Protein 6QJA (pdb70)

Secondary structure (DSSP, 8-state):
-PPPP---HHHHHHHHHHHHHT-SSS---SGGGGTT-HHHHHHHHHHHTS-HHHHHTTS-HHHHHHHHHHHHHHTSS-TT-SS-S--HHHHHTT-HHHHHHHHHHHHHHHHTSSSPPP-GGGS-HHHHHHHHHHHHHHHHHTTSSSHHHHHHHHHH-/--B-HHHHHHHHHHHHHT-SSS---SGGGGTTSHHHHHHHHHHHT--HHHHHTTS-HHHHHHHHHHHHHHTSSSTT-SS-SS-HHHHHTT-HHHHHHHHHHHHHHHH----TTS-HHHHHHHHHHHHHHHHHTTSTTHHHHHHHHHB-/---HHHHHHHHHHHHHT-SSS---SGGGGTT-HHHHHHHHHHHT-----HHHHHHHHHHHHHHTSSSTT---SS-HHHHHTT-HHHHHHHHHHHHHHHHHT--S---GGGS-HHHHHHHHHHHHHHHHHTTSTTHHHHHHHHH-/--B-HHHHHHHHHHHHHT-SSS--SSGGGGTTSHHHHHHHHHHHT--HHHHHTTS-HHHHHHHHHHHHHHH-SSPPPTTTS--HHHHHTT-HHHHHHHHHHHHHHHHHH--SPP--TTS-HHHHHHHHHHHHHHHHTTT-TTHHHHHHHHHB-

Radius of gyration: 29.31 Å; Cα contacts (8 Å, |Δi|>4): 669; chains: 4; bounding box: 61×69×85 Å

Sequence (602 aa):
GPMGMTLHATRGAALLSSWVNSLHVADPVEAVLQLQDCSIFIKIIDRIHGTEEGQQILKQPVSERLDFVCSFLQKNRKHPSSPECLVSAQKVLEGSELELAKMTMLLLYHSTMSSKSPRDWEQFEEYKIQAELAVILKFVLDHEDGLNLNEDLENFLQKMTLHATRGAALLSSWVNSLHVADPVEAVLQLQDCSIFIKIIDRIHGTEEGQQILKQPVSERLDFVCSFLQKNRKHPSSPECLVSAQKVLEGSELELAKMTMLLLYHSTMRDWEQFEYKIQAELAVILKFVLDHEDGLNLNEDLENFLQKTLHATRGAALLSWVNSLHVADPVEAVLQLQDCSIFIKIIDRIHGTEEQPVSERLDFVCSFLQKNRKHPSSECLVSAQKVLEGSELELAKMTMLLLYHSSTMSSKSPRDWEQFEYKIQAELAVILKFVLDHEDGLNLNEDLENFLQMTLHATRGAALLSWVNSLHVADPVEAVLQLQDCSIFIKIIDRIHGTEEGQQILKQPVSERLDFVCSFLQKNRKHPSSPECLVSAQKVLEGSELELAKMTMLLLYHSTMSSKSPRDWEQFEYKIQAELAVILKFVLDHEDGLNLNEDLENFLQK

InterPro domains:
  IPR048724 Nuclear mitotic apparatus protein 1, N-terminal hook domain [PF21670] (6-153)
  IPR048724 Nuclear mitotic apparatus protein 1, N-terminal hook domain [cd22224] (6-152)
  IPR048726 Nuclear mitotic apparatus protein 1, LGN binding domain [cd22298] (1870-1928)
  IPR051841 Microtubule and Golgi organization protein [PTHR18902] (1113-2101)

GO terms:
  GO:0005515 protein binding (F, IPI)
  GO:0097431 mitotic spindle pole (C, IDA)
  GO:0005813 centrosome (C, IDA)
  GO:0005829 cytosol (C, IDA)
  GO:0000922 spindle pole (C, IDA)
  GO:0097427 microtubule bundle (C, IDA)
  GO:0051010 microtubule plus-end binding (F, IDA)
  GO:0051011 microtubule minus-end binding (F, IDA)
  GO:0099738 cell cortex region (C, IDA)
  GO:1905720 cytoplasmic microtubule bundle (C, IDA)
  GO:1990023 mitotic spindle midzone (C, IDA)
  GO:0070840 dynein complex binding (F, IDA)
  GO:0015631 tubulin binding (F, IDA)
  GO:0031616 spindle pole centrosome (C, IDA)
  GO:0035371 microtubule plus-end (C, IDA)
  GO:0036449 microtubule minus-end (C, IDA)
  GO:0008017 microtubule binding (F, IDA)
  GO:0055028 cortical microtubule (C, IDA)
  GO:0061673 mitotic spindle astral microtubule (C, IDA)
  GO:0072686 mitotic spindle (C, IDA)

Organism: Homo sapiens (NCBI:txid9606)

Structure (mmCIF, N/CA/C/O backbone):
data_6QJA
#
_entry.id   6QJA
#
_cell.length_a   45.730
_cell.length_b   112.850
_cell.length_c   135.810
_cell.angle_alpha   90.000
_cell.angle_beta   90.000
_cell.angle_gamma   90.000
#
_symmetry.space_group_name_H-M   'P 21 21 21'
#
loop_
_entity.id
_entity.type
_entity.pdbx_description
1 polymer 'Nuclear mitotic apparatus protein 1'
2 non-polymer 'CHLORIDE ION'
3 non-polymer 'MAGNESIUM ION'
4 water water
#
loop_
_atom_site.group_PDB
_atom_site.id
_atom_site.type_symbol
_atom_site.label_atom_id
_atom_site.label_alt_id
_atom_site.label_comp_id
_atom_site.label_asym_id
_atom_site.label_entity_id
_atom_site.label_seq_id
_atom_site.pdbx_PDB_ins_code
_atom_site.Cartn_x
_atom_site.Cartn_y
_atom_site.Cartn_z
_atom_site.occupancy
_atom_site.B_iso_or_equiv
_atom_site.auth_seq_id
_atom_site.auth_comp_id
_atom_site.auth_asym_id
_atom_site.auth_atom_id
_atom_site.pdbx_PDB_model_num
ATOM 1 N N . GLY A 1 1 ? 35.063 21.806 73.668 1.00 38.69 -3 GLY A N 1
ATOM 2 C CA . GLY A 1 1 ? 35.623 21.500 72.314 1.00 43.14 -3 GLY A CA 1
ATOM 3 C C . GLY A 1 1 ? 36.415 22.660 71.711 1.00 43.60 -3 GLY A C 1
ATOM 4 O O . GLY A 1 1 ? 36.494 23.758 72.273 1.00 41.31 -3 GLY A O 1
ATOM 5 N N . PRO A 1 2 ? 37.074 22.405 70.568 1.00 34.89 -2 PRO A N 1
ATOM 6 C CA . PRO A 1 2 ? 37.799 23.445 69.859 1.00 35.40 -2 PRO A CA 1
ATOM 7 C C . PRO A 1 2 ? 36.766 24.452 69.322 1.00 35.88 -2 PRO A C 1
ATOM 8 O O . PRO A 1 2 ? 35.581 24.146 69.155 1.00 44.07 -2 PRO A O 1
ATOM 12 N N . MET A 1 3 ? 37.215 25.678 69.093 1.00 44.46 -1 MET A N 1
ATOM 13 C CA . MET A 1 3 ? 36.241 26.664 68.632 1.00 42.37 -1 MET A CA 1
ATOM 14 C C . MET A 1 3 ? 35.867 26.368 67.163 1.00 40.93 -1 MET A C 1
ATOM 15 O O . MET A 1 3 ? 36.709 25.944 66.349 1.00 40.86 -1 MET A O 1
ATOM 20 N N . GLY A 1 4 ? 34.576 26.513 66.862 1.00 42.25 0 GLY A N 1
ATOM 21 C CA . GLY A 1 4 ? 34.044 26.238 65.536 1.00 46.62 0 GLY A CA 1
ATOM 22 C C . GLY A 1 4 ? 34.493 27.273 64.520 1.00 43.01 0 GLY A C 1
ATOM 23 O O . GLY A 1 4 ? 35.124 28.282 64.818 1.00 40.86 0 GLY A O 1
ATOM 24 N N . MET A 1 5 ? 34.193 26.997 63.266 1.00 44.60 1 MET A N 1
ATOM 25 C CA . MET A 1 5 ? 34.422 28.001 62.240 1.00 41.67 1 MET A CA 1
ATOM 26 C C . MET A 1 5 ? 33.293 29.023 62.316 1.00 44.73 1 MET A C 1
ATOM 27 O O . MET A 1 5 ? 32.217 28.738 62.837 1.00 43.61 1 MET A O 1
ATOM 32 N N . THR A 1 6 ? 33.587 30.221 61.811 1.00 47.31 2 THR A N 1
ATOM 33 C CA . THR A 1 6 ? 32.670 31.369 61.892 1.00 43.11 2 THR A CA 1
ATOM 34 C C . THR A 1 6 ? 32.308 31.835 60.488 1.00 36.26 2 THR A C 1
ATOM 35 O O . THR A 1 6 ? 32.986 31.536 59.540 1.00 39.95 2 THR A O 1
ATOM 39 N N . LEU A 1 7 ? 31.164 32.498 60.445 1.00 30.06 3 LEU A N 1
ATOM 40 C CA . LEU A 1 7 ? 30.641 33.105 59.208 1.00 28.18 3 LEU A CA 1
ATOM 41 C C . LEU A 1 7 ? 31.219 34.524 59.057 1.00 32.12 3 LEU A C 1
ATOM 42 O O . LEU A 1 7 ? 31.042 35.399 59.941 1.00 34.81 3 LEU A O 1
ATOM 47 N N . HIS A 1 8 ? 31.824 34.797 57.894 1.00 30.04 4 HIS A N 1
ATOM 48 C CA . HIS A 1 8 ? 32.344 36.121 57.604 1.00 33.41 4 HIS A CA 1
ATOM 49 C C . HIS A 1 8 ? 31.160 37.062 57.398 1.00 33.36 4 HIS A C 1
ATOM 50 O O . HIS A 1 8 ? 30.157 36.748 56.771 1.00 28.16 4 HIS A O 1
ATOM 57 N N . ALA A 1 9 ? 31.313 38.268 57.942 1.00 31.36 5 ALA A N 1
ATOM 58 C CA . ALA A 1 9 ? 30.304 39.298 57.795 1.00 30.62 5 ALA A CA 1
ATOM 59 C C . ALA A 1 9 ? 29.888 39.573 56.336 1.00 25.39 5 ALA A C 1
ATOM 60 O O . ALA A 1 9 ? 28.694 39.731 56.086 1.00 28.19 5 ALA A O 1
ATOM 62 N N . THR A 1 10 ? 30.839 39.593 55.377 1.00 31.13 6 THR A N 1
ATOM 63 C CA . THR A 1 10 ? 30.455 39.927 53.983 1.00 24.71 6 THR A CA 1
ATOM 64 C C . THR A 1 10 ? 29.619 38.816 53.328 1.00 23.09 6 THR A C 1
ATOM 65 O O . THR A 1 10 ? 28.711 39.046 52.549 1.00 24.00 6 THR A O 1
ATOM 69 N N . ARG A 1 11 ? 29.920 37.586 53.741 1.00 24.57 7 ARG A N 1
ATOM 70 C CA . ARG A 1 11 ? 29.198 36.434 53.174 1.00 27.62 7 ARG A CA 1
ATOM 71 C C . ARG A 1 11 ? 27.759 36.410 53.702 1.00 21.46 7 ARG A C 1
ATOM 72 O O . ARG A 1 11 ? 26.763 36.334 52.969 1.00 22.67 7 ARG A O 1
ATOM 80 N N . GLY A 1 12 ? 27.634 36.641 55.025 1.00 22.39 8 GLY A N 1
ATOM 81 C CA . GLY A 1 12 ? 26.289 36.724 55.601 1.00 24.34 8 GLY A CA 1
ATOM 82 C C . GLY A 1 12 ? 25.503 37.895 55.054 1.00 21.94 8 GLY A C 1
ATOM 83 O O . GLY A 1 12 ? 24.327 37.799 54.821 1.00 19.90 8 GLY A O 1
ATOM 84 N N . ALA A 1 13 ? 26.175 39.035 54.872 1.00 22.97 9 ALA A N 1
ATOM 85 C CA . ALA A 1 13 ? 25.461 40.235 54.368 1.00 21.78 9 ALA A CA 1
ATOM 86 C C . ALA A 1 13 ? 24.884 40.025 52.956 1.00 18.70 9 ALA A C 1
ATOM 87 O O . ALA A 1 13 ? 23.710 40.349 52.732 1.00 21.85 9 ALA A O 1
ATOM 89 N N . ALA A 1 14 ? 25.655 39.316 52.102 1.00 22.26 10 ALA A N 1
ATOM 90 C CA . ALA A 1 14 ? 25.175 39.099 50.766 1.00 21.34 10 ALA A CA 1
ATOM 91 C C . ALA A 1 14 ? 23.986 38.101 50.741 1.00 20.64 10 ALA A C 1
ATOM 92 O O . ALA A 1 14 ? 22.986 38.288 50.065 1.00 19.39 10 ALA A O 1
ATOM 94 N N . LEU A 1 15 ? 24.126 37.034 51.574 1.00 19.69 11 LEU A N 1
ATOM 95 C CA . LEU A 1 15 ? 23.044 36.056 51.657 1.00 22.54 11 LEU A CA 1
ATOM 96 C C . LEU A 1 15 ? 21.749 36.641 52.212 1.00 20.51 11 LEU A C 1
ATOM 97 O O . LEU A 1 15 ? 20.668 36.408 51.715 1.00 20.03 11 LEU A O 1
ATOM 102 N N . LEU A 1 16 ? 21.874 37.536 53.223 1.00 21.17 12 LEU A N 1
ATOM 103 C CA . LEU A 1 16 ? 20.705 38.207 53.761 1.00 20.77 12 LEU A CA 1
ATOM 104 C C . LEU A 1 16 ? 20.072 39.172 52.740 1.00 19.02 12 LEU A C 1
ATOM 105 O O . LEU A 1 16 ? 18.865 39.245 52.605 1.00 20.50 12 LEU A O 1
ATOM 110 N N . SER A 1 17 ? 20.928 39.884 52.004 1.00 20.21 13 SER A N 1
ATOM 111 C CA A SER A 1 17 ? 20.429 40.771 50.934 0.41 18.00 13 SER A CA 1
ATOM 112 C CA B SER A 1 17 ? 20.420 40.763 50.954 0.59 18.47 13 SER A CA 1
ATOM 113 C C . SER A 1 17 ? 19.636 39.997 49.896 1.00 16.13 13 SER A C 1
ATOM 114 O O . SER A 1 17 ? 18.540 40.395 49.485 1.00 18.61 13 SER A O 1
ATOM 119 N N . TRP A 1 18 ? 20.192 38.805 49.526 1.00 17.83 14 TRP A N 1
ATOM 120 C CA . TRP A 1 18 ? 19.488 37.955 48.573 1.00 19.74 14 TRP A CA 1
ATOM 121 C C . TRP A 1 18 ? 18.134 37.522 49.150 1.00 20.83 14 TRP A C 1
ATOM 122 O O . TRP A 1 18 ? 17.104 37.618 48.508 1.00 19.51 14 TRP A O 1
ATOM 133 N N . VAL A 1 19 ? 18.132 36.990 50.395 1.00 19.48 15 VAL A N 1
ATOM 134 C CA . VAL A 1 19 ? 16.885 36.573 50.989 1.00 19.06 15 VAL A CA 1
ATOM 135 C C . VAL A 1 19 ? 15.843 37.691 50.959 1.00 17.62 15 VAL A C 1
ATOM 136 O O . VAL A 1 19 ? 14.698 37.529 50.629 1.00 20.08 15 VAL A O 1
ATOM 140 N N . ASN A 1 20 ? 16.272 38.878 51.413 1.00 19.79 16 ASN A N 1
ATOM 141 C CA . ASN A 1 20 ? 15.315 40.012 51.460 1.00 20.30 16 ASN A CA 1
ATOM 142 C C . ASN A 1 20 ? 14.758 40.365 50.082 1.00 19.17 16 ASN A C 1
ATOM 143 O O . ASN A 1 20 ? 13.588 40.687 49.970 1.00 21.46 16 ASN A O 1
ATOM 148 N N . SER A 1 21 ? 15.605 40.195 49.049 1.00 20.20 17 SER A N 1
ATOM 149 C CA . SER A 1 21 ? 15.224 40.534 47.658 1.00 19.97 17 SER A CA 1
ATOM 150 C C . SER A 1 21 ? 14.102 39.627 47.113 1.00 20.20 17 SER A C 1
ATOM 151 O O . SER A 1 21 ? 13.430 39.916 46.148 1.00 20.25 17 SER A O 1
ATOM 154 N N . LEU A 1 22 ? 13.879 38.456 47.779 1.00 19.83 18 LEU A N 1
ATOM 155 C CA . LEU A 1 22 ? 12.807 37.549 47.359 1.00 20.47 18 LEU A CA 1
ATOM 156 C C . LEU A 1 22 ? 11.418 38.015 47.799 1.00 21.68 18 LEU A C 1
ATOM 157 O O . LEU A 1 22 ? 10.402 37.596 47.262 1.00 22.09 18 LEU A O 1
ATOM 162 N N . HIS A 1 23 ? 11.367 38.921 48.807 1.00 21.70 19 HIS A N 1
ATOM 163 C CA . HIS A 1 23 ? 10.117 39.391 49.348 1.00 22.72 19 HIS A CA 1
ATOM 164 C C . HIS A 1 23 ? 9.192 38.218 49.705 1.00 21.21 19 HIS A C 1
ATOM 165 O O . HIS A 1 23 ? 8.041 38.245 49.365 1.00 23.06 19 HIS A O 1
ATOM 172 N N . VAL A 1 24 ? 9.726 37.232 50.449 1.00 21.45 20 VAL A N 1
ATOM 173 C CA . VAL A 1 24 ? 8.845 36.203 51.000 1.00 23.08 20 VAL A CA 1
ATOM 174 C C . VAL A 1 24 ? 8.489 36.487 52.456 1.00 26.01 20 VAL A C 1
ATOM 175 O O . VAL A 1 24 ? 7.636 35.834 53.002 1.00 24.47 20 VAL A O 1
ATOM 179 N N . ALA A 1 25 ? 9.075 37.549 53.037 1.00 23.13 21 ALA A N 1
ATOM 180 C CA . ALA A 1 25 ? 8.776 37.896 54.405 1.00 20.87 21 ALA A CA 1
ATOM 181 C C . ALA A 1 25 ? 9.190 39.342 54.624 1.00 25.16 21 ALA A C 1
ATOM 182 O O . ALA A 1 25 ? 9.851 39.889 53.742 1.00 25.04 21 ALA A O 1
ATOM 184 N N . ASP A 1 26 ? 8.887 39.884 55.829 1.00 25.45 22 ASP A N 1
ATOM 185 C CA . ASP A 1 26 ? 9.454 41.158 56.245 1.00 22.14 22 ASP A CA 1
ATOM 186 C C . ASP A 1 26 ? 10.972 41.033 56.260 1.00 22.56 22 ASP A C 1
ATOM 187 O O . ASP A 1 26 ? 11.571 39.957 56.390 1.00 23.65 22 ASP A O 1
ATOM 192 N N . PRO A 1 27 ? 11.703 42.167 56.172 1.00 22.93 23 PRO A N 1
ATOM 193 C CA . PRO A 1 27 ? 13.156 42.159 56.170 1.00 23.26 23 PRO A CA 1
ATOM 194 C C . PRO A 1 27 ? 13.747 41.416 57.373 1.00 22.75 23 PRO A C 1
ATOM 195 O O . PRO A 1 27 ? 13.212 41.551 58.505 1.00 25.08 23 PRO A O 1
ATOM 199 N N . VAL A 1 28 ? 14.897 40.802 57.140 1.00 22.00 24 VAL A N 1
ATOM 200 C CA . VAL A 1 28 ? 15.704 40.247 58.217 1.00 24.02 24 VAL A CA 1
ATOM 201 C C . VAL A 1 28 ? 17.076 40.914 58.180 1.00 24.83 24 VAL A C 1
ATOM 202 O O . VAL A 1 28 ? 17.578 41.297 57.111 1.00 25.80 24 VAL A O 1
ATOM 206 N N . GLU A 1 29 ? 17.678 41.067 59.372 1.00 25.02 25 GLU A N 1
ATOM 207 C CA . GLU A 1 29 ? 18.946 41.744 59.447 1.00 27.76 25 GLU A CA 1
ATOM 208 C C . GLU A 1 29 ? 20.038 40.876 60.002 1.00 22.99 25 GLU A C 1
ATOM 209 O O . GLU A 1 29 ? 21.182 41.267 59.918 1.00 24.71 25 GLU A O 1
ATOM 215 N N . ALA A 1 30 ? 19.703 39.674 60.506 1.00 25.57 26 ALA A N 1
ATOM 216 C CA . ALA A 1 30 ? 20.744 38.778 61.046 1.00 26.94 26 ALA A CA 1
ATOM 217 C C . ALA A 1 30 ? 20.418 37.339 60.622 1.00 21.64 26 ALA A C 1
ATOM 218 O O . ALA A 1 30 ? 19.250 36.967 60.547 1.00 24.38 26 ALA A O 1
ATOM 220 N N . VAL A 1 31 ? 21.457 36.567 60.372 1.00 26.07 27 VAL A N 1
ATOM 221 C CA . VAL A 1 31 ? 21.266 35.208 59.875 1.00 25.95 27 VAL A CA 1
ATOM 222 C C . VAL A 1 31 ? 20.497 34.343 60.904 1.00 30.68 27 VAL A C 1
ATOM 223 O O . VAL A 1 31 ? 19.660 33.508 60.539 1.00 28.21 27 VAL A O 1
ATOM 227 N N . LEU A 1 32 ? 20.690 34.592 62.197 1.00 28.57 28 LEU A N 1
ATOM 228 C CA . LEU A 1 32 ? 19.938 33.888 63.251 1.00 25.95 28 LEU A CA 1
ATOM 229 C C . LEU A 1 32 ? 18.417 34.018 63.091 1.00 31.59 28 LEU A C 1
ATOM 230 O O . LEU A 1 32 ? 17.664 33.148 63.547 1.00 31.53 28 LEU A O 1
ATOM 235 N N . GLN A 1 33 ? 17.937 35.090 62.431 1.00 25.89 29 GLN A N 1
ATOM 236 C CA . GLN A 1 33 ? 16.511 35.248 62.232 1.00 27.40 29 GLN A CA 1
ATOM 237 C C . GLN A 1 33 ? 15.952 34.227 61.216 1.00 28.59 29 GLN A C 1
ATOM 238 O O . GLN A 1 33 ? 14.752 34.207 60.962 1.00 29.55 29 GLN A O 1
ATOM 244 N N . LEU A 1 34 ? 16.816 33.420 60.592 1.00 29.98 30 LEU A N 1
ATOM 245 C CA . LEU A 1 34 ? 16.378 32.331 59.693 1.00 28.07 30 LEU A CA 1
ATOM 246 C C . LEU A 1 34 ? 16.205 30.997 60.450 1.00 34.51 30 LEU A C 1
ATOM 247 O O . LEU A 1 34 ? 15.741 30.059 59.871 1.00 32.03 30 LEU A O 1
ATOM 252 N N . GLN A 1 35 ? 16.521 30.968 61.746 1.00 32.13 31 GLN A N 1
ATOM 253 C CA . GLN A 1 35 ? 16.564 29.769 62.524 1.00 30.48 31 GLN A CA 1
ATOM 254 C C . GLN A 1 35 ? 15.207 29.069 62.558 1.00 31.66 31 GLN A C 1
ATOM 255 O O . GLN A 1 35 ? 15.181 27.801 62.667 1.00 32.35 31 GLN A O 1
ATOM 261 N N . ASP A 1 36 ? 14.090 29.790 62.521 1.00 33.46 32 ASP A N 1
ATOM 262 C CA . ASP A 1 36 ? 12.757 29.207 62.665 1.00 34.07 32 ASP A CA 1
ATOM 263 C C . ASP A 1 36 ? 12.285 28.538 61.375 1.00 35.02 32 ASP A C 1
ATOM 264 O O . ASP A 1 36 ? 11.181 28.006 61.333 1.00 33.85 32 ASP A O 1
ATOM 269 N N . CYS A 1 37 ? 13.089 28.657 60.305 1.00 28.17 33 CYS A N 1
ATOM 270 C CA . CYS A 1 37 ? 12.890 27.908 59.031 1.00 28.31 33 CYS A CA 1
ATOM 271 C C . CYS A 1 37 ? 11.673 28.402 58.240 1.00 31.65 33 CYS A C 1
ATOM 272 O O . CYS A 1 37 ? 11.387 27.843 57.194 1.00 27.14 33 CYS A O 1
ATOM 275 N N . SER A 1 38 ? 11.011 29.469 58.669 1.00 33.57 34 SER A N 1
ATOM 276 C CA . SER A 1 38 ? 9.826 29.940 58.010 1.00 26.41 34 SER A CA 1
ATOM 277 C C . SER A 1 38 ? 10.193 30.452 56.605 1.00 31.36 34 SER A C 1
ATOM 278 O O . SER A 1 38 ? 9.524 30.139 55.601 1.00 29.96 34 SER A O 1
ATOM 281 N N . ILE A 1 39 ? 11.221 31.307 56.532 1.00 30.15 35 ILE A N 1
ATOM 282 C CA . ILE A 1 39 ? 11.626 31.854 55.248 1.00 25.98 35 ILE A CA 1
ATOM 283 C C . ILE A 1 39 ? 12.106 30.709 54.342 1.00 26.53 35 ILE A C 1
ATOM 284 O O . ILE A 1 39 ? 11.781 30.663 53.143 1.00 27.57 35 ILE A O 1
ATOM 289 N N . PHE A 1 40 ? 12.914 29.797 54.914 1.00 24.32 36 PHE A N 1
ATOM 290 C CA . PHE A 1 40 ? 13.406 28.681 54.140 1.00 25.34 36 PHE A CA 1
ATOM 291 C C . PHE A 1 40 ? 12.253 27.902 53.492 1.00 26.96 36 PHE A C 1
ATOM 292 O O . PHE A 1 40 ? 12.320 27.543 52.308 1.00 24.76 36 PHE A O 1
ATOM 300 N N . ILE A 1 41 ? 11.195 27.641 54.238 1.00 26.00 37 ILE A N 1
ATOM 301 C CA . ILE A 1 41 ? 10.050 26.923 53.683 1.00 27.74 37 ILE A CA 1
ATOM 302 C C . ILE A 1 41 ? 9.444 27.720 52.523 1.00 26.87 37 ILE A C 1
ATOM 303 O O . ILE A 1 41 ? 9.070 27.184 51.526 1.00 29.41 37 ILE A O 1
ATOM 308 N N . LYS A 1 42 ? 9.316 29.041 52.711 1.00 23.90 38 LYS A N 1
ATOM 309 C CA . LYS A 1 42 ? 8.729 29.890 51.669 1.00 26.55 38 LYS A CA 1
ATOM 310 C C . LYS A 1 42 ? 9.618 29.869 50.407 1.00 24.72 38 LYS A C 1
ATOM 311 O O . LYS A 1 42 ? 9.070 29.943 49.305 1.00 26.80 38 LYS A O 1
ATOM 317 N N . ILE A 1 43 ? 10.933 29.793 50.571 1.00 22.57 39 ILE A N 1
ATOM 318 C CA . ILE A 1 43 ? 11.839 29.777 49.472 1.00 24.45 39 ILE A CA 1
ATOM 319 C C . ILE A 1 43 ? 11.644 28.458 48.684 1.00 25.54 39 ILE A C 1
ATOM 320 O O . ILE A 1 43 ? 11.608 28.455 47.461 1.00 28.20 39 ILE A O 1
ATOM 325 N N . ILE A 1 44 ? 11.490 27.331 49.417 1.00 25.06 40 ILE A N 1
ATOM 326 C CA . ILE A 1 44 ? 11.267 26.033 48.753 1.00 24.92 40 ILE A CA 1
ATOM 327 C C . ILE A 1 44 ? 9.925 26.071 48.000 1.00 26.71 40 ILE A C 1
ATOM 328 O O . ILE A 1 44 ? 9.825 25.609 46.846 1.00 30.12 40 ILE A O 1
ATOM 333 N N . ASP A 1 45 ? 8.879 26.626 48.636 1.00 32.12 41 ASP A N 1
ATOM 334 C CA . ASP A 1 45 ? 7.577 26.803 47.991 1.00 33.57 41 ASP A CA 1
ATOM 335 C C . ASP A 1 45 ? 7.732 27.584 46.675 1.00 32.69 41 ASP A C 1
ATOM 336 O O . ASP A 1 45 ? 7.106 27.230 45.647 1.00 34.19 41 ASP A O 1
ATOM 341 N N . ARG A 1 46 ? 8.526 28.662 46.698 1.00 29.11 42 ARG A N 1
ATOM 342 C CA . ARG A 1 46 ? 8.760 29.468 45.519 1.00 29.92 42 ARG A CA 1
ATOM 343 C C . ARG A 1 46 ? 9.444 28.628 44.439 1.00 31.46 42 ARG A C 1
ATOM 344 O O . ARG A 1 46 ? 9.061 28.713 43.245 1.00 33.49 42 ARG A O 1
ATOM 352 N N . ILE A 1 47 ? 10.431 27.809 44.830 1.00 26.00 43 ILE A N 1
ATOM 353 C CA . ILE A 1 47 ? 11.135 26.958 43.852 1.00 31.31 43 ILE A CA 1
ATOM 354 C C . ILE A 1 47 ? 10.136 25.997 43.183 1.00 31.72 43 ILE A C 1
ATOM 355 O O . ILE A 1 47 ? 10.169 25.807 42.000 1.00 37.54 43 ILE A O 1
ATOM 360 N N . HIS A 1 48 ? 9.298 25.352 43.993 1.00 34.20 44 HIS A N 1
ATOM 361 C CA . HIS A 1 48 ? 8.371 24.317 43.495 1.00 35.72 44 HIS A CA 1
ATOM 362 C C . HIS A 1 48 ? 7.178 24.901 42.749 1.00 43.09 44 HIS A C 1
ATOM 363 O O . HIS A 1 48 ? 6.575 24.205 41.969 1.00 41.61 44 HIS A O 1
ATOM 370 N N . GLY A 1 49 ? 6.776 26.123 43.109 1.00 45.35 45 GLY A N 1
ATOM 371 C CA . GLY A 1 49 ? 5.495 26.676 42.659 1.00 49.37 45 GLY A CA 1
ATOM 372 C C . GLY A 1 49 ? 4.300 26.004 43.331 1.00 50.99 45 GLY A C 1
ATOM 373 O O . GLY A 1 49 ? 3.190 26.082 42.801 1.00 65.20 45 GLY A O 1
ATOM 374 N N . THR A 1 50 ? 4.525 25.319 44.469 1.00 51.35 46 THR A N 1
ATOM 375 C CA . THR A 1 50 ? 3.489 24.597 45.203 1.00 61.14 46 THR A CA 1
ATOM 376 C C . THR A 1 50 ? 3.370 25.216 46.600 1.00 66.72 46 THR A C 1
ATOM 377 O O . THR A 1 50 ? 4.159 26.104 46.942 1.00 73.57 46 THR A O 1
ATOM 381 N N . GLU A 1 51 ? 2.401 24.717 47.394 1.00 64.37 47 GLU A N 1
ATOM 382 C CA . GLU A 1 51 ? 2.057 25.260 48.705 1.00 62.97 47 GLU A CA 1
ATOM 383 C C . GLU A 1 51 ? 2.293 24.230 49.813 1.00 66.40 47 GLU A C 1
ATOM 384 O O . GLU A 1 51 ? 1.759 24.427 50.934 1.00 71.90 47 GLU A O 1
ATOM 390 N N . GLU A 1 52 ? 3.053 23.152 49.540 1.00 66.13 48 GLU A N 1
ATOM 391 C CA . GLU A 1 52 ? 3.338 22.062 50.530 1.00 65.80 48 GLU A CA 1
ATOM 392 C C . GLU A 1 52 ? 3.860 22.680 51.838 1.00 65.89 48 GLU A C 1
ATOM 393 O O . GLU A 1 52 ? 3.454 22.278 52.933 1.00 59.02 48 GLU A O 1
ATOM 399 N N . GLY A 1 53 ? 4.742 23.687 51.713 1.00 65.42 49 GLY A N 1
ATOM 400 C CA . GLY A 1 53 ? 5.315 24.391 52.833 1.00 69.23 49 GLY A CA 1
ATOM 401 C C . GLY A 1 53 ? 4.292 24.897 53.842 1.00 76.45 49 GLY A C 1
ATOM 402 O O . GLY A 1 53 ? 4.570 24.872 55.056 1.00 82.66 49 GLY A O 1
ATOM 403 N N . GLN A 1 54 ? 3.122 25.347 53.357 1.00 81.71 50 GLN A N 1
ATOM 404 C CA . GLN A 1 54 ? 2.084 25.947 54.217 1.00 61.64 50 GLN A CA 1
ATOM 405 C C . GLN A 1 54 ? 1.693 24.962 55.337 1.00 76.26 50 GLN A C 1
ATOM 406 O O . GLN A 1 54 ? 1.488 25.404 56.478 1.00 61.93 50 GLN A O 1
ATOM 408 N N . GLN A 1 55 ? 1.623 23.655 55.028 1.00 64.59 51 GLN A N 1
ATOM 409 C CA . GLN A 1 55 ? 1.264 22.619 56.008 1.00 63.15 51 GLN A CA 1
ATOM 410 C C . GLN A 1 55 ? 2.396 22.490 57.046 1.00 70.02 51 GLN A C 1
ATOM 411 O O . GLN A 1 55 ? 2.138 22.364 58.242 1.00 79.30 51 GLN A O 1
ATOM 413 N N . ILE A 1 56 ? 3.656 22.549 56.600 1.00 48.39 52 ILE A N 1
ATOM 414 C CA . ILE A 1 56 ? 4.760 22.320 57.512 1.00 50.92 52 ILE A CA 1
ATOM 415 C C . ILE A 1 56 ? 5.011 23.537 58.428 1.00 56.67 52 ILE A C 1
ATOM 416 O O . ILE A 1 56 ? 5.613 23.389 59.534 1.00 41.59 52 ILE A O 1
ATOM 421 N N . LEU A 1 57 ? 4.515 24.720 58.051 1.00 52.48 53 LEU A N 1
ATOM 422 C CA . LEU A 1 57 ? 4.706 25.919 58.902 1.00 48.73 53 LEU A CA 1
ATOM 423 C C . LEU A 1 57 ? 3.960 25.759 60.228 1.00 55.80 53 LEU A C 1
ATOM 424 O O . LEU A 1 57 ? 4.301 26.420 61.194 1.00 64.80 53 LEU A O 1
ATOM 429 N N . LYS A 1 58 ? 2.977 24.851 60.287 1.00 65.18 54 LYS A N 1
ATOM 430 C CA . LYS A 1 58 ? 2.218 24.581 61.507 1.00 54.64 54 LYS A CA 1
ATOM 431 C C . LYS A 1 58 ? 3.048 23.744 62.493 1.00 61.04 54 LYS A C 1
ATOM 432 O O . LYS A 1 58 ? 2.721 23.682 63.680 1.00 68.71 54 LYS A O 1
ATOM 438 N N . GLN A 1 59 ? 4.101 23.079 62.009 1.00 57.95 55 GLN A N 1
ATOM 439 C CA . GLN A 1 59 ? 4.872 22.167 62.842 1.00 56.91 55 GLN A CA 1
ATOM 440 C C . GLN A 1 59 ? 5.936 22.941 63.630 1.00 58.10 55 GLN A C 1
ATOM 441 O O . GLN A 1 59 ? 6.231 24.106 63.365 1.00 51.95 55 GLN A O 1
ATOM 447 N N . PRO A 1 60 ? 6.518 22.341 64.695 1.00 44.08 56 PRO A N 1
ATOM 448 C CA . PRO A 1 60 ? 7.613 22.954 65.445 1.00 47.72 56 PRO A CA 1
ATOM 449 C C . PRO A 1 60 ? 8.885 23.124 64.620 1.00 45.03 56 PRO A C 1
ATOM 450 O O . PRO A 1 60 ? 9.023 22.496 63.610 1.00 45.78 56 PRO A O 1
ATOM 454 N N . VAL A 1 61 ? 9.831 23.909 65.160 1.00 41.78 57 VAL A N 1
ATOM 455 C CA . VAL A 1 61 ? 11.048 24.226 64.428 1.00 47.88 57 VAL A CA 1
ATOM 456 C C . VAL A 1 61 ? 11.815 22.942 64.072 1.00 53.47 57 VAL A C 1
ATOM 457 O O . VAL A 1 61 ? 12.284 22.822 62.962 1.00 46.81 57 VAL A O 1
ATOM 461 N N . SER A 1 62 ? 11.946 21.971 64.985 1.00 48.03 58 SER A N 1
ATOM 462 C CA . SER A 1 62 ? 12.754 20.772 64.633 1.00 65.35 58 SER A CA 1
ATOM 463 C C . SER A 1 62 ? 12.158 20.071 63.389 1.00 37.51 58 SER A C 1
ATOM 464 O O . SER A 1 62 ? 12.905 19.556 62.552 1.00 50.19 58 SER A O 1
ATOM 467 N N . GLU A 1 63 ? 10.816 20.068 63.263 1.00 40.28 59 GLU A N 1
ATOM 468 C CA . GLU A 1 63 ? 10.154 19.396 62.123 1.00 41.99 59 GLU A CA 1
ATOM 469 C C . GLU A 1 63 ? 10.317 20.215 60.844 1.00 46.40 59 GLU A C 1
ATOM 470 O O . GLU A 1 63 ? 10.551 19.669 59.742 1.00 42.79 59 GLU A O 1
ATOM 476 N N . ARG A 1 64 ? 10.223 21.535 61.014 1.00 47.81 60 ARG A N 1
ATOM 477 C CA . ARG A 1 64 ? 10.442 22.454 59.880 1.00 37.44 60 ARG A CA 1
ATOM 478 C C . ARG A 1 64 ? 11.849 22.241 59.332 1.00 31.74 60 ARG A C 1
ATOM 479 O O . ARG A 1 64 ? 12.074 22.173 58.107 1.00 33.26 60 ARG A O 1
ATOM 487 N N . LEU A 1 65 ? 12.802 22.172 60.270 1.00 31.15 61 LEU A N 1
ATOM 488 C CA . LEU A 1 65 ? 14.199 22.009 59.967 1.00 30.06 61 LEU A CA 1
ATOM 489 C C . LEU A 1 65 ? 14.455 20.676 59.265 1.00 37.73 61 LEU A C 1
ATOM 490 O O . LEU A 1 65 ? 15.192 20.599 58.298 1.00 36.50 61 LEU A O 1
ATOM 495 N N . ASP A 1 66 ? 13.843 19.600 59.761 1.00 38.06 62 ASP A N 1
ATOM 496 C CA . ASP A 1 66 ? 14.000 18.307 59.054 1.00 37.65 62 ASP A CA 1
ATOM 497 C C . ASP A 1 66 ? 13.511 18.405 57.604 1.00 38.34 62 ASP A C 1
ATOM 498 O O . ASP A 1 66 ? 14.179 17.862 56.698 1.00 38.16 62 ASP A O 1
ATOM 503 N N . PHE A 1 67 ? 12.355 19.060 57.411 1.00 42.57 63 PHE A N 1
ATOM 504 C CA . PHE A 1 67 ? 11.788 19.269 56.077 1.00 40.83 63 PHE A CA 1
ATOM 505 C C . PHE A 1 67 ? 12.784 20.002 55.165 1.00 44.10 63 PHE A C 1
ATOM 506 O O . PHE A 1 67 ? 12.931 19.633 53.996 1.00 37.75 63 PHE A O 1
ATOM 514 N N . VAL A 1 68 ? 13.420 21.073 55.672 1.00 37.45 64 VAL A N 1
ATOM 515 C CA . VAL A 1 68 ? 14.348 21.803 54.857 1.00 32.59 64 VAL A CA 1
ATOM 516 C C . VAL A 1 68 ? 15.587 20.959 54.553 1.00 33.71 64 VAL A C 1
ATOM 517 O O . VAL A 1 68 ? 16.051 20.906 53.442 1.00 33.88 64 VAL A O 1
ATOM 521 N N . CYS A 1 69 ? 16.127 20.294 55.600 1.00 36.93 65 CYS A N 1
ATOM 522 C CA . CYS A 1 69 ? 17.322 19.461 55.399 1.00 33.40 65 CYS A CA 1
ATOM 523 C C . CYS A 1 69 ? 17.026 18.306 54.407 1.00 33.37 65 CYS A C 1
ATOM 524 O O . CYS A 1 69 ? 17.889 17.945 53.583 1.00 33.66 65 CYS A O 1
ATOM 527 N N . SER A 1 70 ? 15.795 17.771 54.460 1.00 33.47 66 SER A N 1
ATOM 528 C CA . SER A 1 70 ? 15.380 16.729 53.543 1.00 39.68 66 SER A CA 1
ATOM 529 C C . SER A 1 70 ? 15.325 17.235 52.098 1.00 40.15 66 SER A C 1
ATOM 530 O O . SER A 1 70 ? 15.764 16.578 51.176 1.00 36.18 66 SER A O 1
ATOM 533 N N . PHE A 1 71 ? 14.787 18.447 51.907 1.00 33.45 67 PHE A N 1
ATOM 534 C CA . PHE A 1 71 ? 14.769 19.062 50.581 1.00 34.83 67 PHE A CA 1
ATOM 535 C C . PHE A 1 71 ? 16.196 19.195 50.046 1.00 34.82 67 PHE A C 1
ATOM 536 O O . PHE A 1 71 ? 16.442 18.925 48.890 1.00 31.58 67 PHE A O 1
ATOM 544 N N . LEU A 1 72 ? 17.139 19.642 50.874 1.00 31.37 68 LEU A N 1
ATOM 545 C CA . LEU A 1 72 ? 18.490 19.877 50.399 1.00 36.58 68 LEU A CA 1
ATOM 546 C C . LEU A 1 72 ? 19.156 18.568 50.063 1.00 39.11 68 LEU A C 1
ATOM 547 O O . LEU A 1 72 ? 19.930 18.486 49.092 1.00 38.67 68 LEU A O 1
ATOM 552 N N . GLN A 1 73 ? 18.864 17.520 50.879 1.00 36.86 69 GLN A N 1
ATOM 553 C CA . GLN A 1 73 ? 19.463 16.205 50.627 1.00 53.22 69 GLN A CA 1
ATOM 554 C C . GLN A 1 73 ? 18.885 15.592 49.325 1.00 39.65 69 GLN A C 1
ATOM 555 O O . GLN A 1 73 ? 19.620 15.152 48.448 1.00 42.39 69 GLN A O 1
ATOM 561 N N . LYS A 1 74 ? 17.570 15.666 49.177 1.00 35.52 70 LYS A N 1
ATOM 562 C CA . LYS A 1 74 ? 16.863 15.147 47.998 1.00 44.16 70 LYS A CA 1
ATOM 563 C C . LYS A 1 74 ? 17.365 15.795 46.701 1.00 45.27 70 LYS A C 1
ATOM 564 O O . LYS A 1 74 ? 17.356 15.159 45.600 1.00 42.24 70 LYS A O 1
ATOM 570 N N . ASN A 1 75 ? 17.743 17.077 46.786 1.00 43.77 71 ASN A N 1
ATOM 571 C CA . ASN A 1 75 ? 17.972 17.830 45.562 1.00 38.58 71 ASN A CA 1
ATOM 572 C C . ASN A 1 75 ? 19.471 17.955 45.249 1.00 42.09 71 ASN A C 1
ATOM 573 O O . ASN A 1 75 ? 19.834 18.642 44.256 1.00 40.18 71 ASN A O 1
ATOM 578 N N . ARG A 1 76 ? 20.353 17.297 46.016 1.00 41.92 72 ARG A N 1
ATOM 579 C CA . ARG A 1 76 ? 21.786 17.443 45.755 1.00 49.86 72 ARG A CA 1
ATOM 580 C C . ARG A 1 76 ? 22.176 16.590 44.538 1.00 65.84 72 ARG A C 1
ATOM 581 O O . ARG A 1 76 ? 21.426 15.680 44.118 1.00 59.64 72 ARG A O 1
ATOM 589 N N . LYS A 1 77 ? 23.335 16.925 43.960 1.00 67.72 73 LYS A N 1
ATOM 590 C CA . LYS A 1 77 ? 23.820 16.306 42.723 1.00 77.19 73 LYS A CA 1
ATOM 591 C C . LYS A 1 77 ? 24.208 14.832 42.952 1.00 85.27 73 LYS A C 1
ATOM 592 O O . LYS A 1 77 ? 24.037 14.039 42.026 1.00 78.56 73 LYS A O 1
ATOM 594 N N . HIS A 1 78 ? 24.687 14.468 44.160 1.00 88.32 74 HIS A N 1
ATOM 595 C CA . HIS A 1 78 ? 24.877 13.038 44.558 1.00 74.95 74 HIS A CA 1
ATOM 596 C C . HIS A 1 78 ? 24.101 12.707 45.832 1.00 99.97 74 HIS A C 1
ATOM 597 O O . HIS A 1 78 ? 24.696 12.681 46.915 1.00 54.64 74 HIS A O 1
ATOM 604 N N . PRO A 1 79 ? 22.787 12.367 45.728 1.00 110.46 75 PRO A N 1
ATOM 605 C CA . PRO A 1 79 ? 21.974 12.071 46.912 1.00 156.04 75 PRO A CA 1
ATOM 606 C C . PRO A 1 79 ? 22.554 10.952 47.795 1.00 210.00 75 PRO A C 1
ATOM 607 O O . PRO A 1 79 ? 22.190 10.830 48.956 1.00 141.78 75 PRO A O 1
ATOM 611 N N . SER A 1 80 ? 23.478 10.174 47.220 1.00 221.11 76 SER A N 1
ATOM 612 C CA . SER A 1 80 ? 24.054 8.988 47.803 1.00 224.22 76 SER A CA 1
ATOM 613 C C . SER A 1 80 ? 25.299 9.300 48.647 1.00 152.72 76 SER A C 1
ATOM 614 O O . SER A 1 80 ? 25.894 8.383 49.197 1.00 190.81 76 SER A O 1
ATOM 617 N N . SER A 1 81 ? 25.727 10.567 48.712 1.00 125.37 77 SER A N 1
ATOM 618 C CA . SER A 1 81 ? 26.915 10.934 49.505 1.00 89.39 77 SER A CA 1
ATOM 619 C C . SER A 1 81 ? 26.696 10.574 50.971 1.00 85.76 77 SER A C 1
ATOM 620 O O . SER A 1 81 ? 25.571 10.599 51.456 1.00 72.09 77 SER A O 1
ATOM 623 N N . PRO A 1 82 ? 27.764 10.214 51.715 1.00 65.63 78 PRO A N 1
ATOM 624 C CA . PRO A 1 82 ? 27.638 9.867 53.132 1.00 66.43 78 PRO A CA 1
ATOM 625 C C . PRO A 1 82 ? 27.513 11.066 54.086 1.00 70.86 78 PRO A C 1
ATOM 626 O O . PRO A 1 82 ? 26.743 10.975 55.051 1.00 81.18 78 PRO A O 1
ATOM 630 N N . GLU A 1 83 ? 28.287 12.138 53.846 1.00 79.00 79 GLU A N 1
ATOM 631 C CA . GLU A 1 83 ? 28.222 13.319 54.684 1.00 77.89 79 GLU A CA 1
ATOM 632 C C . GLU A 1 83 ? 26.990 14.109 54.214 1.00 79.42 79 GLU A C 1
ATOM 633 O O . GLU A 1 83 ? 26.875 14.489 53.023 1.00 67.75 79 GLU A O 1
ATOM 635 N N . CYS A 1 84 ? 26.070 14.396 55.156 1.00 75.63 80 CYS A N 1
ATOM 636 C CA . CYS A 1 84 ? 24.942 15.273 54.854 1.00 78.81 80 CYS A CA 1
ATOM 637 C C . CYS A 1 84 ? 25.443 16.737 54.835 1.00 61.94 80 CYS A C 1
ATOM 638 O O . CYS A 1 84 ? 26.526 17.167 55.396 1.00 48.38 80 CYS A O 1
ATOM 641 N N . LEU A 1 85 ? 24.746 17.571 54.062 1.00 62.61 81 LEU A N 1
ATOM 642 C CA . LEU A 1 85 ? 25.293 18.899 53.799 1.00 63.71 81 LEU A CA 1
ATOM 643 C C . LEU A 1 85 ? 25.151 19.771 55.056 1.00 52.55 81 LEU A C 1
ATOM 644 O O . LEU A 1 85 ? 25.993 20.656 55.323 1.00 54.22 81 LEU A O 1
ATOM 649 N N . VAL A 1 86 ? 24.070 19.540 55.808 1.00 37.54 82 VAL A N 1
ATOM 650 C CA . VAL A 1 86 ? 23.654 20.406 56.885 1.00 43.82 82 VAL A CA 1
ATOM 651 C C . VAL A 1 86 ? 23.420 19.592 58.161 1.00 42.37 82 VAL A C 1
ATOM 652 O O . VAL A 1 86 ? 22.791 18.549 58.101 1.00 51.79 82 VAL A O 1
ATOM 656 N N . SER A 1 87 ? 23.919 20.099 59.292 1.00 44.51 83 SER A N 1
ATOM 657 C CA . SER A 1 87 ? 23.703 19.600 60.664 1.00 56.79 83 SER A CA 1
ATOM 658 C C . SER A 1 87 ? 22.497 20.293 61.316 1.00 55.86 83 SER A C 1
ATOM 659 O O . SER A 1 87 ? 22.591 21.456 61.736 1.00 66.70 83 SER A O 1
ATOM 662 N N . ALA A 1 88 ? 21.371 19.582 61.380 1.00 46.42 84 ALA A N 1
ATOM 663 C CA . ALA A 1 88 ? 20.182 20.064 62.056 1.00 55.70 84 ALA A CA 1
ATOM 664 C C . ALA A 1 88 ? 20.524 20.422 63.512 1.00 95.38 84 ALA A C 1
ATOM 665 O O . ALA A 1 88 ? 19.978 21.382 64.054 1.00 50.89 84 ALA A O 1
ATOM 667 N N . GLN A 1 89 ? 21.398 19.624 64.149 1.00 52.47 85 GLN A N 1
ATOM 668 C CA . GLN A 1 89 ? 21.813 19.831 65.527 1.00 54.93 85 GLN A CA 1
ATOM 669 C C . GLN A 1 89 ? 22.423 21.242 65.635 1.00 49.94 85 GLN A C 1
ATOM 670 O O . GLN A 1 89 ? 22.043 22.001 66.547 1.00 48.54 85 GLN A O 1
ATOM 676 N N . LYS A 1 90 ? 23.312 21.614 64.687 1.00 49.22 86 LYS A N 1
ATOM 677 C CA . LYS A 1 90 ? 24.022 22.879 64.821 1.00 50.06 86 LYS A CA 1
ATOM 678 C C . LYS A 1 90 ? 23.056 24.045 64.614 1.00 56.86 86 LYS A C 1
ATOM 679 O O . LYS A 1 90 ? 23.256 25.151 65.166 1.00 50.90 86 LYS A O 1
ATOM 685 N N . VAL A 1 91 ? 22.045 23.845 63.766 1.00 41.28 87 VAL A N 1
ATOM 686 C CA . VAL A 1 91 ? 21.051 24.885 63.547 1.00 38.89 87 VAL A CA 1
ATOM 687 C C . VAL A 1 91 ? 20.270 25.100 64.851 1.00 45.54 87 VAL A C 1
ATOM 688 O O . VAL A 1 91 ? 20.031 26.225 65.235 1.00 39.85 87 VAL A O 1
ATOM 692 N N . LEU A 1 92 ? 19.884 24.008 65.531 1.00 39.30 88 LEU A N 1
ATOM 693 C CA . LEU A 1 92 ? 19.084 24.131 66.753 1.00 47.50 88 LEU A CA 1
ATOM 694 C C . LEU A 1 92 ? 19.926 24.801 67.859 1.00 45.36 88 LEU A C 1
ATOM 695 O O . LEU A 1 92 ? 19.359 25.551 68.690 1.00 52.70 88 LEU A O 1
ATOM 700 N N . GLU A 1 93 ? 21.259 24.584 67.846 1.00 45.51 89 GLU A N 1
ATOM 701 C CA . GLU A 1 93 ? 22.210 25.265 68.738 1.00 46.47 89 GLU A CA 1
ATOM 702 C C . GLU A 1 93 ? 22.498 26.731 68.321 1.00 54.10 89 GLU A C 1
ATOM 703 O O . GLU A 1 93 ? 23.236 27.452 69.021 1.00 48.85 89 GLU A O 1
ATOM 709 N N . GLY A 1 94 ? 21.951 27.190 67.195 1.00 48.07 90 GLY A N 1
ATOM 710 C CA . GLY A 1 94 ? 22.001 28.651 66.843 1.00 38.40 90 GLY A CA 1
ATOM 711 C C . GLY A 1 94 ? 23.201 29.009 65.965 1.0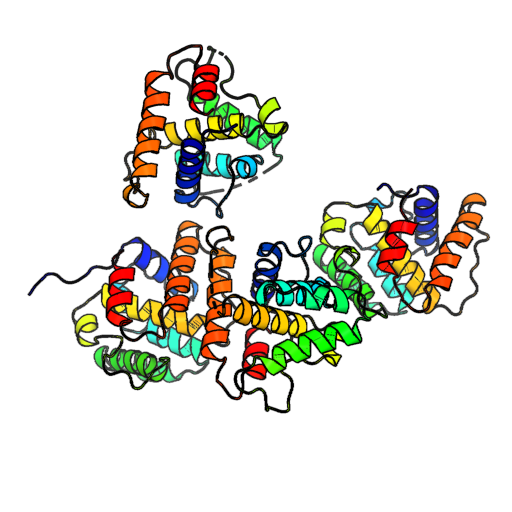0 37.74 90 GLY A C 1
ATOM 712 O O . GLY A 1 94 ? 23.659 30.178 65.939 1.00 40.01 90 GLY A O 1
ATOM 713 N N . SER A 1 95 ? 23.723 28.036 65.216 1.00 36.43 91 SER A N 1
ATOM 714 C CA . SER A 1 95 ? 24.889 28.256 64.353 1.00 36.89 91 SER A CA 1
ATOM 715 C C . SER A 1 95 ? 24.493 29.116 63.146 1.00 42.91 91 SER A C 1
ATOM 716 O O . SER A 1 95 ? 23.799 28.652 62.220 1.00 33.27 91 SER A O 1
ATOM 719 N N . GLU A 1 96 ? 25.014 30.342 63.137 1.00 35.72 92 GLU A N 1
ATOM 720 C CA . GLU A 1 96 ? 24.798 31.218 61.971 1.00 29.38 92 GLU A CA 1
ATOM 721 C C . GLU A 1 96 ? 25.528 30.589 60.782 1.00 29.91 92 GLU A C 1
ATOM 722 O O . GLU A 1 96 ? 25.077 30.727 59.622 1.00 28.43 92 GLU A O 1
ATOM 728 N N . LEU A 1 97 ? 26.695 29.994 61.015 1.00 34.15 93 LEU A N 1
ATOM 729 C CA . LEU A 1 97 ? 27.455 29.373 59.910 1.00 31.58 93 LEU A CA 1
ATOM 730 C C . LEU A 1 97 ? 26.615 28.291 59.213 1.00 32.78 93 LEU A C 1
ATOM 731 O O . LEU A 1 97 ? 26.552 28.212 57.973 1.00 28.16 93 LEU A O 1
ATOM 736 N N . GLU A 1 98 ? 25.964 27.425 60.005 1.00 31.08 94 GLU A N 1
ATOM 737 C CA . GLU A 1 98 ? 25.161 26.373 59.410 1.00 30.45 94 GLU A CA 1
ATOM 738 C C . GLU A 1 98 ? 23.925 26.955 58.688 1.00 33.56 94 GLU A C 1
ATOM 739 O O . GLU A 1 98 ? 23.498 26.439 57.616 1.00 30.83 94 GLU A O 1
ATOM 745 N N . LEU A 1 99 ? 23.306 28.020 59.250 1.00 27.02 95 LEU A N 1
ATOM 746 C CA . LEU A 1 99 ? 22.175 28.642 58.604 1.00 24.90 95 LEU A CA 1
ATOM 747 C C . LEU A 1 99 ? 22.608 29.286 57.264 1.00 24.64 95 LEU A C 1
ATOM 748 O O . LEU A 1 99 ? 21.833 29.313 56.323 1.00 25.32 95 LEU A O 1
ATOM 753 N N . ALA A 1 100 ? 23.851 29.763 57.198 1.00 24.60 96 ALA A N 1
ATOM 754 C CA . ALA A 1 100 ? 24.361 30.402 55.995 1.00 23.78 96 ALA A CA 1
ATOM 755 C C . ALA A 1 100 ? 24.597 29.340 54.924 1.00 22.61 96 ALA A C 1
ATOM 756 O O . ALA A 1 100 ? 24.275 29.536 53.738 1.00 25.11 96 ALA A O 1
ATOM 758 N N . LYS A 1 101 ? 25.050 28.137 55.360 1.00 24.03 97 LYS A N 1
ATOM 759 C CA . LYS A 1 101 ? 25.188 27.070 54.378 1.00 24.06 97 LYS A CA 1
ATOM 760 C C . LYS A 1 101 ? 23.816 26.753 53.784 1.00 28.40 97 LYS A C 1
ATOM 761 O O . LYS A 1 101 ? 23.689 26.555 52.576 1.00 22.89 97 LYS A O 1
ATOM 767 N N . MET A 1 102 ? 22.774 26.706 54.627 1.00 29.24 98 MET A N 1
ATOM 768 C CA . MET A 1 102 ? 21.442 26.416 54.141 1.00 32.51 98 MET A CA 1
ATOM 769 C C . MET A 1 102 ? 20.978 27.439 53.107 1.00 24.80 98 MET A C 1
ATOM 770 O O . MET A 1 102 ? 20.377 27.137 52.108 1.00 23.12 98 MET A O 1
ATOM 775 N N . THR A 1 103 ? 21.265 28.714 53.457 1.00 22.92 99 THR A N 1
ATOM 776 C CA . THR A 1 103 ? 20.824 29.796 52.623 1.00 19.60 99 THR A CA 1
ATOM 777 C C . THR A 1 103 ? 21.536 29.780 51.261 1.00 21.54 99 THR A C 1
ATOM 778 O O . THR A 1 103 ? 20.905 29.986 50.246 1.00 20.53 99 THR A O 1
ATOM 782 N N . MET A 1 104 ? 22.840 29.541 51.283 1.00 22.04 100 MET A N 1
ATOM 783 C CA . MET A 1 104 ? 23.640 29.415 50.070 1.00 25.07 100 MET A CA 1
ATOM 784 C C . MET A 1 104 ? 23.150 28.292 49.171 1.00 22.89 100 MET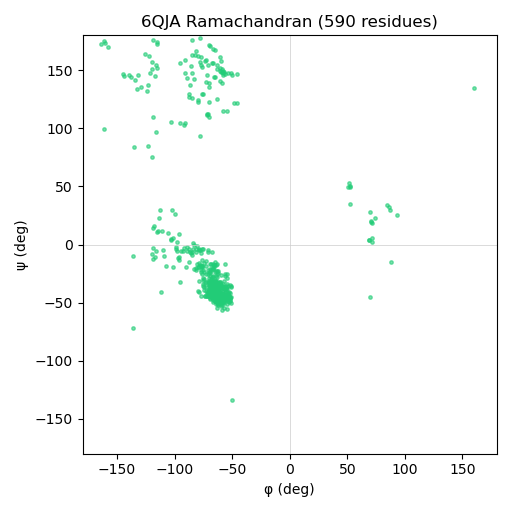 A C 1
ATOM 785 O O . MET A 1 104 ? 23.033 28.449 47.971 1.00 22.29 100 MET A O 1
ATOM 790 N N . LEU A 1 105 ? 22.867 27.135 49.773 1.00 21.45 101 LEU A N 1
ATOM 791 C CA . LEU A 1 105 ? 22.324 26.020 48.940 1.00 24.20 101 LEU A CA 1
ATOM 792 C C . LEU A 1 105 ? 20.938 26.361 48.365 1.00 26.03 101 LEU A C 1
ATOM 793 O O . LEU A 1 105 ? 20.632 25.989 47.255 1.00 28.87 101 LEU A O 1
ATOM 798 N N . LEU A 1 106 ? 20.096 27.084 49.122 1.00 21.34 102 LEU A N 1
ATOM 799 C CA . LEU A 1 106 ? 18.798 27.486 48.587 1.00 22.24 102 LEU A CA 1
ATOM 800 C C . LEU A 1 106 ? 18.971 28.554 47.495 1.00 21.00 102 LEU A C 1
ATOM 801 O O . LEU A 1 106 ? 18.165 28.612 46.609 1.00 22.76 102 LEU A O 1
ATOM 806 N N . LEU A 1 107 ? 20.034 29.355 47.590 1.00 18.34 103 LEU A N 1
ATOM 807 C CA . LEU A 1 107 ? 20.344 30.294 46.482 1.00 18.69 103 LEU A CA 1
ATOM 808 C C . LEU A 1 107 ? 20.638 29.489 45.193 1.00 19.93 103 LEU A C 1
ATOM 809 O O . LEU A 1 107 ? 20.094 29.725 44.131 1.00 21.59 103 LEU A O 1
ATOM 814 N N . TYR A 1 108 ? 21.474 28.474 45.354 1.00 20.78 104 TYR A N 1
ATOM 815 C CA . TYR A 1 108 ? 21.842 27.572 44.238 1.00 20.57 104 TYR A CA 1
ATOM 816 C C . TYR A 1 108 ? 20.541 27.013 43.636 1.00 19.13 104 TYR A C 1
ATOM 817 O O . TYR A 1 108 ? 20.299 27.156 42.411 1.00 19.81 104 TYR A O 1
ATOM 826 N N . HIS A 1 109 ? 19.681 26.373 44.476 1.00 20.72 105 HIS A N 1
ATOM 827 C CA . HIS A 1 109 ? 18.503 25.759 43.934 1.00 21.27 105 HIS A CA 1
ATOM 828 C C . HIS A 1 109 ? 17.525 26.763 43.307 1.00 22.07 105 HIS A C 1
ATOM 829 O O . HIS A 1 109 ? 16.847 26.491 42.349 1.00 23.50 105 HIS A O 1
ATOM 836 N N . SER A 1 110 ? 17.489 27.983 43.869 1.00 19.12 106 SER A N 1
ATOM 837 C CA . SER A 1 110 ? 16.614 29.032 43.337 1.00 19.35 106 SER A CA 1
ATOM 838 C C . SER A 1 110 ? 17.114 29.404 41.920 1.00 19.66 106 SER A C 1
ATOM 839 O O . SER A 1 110 ? 16.310 29.596 40.998 1.00 23.19 106 SER A O 1
ATOM 842 N N . THR A 1 111 ? 18.431 29.579 41.779 1.00 18.85 107 THR A N 1
ATOM 843 C CA . THR A 1 111 ? 18.979 29.987 40.457 1.00 18.33 107 THR A CA 1
ATOM 844 C C . THR A 1 111 ? 18.794 28.892 39.396 1.00 19.98 107 THR A C 1
ATOM 845 O O . THR A 1 111 ? 18.668 29.152 38.220 1.00 21.77 107 THR A O 1
ATOM 849 N N . MET A 1 112 ? 18.753 27.613 39.839 1.00 21.53 108 MET A N 1
ATOM 850 C CA . MET A 1 112 ? 18.479 26.489 38.883 1.00 22.56 108 MET A CA 1
ATOM 851 C C . MET A 1 112 ? 16.972 26.321 38.596 1.00 24.60 108 MET A C 1
ATOM 852 O O . MET A 1 112 ? 16.564 25.498 37.781 1.00 26.47 108 MET A O 1
ATOM 857 N N . SER A 1 113 ? 16.085 27.060 39.282 1.00 22.60 109 SER A N 1
ATOM 858 C CA . SER A 1 113 ? 14.623 26.910 39.197 1.00 24.34 109 SER A CA 1
ATOM 859 C C . SER A 1 113 ? 14.018 27.548 37.912 1.00 22.82 109 SER A C 1
ATOM 860 O O . SER A 1 113 ? 14.720 28.161 37.115 1.00 26.88 109 SER A O 1
ATOM 863 N N . SER A 1 114 ? 12.703 27.401 37.773 1.00 28.97 110 SER A N 1
ATOM 864 C CA . SER A 1 114 ? 11.899 27.891 36.641 1.00 27.12 110 SER A CA 1
ATOM 865 C C . SER A 1 114 ? 11.544 29.395 36.789 1.00 28.70 110 SER A C 1
ATOM 866 O O . SER A 1 114 ? 10.976 29.995 35.892 1.00 31.73 110 SER A O 1
ATOM 869 N N . LYS A 1 115 ? 11.938 29.980 37.912 1.00 25.78 111 LYS A N 1
ATOM 870 C CA . LYS A 1 115 ? 11.650 31.348 38.147 1.00 28.06 111 LYS A CA 1
ATOM 871 C C . LYS A 1 115 ? 12.454 32.188 37.163 1.00 33.35 111 LYS A C 1
ATOM 872 O O . LYS A 1 115 ? 13.578 31.772 36.743 1.00 27.16 111 LYS A O 1
ATOM 878 N N . SER A 1 116 ? 11.972 33.426 36.895 1.00 30.85 112 SER A N 1
ATOM 879 C CA . SER A 1 116 ? 12.751 34.345 36.091 1.00 27.51 112 SER A CA 1
ATOM 880 C C . SER A 1 116 ? 14.125 34.649 36.685 1.00 27.51 112 SER A C 1
ATOM 881 O O . SER A 1 116 ? 14.306 34.608 37.903 1.00 29.32 112 SER A O 1
ATOM 884 N N . PRO A 1 117 ? 15.142 34.970 35.862 1.00 26.05 113 PRO A N 1
ATOM 885 C CA . PRO A 1 117 ? 16.456 35.298 36.380 1.00 22.74 113 PRO A CA 1
ATOM 886 C C . PRO A 1 117 ? 16.379 36.532 37.294 1.00 26.34 113 PRO A C 1
ATOM 887 O O . PRO A 1 117 ? 15.624 37.460 36.978 1.00 26.18 113 PRO A O 1
ATOM 891 N N . ARG A 1 118 ? 17.136 36.493 38.389 1.00 22.34 114 ARG A N 1
ATOM 892 C CA . ARG A 1 118 ? 17.161 37.678 39.281 1.00 21.63 114 ARG A CA 1
ATOM 893 C C . ARG A 1 118 ? 17.813 38.860 38.556 1.00 23.28 114 ARG A C 1
ATOM 894 O O . ARG A 1 118 ? 18.816 38.669 37.925 1.00 24.01 114 ARG A O 1
ATOM 902 N N . ASP A 1 119 ? 17.293 40.093 38.832 1.00 24.16 115 ASP A N 1
ATOM 903 C CA . ASP A 1 119 ? 17.965 41.292 38.420 1.00 27.45 115 ASP A CA 1
ATOM 904 C C . ASP A 1 119 ? 19.105 41.518 39.410 1.00 25.77 115 ASP A C 1
ATOM 905 O O . ASP A 1 119 ? 18.873 42.118 40.466 1.00 26.29 115 ASP A O 1
ATOM 910 N N . TRP A 1 120 ? 20.310 41.042 39.102 1.00 23.63 116 TRP A N 1
ATOM 911 C CA . TRP A 1 120 ? 21.469 41.190 39.993 1.00 22.50 116 TRP A CA 1
ATOM 912 C C . TRP A 1 120 ? 21.823 42.674 40.175 1.00 22.52 116 TRP A C 1
ATOM 913 O O . TRP A 1 120 ? 22.477 43.045 41.155 1.00 23.13 116 TRP A O 1
ATOM 924 N N . GLU A 1 121 ? 21.392 43.513 39.190 1.00 24.72 117 GLU A N 1
ATOM 925 C CA . GLU A 1 121 ? 21.728 44.931 39.228 1.00 25.98 117 GLU A CA 1
ATOM 926 C C . GLU A 1 121 ? 21.071 45.616 40.413 1.00 28.18 117 GLU A C 1
ATOM 927 O O . GLU A 1 121 ? 21.493 46.738 40.806 1.00 27.58 117 GLU A O 1
ATOM 933 N N . GLN A 1 122 ? 20.049 44.998 40.996 1.00 26.04 118 GLN A N 1
ATOM 934 C CA . GLN A 1 122 ? 19.302 45.629 42.109 1.00 25.17 118 GLN A CA 1
ATOM 935 C C . GLN A 1 122 ? 20.161 45.779 43.366 1.00 22.01 118 GLN A C 1
ATOM 936 O O . GLN A 1 122 ? 19.836 46.619 44.244 1.00 27.62 118 GLN A O 1
ATOM 942 N N . PHE A 1 123 ? 21.226 44.998 43.483 1.00 23.63 119 PHE A N 1
ATOM 943 C CA . PHE A 1 123 ? 22.061 45.025 44.658 1.00 23.26 119 PHE A CA 1
ATOM 944 C C . PHE A 1 123 ? 23.111 46.128 44.544 1.00 23.08 119 PHE A C 1
ATOM 945 O O . PHE A 1 123 ? 23.578 46.439 43.476 1.00 24.32 119 PHE A O 1
ATOM 953 N N . GLU A 1 124 ? 23.557 46.612 45.706 1.00 25.68 120 GLU A N 1
ATOM 954 C CA A GLU A 1 124 ? 24.749 47.467 45.757 0.50 24.51 120 GLU A CA 1
ATOM 955 C CA B GLU A 1 124 ? 24.757 47.452 45.792 0.50 24.81 120 GLU A CA 1
ATOM 956 C C . GLU A 1 124 ? 25.917 46.684 45.163 1.00 22.98 120 GLU A C 1
ATOM 957 O O . GLU A 1 124 ? 25.938 45.408 45.217 1.00 23.02 120 GLU A O 1
ATOM 968 N N . TYR A 1 125 ? 26.861 47.376 44.544 1.00 22.32 121 TYR A N 1
ATOM 969 C CA . TYR A 1 125 ? 27.970 46.652 43.881 1.00 22.25 121 TYR A CA 1
ATOM 970 C C . TYR A 1 125 ? 28.738 45.711 44.814 1.00 24.16 121 TYR A C 1
ATOM 971 O O . TYR A 1 125 ? 29.152 44.638 44.359 1.00 23.27 121 TYR A O 1
ATOM 980 N N . LYS A 1 126 ? 28.961 46.059 46.076 1.00 23.03 122 LYS A N 1
ATOM 981 C CA . LYS A 1 126 ? 29.649 45.217 47.040 1.00 20.50 122 LYS A CA 1
ATOM 982 C C . LYS A 1 126 ? 28.910 43.855 47.140 1.00 21.08 122 LYS A C 1
ATOM 983 O O . LYS A 1 126 ? 29.565 42.771 47.296 1.00 22.16 122 LYS A O 1
ATOM 989 N N . ILE A 1 127 ? 27.595 43.911 47.163 1.00 19.59 123 ILE A N 1
ATOM 990 C CA . ILE A 1 127 ? 26.753 42.745 47.311 1.00 19.82 123 ILE A CA 1
ATOM 991 C C . ILE A 1 127 ? 26.771 41.961 45.999 1.00 19.60 123 ILE A C 1
ATOM 992 O O . ILE A 1 127 ? 26.868 40.691 45.997 1.00 19.02 123 ILE A O 1
ATOM 997 N N . GLN A 1 128 ? 26.653 42.642 44.865 1.00 19.12 124 GLN A N 1
ATOM 998 C CA . GLN A 1 128 ? 26.766 41.950 43.554 1.00 18.73 124 GLN A CA 1
ATOM 999 C C . GLN A 1 128 ? 28.084 41.184 43.499 1.00 18.56 124 GLN A C 1
ATOM 1000 O O . GLN A 1 128 ? 28.138 40.021 42.967 1.00 20.73 124 GLN A O 1
ATOM 1006 N N . ALA A 1 129 ? 29.168 41.775 43.931 1.00 18.80 125 ALA A N 1
ATOM 1007 C CA . ALA A 1 129 ? 30.497 41.207 43.870 1.00 20.33 125 ALA A CA 1
ATOM 1008 C C . ALA A 1 129 ? 30.520 39.951 44.729 1.00 19.91 125 ALA A C 1
ATOM 1009 O O . ALA A 1 129 ? 31.063 38.937 44.290 1.00 20.20 125 ALA A O 1
ATOM 1011 N N . GLU A 1 130 ? 29.931 40.014 45.929 1.00 20.37 126 GLU A N 1
ATOM 1012 C CA . GLU A 1 130 ? 29.970 38.859 46.802 1.00 20.20 126 GLU A CA 1
ATOM 1013 C C . GLU A 1 130 ? 29.082 37.750 46.216 1.00 20.05 126 GLU A C 1
ATOM 1014 O O . GLU A 1 130 ? 29.496 36.540 46.312 1.00 20.22 126 GLU A O 1
ATOM 1020 N N . LEU A 1 131 ? 27.891 38.074 45.735 1.00 17.73 127 LEU A N 1
ATOM 1021 C CA . LEU A 1 131 ? 27.013 37.118 45.127 1.00 17.71 127 LEU A CA 1
ATOM 1022 C C . LEU A 1 131 ? 27.728 36.476 43.942 1.00 19.17 127 LEU A C 1
ATOM 1023 O O . LEU A 1 131 ? 27.545 35.239 43.741 1.00 17.93 127 LEU A O 1
ATOM 1028 N N . ALA A 1 132 ? 28.481 37.210 43.145 1.00 18.26 128 ALA A N 1
ATOM 1029 C CA . ALA A 1 132 ? 29.215 36.614 42.024 1.00 19.24 128 ALA A CA 1
ATOM 1030 C C . ALA A 1 132 ? 30.199 35.543 42.551 1.00 20.77 128 ALA A C 1
ATOM 1031 O O . ALA A 1 132 ? 30.348 34.463 41.929 1.00 20.65 128 ALA A O 1
ATOM 1033 N N . VAL A 1 133 ? 30.916 35.854 43.613 1.00 20.62 129 VAL A N 1
ATOM 1034 C CA . VAL A 1 133 ? 31.896 34.960 44.235 1.00 20.24 129 VAL A CA 1
ATOM 1035 C C . VAL A 1 133 ? 31.166 33.706 44.771 1.00 18.71 129 VAL A C 1
ATOM 1036 O O . VAL A 1 133 ? 31.666 32.603 44.642 1.00 21.82 129 VAL A O 1
ATOM 1040 N N . ILE A 1 134 ? 30.019 33.901 45.390 1.00 18.52 130 ILE A N 1
ATOM 1041 C CA . ILE A 1 134 ? 29.227 32.836 45.959 1.00 19.56 130 ILE A CA 1
ATOM 1042 C C . ILE A 1 134 ? 28.785 31.907 44.817 1.00 21.43 130 ILE A C 1
ATOM 1043 O O . ILE A 1 134 ? 28.909 30.673 44.920 1.00 19.89 130 ILE A O 1
ATOM 1048 N N . LEU A 1 135 ? 28.247 32.453 43.752 1.00 17.22 131 LEU A N 1
ATOM 1049 C CA . LEU A 1 135 ? 27.769 31.626 42.637 1.00 18.50 131 LEU A CA 1
ATOM 1050 C C . LEU A 1 135 ? 28.955 30.975 41.920 1.00 18.31 131 LEU A C 1
ATOM 1051 O O . LEU A 1 135 ? 28.777 29.854 41.381 1.00 20.69 131 LEU A O 1
ATOM 1056 N N . LYS A 1 136 ? 30.126 31.561 41.884 1.00 20.47 132 LYS A N 1
ATOM 1057 C CA . LYS A 1 136 ? 31.310 30.936 41.302 1.00 20.20 132 LYS A CA 1
ATOM 1058 C C . LYS A 1 136 ? 31.737 29.738 42.150 1.00 23.99 132 LYS A C 1
ATOM 1059 O O . LYS A 1 136 ? 32.137 28.684 41.603 1.00 22.12 132 LYS A O 1
ATOM 1065 N N . PHE A 1 137 ? 31.648 29.863 43.463 1.00 21.66 133 PHE A N 1
ATOM 1066 C CA . PHE A 1 137 ? 31.932 28.744 44.345 1.00 21.17 133 PHE A CA 1
ATOM 1067 C C . PHE A 1 137 ? 30.983 27.584 44.040 1.00 21.44 133 PHE A C 1
ATOM 1068 O O . PHE A 1 137 ? 31.439 26.406 43.943 1.00 24.46 133 PHE A O 1
ATOM 1076 N N . VAL A 1 138 ? 29.706 27.844 43.931 1.00 19.00 134 VAL A N 1
ATOM 1077 C CA . VAL A 1 138 ? 28.719 26.836 43.577 1.00 22.19 134 VAL A CA 1
ATOM 1078 C C . VAL A 1 138 ? 29.116 26.157 42.272 1.00 22.76 134 VAL A C 1
ATOM 1079 O O . VAL A 1 138 ? 29.091 24.904 42.206 1.00 23.43 134 VAL A O 1
ATOM 1083 N N . LEU A 1 139 ? 29.403 26.946 41.245 1.00 20.92 135 LEU A N 1
ATOM 1084 C CA . LEU A 1 139 ? 29.781 26.406 39.928 1.00 21.12 135 LEU A CA 1
ATOM 1085 C C . LEU A 1 139 ? 30.986 25.463 40.066 1.00 22.62 135 LEU A C 1
ATOM 1086 O O . LEU A 1 139 ? 31.022 24.390 39.446 1.00 27.63 135 LEU A O 1
ATOM 1091 N N . ASP A 1 140 ? 31.999 25.889 40.818 1.00 25.47 136 ASP A N 1
ATOM 1092 C CA . ASP A 1 140 ? 33.267 25.243 40.845 1.00 27.49 136 ASP A CA 1
ATOM 1093 C C . ASP A 1 140 ? 33.255 24.012 41.773 1.00 28.73 136 ASP A C 1
ATOM 1094 O O . ASP A 1 140 ? 34.158 23.163 41.626 1.00 36.30 136 ASP A O 1
ATOM 1099 N N . HIS A 1 141 ? 32.329 23.926 42.736 1.00 30.66 137 HIS A N 1
ATOM 1100 C CA . HIS A 1 141 ? 32.499 22.912 43.818 1.00 35.22 137 HIS A CA 1
ATOM 1101 C C . HIS A 1 141 ? 31.261 22.138 44.183 1.00 46.83 137 HIS A C 1
ATOM 1102 O O . HIS A 1 141 ? 31.417 21.268 45.011 1.00 51.61 137 HIS A O 1
ATOM 1109 N N . GLU A 1 142 ? 30.066 22.483 43.720 1.00 41.96 138 GLU A N 1
ATOM 1110 C CA . GLU A 1 142 ? 28.861 21.973 44.451 1.00 50.26 138 GLU A CA 1
ATOM 1111 C C . GLU A 1 142 ? 28.768 20.463 44.234 1.00 59.04 138 GLU A C 1
ATOM 1112 O O . GLU A 1 142 ? 28.159 19.761 45.008 1.00 80.18 138 GLU A O 1
ATOM 1118 N N . ASP A 1 143 ? 29.423 19.993 43.177 1.00 58.98 139 ASP A N 1
ATOM 1119 C CA . ASP A 1 143 ? 29.317 18.619 42.768 1.00 63.06 139 ASP A CA 1
ATOM 1120 C C . ASP A 1 143 ? 30.491 17.801 43.332 1.00 68.87 139 ASP A C 1
ATOM 1121 O O . ASP A 1 143 ? 30.713 16.667 42.923 1.00 100.56 139 ASP A O 1
ATOM 1126 N N . GLY A 1 144 ? 31.291 18.393 44.228 1.00 53.34 140 GLY A N 1
ATOM 1127 C CA . GLY A 1 144 ? 32.450 17.694 44.818 1.00 72.38 140 GLY A CA 1
ATOM 1128 C C . GLY A 1 144 ? 32.124 16.821 46.026 1.00 75.72 140 GLY A C 1
ATOM 1129 O O . GLY A 1 144 ? 31.003 16.783 46.552 1.00 93.99 140 GLY A O 1
ATOM 1130 N N . LEU A 1 145 ? 33.163 16.119 46.511 1.00 86.97 141 LEU A N 1
ATOM 1131 C CA . LEU A 1 145 ? 33.050 15.151 47.623 1.00 87.43 141 LEU A CA 1
ATOM 1132 C C . LEU A 1 145 ? 33.540 15.738 48.963 1.00 78.86 141 LEU A C 1
ATOM 1133 O O . LEU A 1 145 ? 33.190 15.200 50.009 1.00 82.18 141 LEU A O 1
ATOM 1135 N N . ASN A 1 146 ? 34.347 16.808 48.939 1.00 77.99 142 ASN A N 1
ATOM 1136 C CA . ASN A 1 146 ? 34.716 17.552 50.155 1.00 68.34 142 ASN A CA 1
ATOM 1137 C C . ASN A 1 146 ? 33.915 18.855 50.286 1.00 52.91 142 ASN A C 1
ATOM 1138 O O . ASN A 1 146 ? 34.395 19.799 50.960 1.00 52.28 142 ASN A O 1
ATOM 1143 N N . LEU A 1 147 ? 32.686 18.841 49.753 1.00 54.54 143 LEU A N 1
ATOM 1144 C CA . LEU A 1 147 ? 31.906 20.079 49.650 1.00 56.38 143 LEU A CA 1
ATOM 1145 C C . LEU A 1 147 ? 31.717 20.666 51.054 1.00 58.22 143 LEU A C 1
ATOM 1146 O O . LEU A 1 147 ? 31.838 21.855 51.196 1.00 54.35 143 LEU A O 1
ATOM 1151 N N . ASN A 1 148 ? 31.413 19.847 52.058 1.00 53.10 144 ASN A N 1
ATOM 1152 C CA . ASN A 1 148 ? 31.078 20.399 53.360 1.00 55.04 144 ASN A CA 1
ATOM 1153 C C . ASN A 1 148 ? 32.243 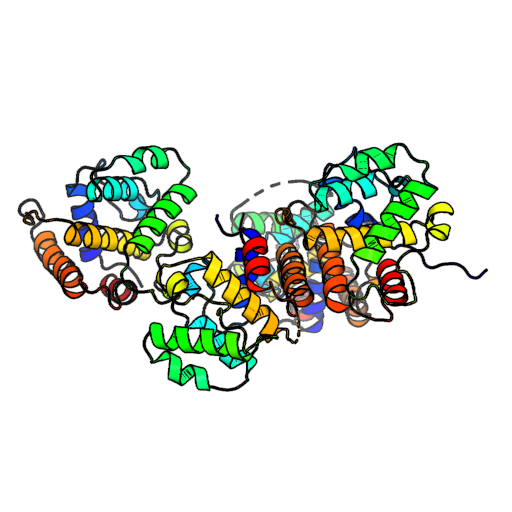21.228 53.929 1.00 51.07 144 ASN A C 1
ATOM 1154 O O . ASN A 1 148 ? 32.060 22.437 54.295 1.00 61.57 144 ASN A O 1
ATOM 1159 N N . GLU A 1 149 ? 33.441 20.640 53.906 1.00 43.92 145 GLU A N 1
ATOM 1160 C CA . GLU A 1 149 ? 34.674 21.306 54.373 1.00 57.84 145 GLU A CA 1
ATOM 1161 C C . GLU A 1 149 ? 34.975 22.547 53.515 1.00 55.71 145 GLU A C 1
ATOM 1162 O O . GLU A 1 149 ? 35.327 23.635 54.050 1.00 52.09 145 GLU A O 1
ATOM 1168 N N . ASP A 1 150 ? 34.845 22.373 52.197 1.00 47.49 146 ASP A N 1
ATOM 1169 C CA . ASP A 1 150 ? 35.110 23.465 51.251 1.00 45.16 146 ASP A CA 1
ATOM 1170 C C . ASP A 1 150 ? 34.164 24.648 51.519 1.00 34.39 146 ASP A C 1
ATOM 1171 O O . ASP A 1 150 ? 34.556 25.809 51.485 1.00 36.30 146 ASP A O 1
ATOM 1176 N N . LEU A 1 151 ? 32.890 24.350 51.731 1.00 34.99 147 LEU A N 1
ATOM 1177 C CA . LEU A 1 151 ? 31.829 25.386 51.948 1.00 35.34 147 LEU A CA 1
ATOM 1178 C C . LEU A 1 151 ? 32.118 26.125 53.253 1.00 45.12 147 LEU A C 1
ATOM 1179 O O . LEU A 1 151 ? 32.022 27.306 53.327 1.00 34.72 147 LEU A O 1
ATOM 1184 N N . GLU A 1 152 ? 32.517 25.414 54.295 1.00 60.92 148 GLU A N 1
ATOM 1185 C CA . GLU A 1 152 ? 32.747 26.069 55.568 1.00 63.01 148 GLU A CA 1
ATOM 1186 C C . GLU A 1 152 ? 33.951 26.988 55.433 1.00 40.56 148 GLU A C 1
ATOM 1187 O O . GLU A 1 152 ? 33.922 28.105 55.983 1.00 46.47 148 GLU A O 1
ATOM 1193 N N . ASN A 1 153 ? 35.006 26.526 54.746 1.00 43.91 149 ASN A N 1
ATOM 1194 C CA . ASN A 1 153 ? 36.209 27.332 54.590 1.00 42.45 149 ASN A CA 1
ATOM 1195 C C . ASN A 1 153 ? 35.857 28.594 53.791 1.00 35.64 149 ASN A C 1
ATOM 1196 O O . ASN A 1 153 ? 36.334 29.710 54.064 1.00 38.45 149 ASN A O 1
ATOM 1201 N N . PHE A 1 154 ? 34.989 28.412 52.807 1.00 32.12 150 PHE A N 1
ATOM 1202 C CA . PHE A 1 154 ? 34.588 29.538 51.942 1.00 31.27 150 PHE A CA 1
ATOM 1203 C C . PHE A 1 154 ? 33.817 30.586 52.745 1.00 30.17 150 PHE A C 1
ATOM 1204 O O . PHE A 1 154 ? 34.007 31.809 52.537 1.00 28.67 150 PHE A O 1
ATOM 1212 N N . LEU A 1 155 ? 32.902 30.127 53.586 1.00 29.87 151 LEU A N 1
ATOM 1213 C CA . LEU A 1 155 ? 32.003 31.025 54.317 1.00 27.17 151 LEU A CA 1
ATOM 1214 C C . LEU A 1 155 ? 32.744 31.782 55.439 1.00 32.48 151 LEU A C 1
ATOM 1215 O O . LEU A 1 155 ? 32.257 32.830 55.840 1.00 34.13 151 LEU A O 1
ATOM 1220 N N . GLN A 1 156 ? 33.861 31.226 55.963 1.00 32.74 152 GLN A N 1
ATOM 1221 C CA . GLN A 1 156 ? 34.605 31.830 56.988 1.00 34.00 152 GLN A CA 1
ATOM 1222 C C . GLN A 1 156 ? 35.484 32.933 56.402 1.00 38.40 152 GLN A C 1
ATOM 1223 O O . GLN A 1 156 ? 35.746 33.891 57.087 1.00 41.36 152 GLN A O 1
ATOM 1229 N N . LYS A 1 157 ? 35.915 32.750 55.149 1.00 38.57 153 LYS A N 1
ATOM 1230 C CA . LYS A 1 157 ? 36.776 33.704 54.420 1.00 39.99 153 LYS A CA 1
ATOM 1231 C C . LYS A 1 157 ? 37.961 34.134 55.312 1.00 49.45 153 LYS A C 1
ATOM 1232 O O . LYS A 1 157 ? 38.657 33.295 55.914 1.00 52.87 153 LYS A O 1
ATOM 1239 N N . MET B 1 5 ? 6.688 32.799 23.450 1.00 69.01 1 MET B N 1
ATOM 1240 C CA . MET B 1 5 ? 7.799 32.803 24.437 1.00 64.85 1 MET B CA 1
ATOM 1241 C C . MET B 1 5 ? 8.935 33.648 23.850 1.00 61.32 1 MET B C 1
ATOM 1242 O O . MET B 1 5 ? 9.104 33.703 22.629 1.00 74.12 1 MET B O 1
ATOM 1244 N N . THR B 1 6 ? 9.610 34.416 24.715 1.00 54.20 2 THR B N 1
ATOM 1245 C CA . THR B 1 6 ? 10.741 35.256 24.340 1.00 50.81 2 THR B CA 1
ATOM 1246 C C . THR B 1 6 ? 11.926 34.897 25.237 1.00 35.22 2 THR B C 1
ATOM 1247 O O . THR B 1 6 ? 11.757 34.271 26.317 1.00 45.81 2 THR B O 1
ATOM 1251 N N . LEU B 1 7 ? 13.120 35.330 24.824 1.00 33.47 3 LEU B N 1
ATOM 1252 C CA . LEU B 1 7 ? 14.382 35.107 25.533 1.00 28.37 3 LEU B CA 1
ATOM 1253 C C . LEU B 1 7 ? 14.493 36.028 26.762 1.00 28.83 3 LEU B C 1
ATOM 1254 O O . LEU B 1 7 ? 14.258 37.258 26.694 1.00 34.63 3 LEU B O 1
ATOM 1259 N N . HIS B 1 8 ? 14.811 35.417 27.906 1.00 27.76 4 HIS B N 1
ATOM 1260 C CA . HIS B 1 8 ? 15.168 36.190 29.122 1.00 22.79 4 HIS B CA 1
ATOM 1261 C C . HIS B 1 8 ? 16.311 37.159 28.777 1.00 22.98 4 HIS B C 1
ATOM 1262 O O . HIS B 1 8 ? 17.401 36.765 28.379 1.00 24.27 4 HIS B O 1
ATOM 1269 N N . ALA B 1 9 ? 16.021 38.473 28.843 1.00 23.84 5 ALA B N 1
ATOM 1270 C CA . ALA B 1 9 ? 17.014 39.437 28.418 1.00 27.03 5 ALA B CA 1
ATOM 1271 C C . ALA B 1 9 ? 18.365 39.334 29.119 1.00 29.01 5 ALA B C 1
ATOM 1272 O O . ALA B 1 9 ? 19.402 39.459 28.466 1.00 27.71 5 ALA B O 1
ATOM 1274 N N . THR B 1 10 ? 18.366 39.126 30.484 1.00 25.71 6 THR B N 1
ATOM 1275 C CA . THR B 1 10 ? 19.673 39.103 31.155 1.00 24.30 6 THR B CA 1
ATOM 1276 C C . THR B 1 10 ? 20.504 37.847 30.773 1.00 20.09 6 THR B C 1
ATOM 1277 O O . THR B 1 10 ? 21.721 37.907 30.715 1.00 25.79 6 THR B O 1
ATOM 1281 N N . ARG B 1 11 ? 19.780 36.769 30.358 1.00 21.09 7 ARG B N 1
ATOM 1282 C CA . ARG B 1 11 ? 20.536 35.594 30.034 1.00 23.62 7 ARG B CA 1
ATOM 1283 C C . ARG B 1 11 ? 21.131 35.744 28.628 1.00 24.41 7 ARG B C 1
ATOM 1284 O O . ARG B 1 11 ? 22.296 35.493 28.391 1.00 21.72 7 ARG B O 1
ATOM 1292 N N . GLY B 1 12 ? 20.349 36.300 27.692 1.00 23.37 8 GLY B N 1
ATOM 1293 C CA . GLY B 1 12 ? 20.908 36.680 26.364 1.00 25.02 8 GLY B CA 1
ATOM 1294 C C . GLY B 1 12 ? 22.106 37.616 26.470 1.00 22.46 8 GLY B C 1
ATOM 1295 O O . GLY B 1 12 ? 23.121 37.437 25.828 1.00 23.17 8 GLY B O 1
ATOM 1296 N N . ALA B 1 13 ? 21.942 38.666 27.325 1.00 24.38 9 ALA B N 1
ATOM 1297 C CA . ALA B 1 13 ? 23.004 39.661 27.492 1.00 26.99 9 ALA B CA 1
ATOM 1298 C C . ALA B 1 13 ? 24.319 39.083 28.040 1.00 23.66 9 ALA B C 1
ATOM 1299 O O . ALA B 1 13 ? 25.429 39.378 27.589 1.00 22.65 9 ALA B O 1
ATOM 1301 N N . ALA B 1 14 ? 24.160 38.069 28.961 1.00 21.46 10 ALA B N 1
ATOM 1302 C CA . ALA B 1 14 ? 25.351 37.508 29.545 1.00 19.81 10 ALA B CA 1
ATOM 1303 C C . ALA B 1 14 ? 26.086 36.593 28.525 1.00 19.96 10 ALA B C 1
ATOM 1304 O O . ALA B 1 14 ? 27.288 36.593 28.414 1.00 22.32 10 ALA B O 1
ATOM 1306 N N . LEU B 1 15 ? 25.274 35.890 27.726 1.00 21.40 11 LEU B N 1
ATOM 1307 C CA . LEU B 1 15 ? 25.863 35.011 26.673 1.00 21.18 11 LEU B CA 1
ATOM 1308 C C . LEU B 1 15 ? 26.595 35.838 25.614 1.00 19.78 11 LEU B C 1
ATOM 1309 O O . LEU B 1 15 ? 27.699 35.527 25.221 1.00 20.67 11 LEU B O 1
ATOM 1314 N N . LEU B 1 16 ? 26.021 37.030 25.269 1.00 22.21 12 LEU B N 1
ATOM 1315 C CA . LEU B 1 16 ? 26.721 37.874 24.299 1.00 21.51 12 LEU B CA 1
ATOM 1316 C C . LEU B 1 16 ? 27.996 38.472 24.909 1.00 24.03 12 LEU B C 1
ATOM 1317 O O . LEU B 1 16 ? 29.011 38.574 24.257 1.00 25.26 12 LEU B O 1
ATOM 1322 N N . SER B 1 17 ? 27.937 38.885 26.204 1.00 23.25 13 SER B N 1
ATOM 1323 C CA A SER B 1 17 ? 29.150 39.350 26.862 0.50 21.09 13 SER B CA 1
ATOM 1324 C CA B SER B 1 17 ? 29.157 39.354 26.864 0.50 22.52 13 SER B CA 1
ATOM 1325 C C . SER B 1 17 ? 30.255 38.289 26.830 1.00 20.92 13 SER B C 1
ATOM 1326 O O . SER B 1 17 ? 31.436 38.566 26.567 1.00 22.02 13 SER B O 1
ATOM 1331 N N . TRP B 1 18 ? 29.848 37.027 27.101 1.00 23.06 14 TRP B N 1
ATOM 1332 C CA . TRP B 1 18 ? 30.836 35.942 27.025 1.00 24.00 14 TRP B CA 1
ATOM 1333 C C . TRP B 1 18 ? 31.434 35.830 25.609 1.00 22.14 14 TRP B C 1
ATOM 1334 O O . TRP B 1 18 ? 32.652 35.758 25.412 1.00 21.34 14 TRP B O 1
ATOM 1345 N N . VAL B 1 19 ? 30.557 35.794 24.598 1.00 23.09 15 VAL B N 1
ATOM 1346 C CA . VAL B 1 19 ? 31.036 35.687 23.211 1.00 23.04 15 VAL B CA 1
ATOM 1347 C C . VAL B 1 19 ? 32.061 36.797 22.923 1.00 26.52 15 VAL B C 1
ATOM 1348 O O . VAL B 1 19 ? 33.131 36.579 22.399 1.00 25.57 15 VAL B O 1
ATOM 1352 N N . ASN B 1 20 ? 31.703 38.040 23.288 1.00 25.26 16 ASN B N 1
ATOM 1353 C CA . ASN B 1 20 ? 32.563 39.170 22.991 1.00 27.12 16 ASN B CA 1
ATOM 1354 C C . ASN B 1 20 ? 33.919 39.056 23.706 1.00 25.20 16 ASN B C 1
ATOM 1355 O O . ASN B 1 20 ? 34.937 39.437 23.163 1.00 28.00 16 ASN B O 1
ATOM 1360 N N . SER B 1 21 ? 33.916 38.451 24.923 1.00 26.78 17 SER B N 1
ATOM 1361 C CA . SER B 1 21 ? 35.126 38.297 25.719 1.00 28.40 17 SER B CA 1
ATOM 1362 C C . SER B 1 21 ? 36.176 37.393 25.063 1.00 30.42 17 SER B C 1
ATOM 1363 O O . SER B 1 21 ? 37.360 37.440 25.402 1.00 33.96 17 SER B O 1
ATOM 1366 N N . LEU B 1 22 ? 35.740 36.593 24.080 1.00 29.97 18 LEU B N 1
ATOM 1367 C CA . LEU B 1 22 ? 36.687 35.681 23.400 1.00 34.00 18 LEU B CA 1
ATOM 1368 C C . LEU B 1 22 ? 37.522 36.428 22.356 1.00 32.57 18 LEU B C 1
ATOM 1369 O O . LEU B 1 22 ? 38.579 35.951 21.971 1.00 35.90 18 LEU B O 1
ATOM 1374 N N . HIS B 1 23 ? 37.058 37.613 21.921 1.00 34.13 19 HIS B N 1
ATOM 1375 C CA . HIS B 1 23 ? 37.731 38.366 20.882 1.00 36.44 19 HIS B CA 1
ATOM 1376 C C . HIS B 1 23 ? 37.961 37.475 19.657 1.00 39.59 19 HIS B C 1
ATOM 1377 O O . HIS B 1 23 ? 39.063 37.434 19.146 1.00 45.68 19 HIS B O 1
ATOM 1384 N N . VAL B 1 24 ? 36.921 36.776 19.187 1.00 38.52 20 VAL B N 1
ATOM 1385 C CA . VAL B 1 24 ? 37.055 36.025 17.925 1.00 44.18 20 VAL B CA 1
ATOM 1386 C C . VAL B 1 24 ? 36.518 36.856 16.748 1.00 43.03 20 VAL B C 1
ATOM 1387 O O . VAL B 1 24 ? 36.715 36.526 15.604 1.00 45.68 20 VAL B O 1
ATOM 1391 N N . ALA B 1 25 ? 35.806 37.933 17.066 1.00 43.79 21 ALA B N 1
ATOM 1392 C CA . ALA B 1 25 ? 35.142 38.763 16.092 1.00 42.09 21 ALA B CA 1
ATOM 1393 C C . ALA B 1 25 ? 34.932 40.113 16.751 1.00 43.69 21 ALA B C 1
ATOM 1394 O O . ALA B 1 25 ? 35.113 40.214 17.975 1.00 40.54 21 ALA B O 1
ATOM 1396 N N . ASP B 1 26 ? 34.508 41.103 15.953 1.00 42.56 22 ASP B N 1
ATOM 1397 C CA . ASP B 1 26 ? 34.124 42.380 16.504 1.00 43.92 22 ASP B CA 1
ATOM 1398 C C . ASP B 1 26 ? 32.949 42.175 17.464 1.00 37.41 22 ASP B C 1
ATOM 1399 O O . ASP B 1 26 ? 32.162 41.233 17.340 1.00 35.75 22 ASP B O 1
ATOM 1404 N N . PRO B 1 27 ? 32.794 43.051 18.484 1.00 36.50 23 PRO B N 1
ATOM 1405 C CA . PRO B 1 27 ? 31.741 42.847 19.463 1.00 33.86 23 PRO B CA 1
ATOM 1406 C C . PRO B 1 27 ? 30.354 42.863 18.816 1.00 34.23 23 PRO B C 1
ATOM 1407 O O . PRO B 1 27 ? 30.104 43.628 17.861 1.00 39.55 23 PRO B O 1
ATOM 1411 N N . VAL B 1 28 ? 29.435 42.100 19.406 1.00 30.69 24 VAL B N 1
ATOM 1412 C CA . VAL B 1 28 ? 28.082 42.033 18.970 1.00 30.01 24 VAL B CA 1
ATOM 1413 C C . VAL B 1 28 ? 27.175 42.499 20.104 1.00 34.00 24 VAL B C 1
ATOM 1414 O O . VAL B 1 28 ? 27.522 42.361 21.257 1.00 34.06 24 VAL B O 1
ATOM 1418 N N . GLU B 1 29 ? 26.020 43.070 19.755 1.00 38.01 25 GLU B N 1
ATOM 1419 C CA . GLU B 1 29 ? 25.139 43.588 20.770 1.00 38.87 25 GLU B CA 1
ATOM 1420 C C . GLU B 1 29 ? 23.795 42.863 20.727 1.00 37.25 25 GLU B C 1
ATOM 1421 O O . GLU B 1 29 ? 22.987 43.087 21.631 1.00 33.72 25 GLU B O 1
ATOM 1427 N N . ALA B 1 30 ? 23.503 42.082 19.663 1.00 33.17 26 ALA B N 1
ATOM 1428 C CA . ALA B 1 30 ? 22.160 41.497 19.546 1.00 29.20 26 ALA B CA 1
ATOM 1429 C C . ALA B 1 30 ? 22.303 40.027 19.155 1.00 28.98 26 ALA B C 1
ATOM 1430 O O . ALA B 1 30 ? 23.196 39.691 18.396 1.00 28.37 26 ALA B O 1
ATOM 1432 N N . VAL B 1 31 ? 21.442 39.181 19.727 1.00 33.19 27 VAL B N 1
ATOM 1433 C CA . VAL B 1 31 ? 21.586 37.749 19.491 1.00 33.30 27 VAL B CA 1
ATOM 1434 C C . VAL B 1 31 ? 21.466 37.384 18.000 1.00 34.23 27 VAL B C 1
ATOM 1435 O O . VAL B 1 31 ? 22.202 36.511 17.528 1.00 31.58 27 VAL B O 1
ATOM 1439 N N . LEU B 1 32 ? 20.626 38.147 17.261 1.00 30.05 28 LEU B N 1
ATOM 1440 C CA . LEU B 1 32 ? 20.458 37.854 15.849 1.00 30.01 28 LEU B CA 1
ATOM 1441 C C . LEU B 1 32 ? 21.765 38.038 15.044 1.00 30.60 28 LEU B C 1
ATOM 1442 O O . LEU B 1 32 ? 21.878 37.463 13.965 1.00 35.48 28 LEU B O 1
ATOM 1447 N N . GLN B 1 33 ? 22.773 38.733 15.585 1.00 29.80 29 GLN B N 1
ATOM 1448 C CA . GLN B 1 33 ? 24.052 38.847 14.953 1.00 28.20 29 GLN B CA 1
ATOM 1449 C C . GLN B 1 33 ? 24.798 37.513 14.845 1.00 32.76 29 GLN B C 1
ATOM 1450 O O . GLN B 1 33 ? 25.821 37.430 14.143 1.00 33.10 29 GLN B O 1
ATOM 1456 N N . LEU B 1 34 ? 24.323 36.509 15.623 1.00 28.81 30 LEU B N 1
ATOM 1457 C CA . LEU B 1 34 ? 24.934 35.158 15.546 1.00 27.74 30 LEU B CA 1
ATOM 1458 C C . LEU B 1 34 ? 24.334 34.286 14.437 1.00 31.16 30 LEU B C 1
ATOM 1459 O O . LEU B 1 34 ? 24.834 33.174 14.236 1.00 31.52 30 LEU B O 1
ATOM 1464 N N . GLN B 1 35 ? 23.271 34.761 13.784 1.00 29.62 31 GLN B N 1
ATOM 1465 C CA . GLN B 1 35 ? 22.474 33.961 12.866 1.00 30.37 31 GLN B CA 1
ATOM 1466 C C . GLN B 1 35 ? 23.312 33.340 11.736 1.00 34.58 31 GLN B C 1
ATOM 1467 O O . GLN B 1 35 ? 22.969 32.226 11.296 1.00 37.72 31 GLN B O 1
ATOM 1473 N N . ASP B 1 36 ? 24.333 34.051 11.209 1.00 33.50 32 ASP B N 1
ATOM 1474 C CA . ASP B 1 36 ? 24.991 33.554 9.973 1.00 36.66 32 ASP B CA 1
ATOM 1475 C C . ASP B 1 36 ? 26.060 32.505 10.309 1.00 38.85 32 ASP B C 1
ATOM 1476 O O . ASP B 1 36 ? 26.785 32.043 9.417 1.00 39.08 32 ASP B O 1
ATOM 1481 N N . CYS B 1 37 ? 26.204 32.198 11.595 1.00 33.41 33 CYS B N 1
ATOM 1482 C CA . CYS B 1 37 ? 27.060 31.089 12.112 1.00 29.54 33 CYS B CA 1
ATOM 1483 C C . CYS B 1 37 ? 28.557 31.373 11.986 1.00 33.71 33 CYS B C 1
ATOM 1484 O O . CYS B 1 37 ? 29.345 30.554 12.445 1.00 33.46 33 CYS B O 1
ATOM 1487 N N . SER B 1 38 ? 28.953 32.555 11.486 1.00 32.77 34 SER B N 1
ATOM 1488 C CA . SER B 1 38 ? 30.358 32.860 11.341 1.00 30.43 34 SER B CA 1
ATOM 1489 C C . SER B 1 38 ? 31.050 32.893 12.723 1.00 30.19 34 SER B C 1
ATOM 1490 O O . SER B 1 38 ? 32.143 32.365 12.918 1.00 32.40 34 SER B O 1
ATOM 1493 N N . ILE B 1 39 ? 30.444 33.608 13.672 1.00 31.10 35 ILE B N 1
ATOM 1494 C CA . ILE B 1 39 ? 31.034 33.666 15.003 1.00 29.93 35 ILE B CA 1
ATOM 1495 C C . ILE B 1 39 ? 31.104 32.261 15.643 1.00 33.11 35 ILE B C 1
ATOM 1496 O O . ILE B 1 39 ? 32.124 31.862 16.280 1.00 27.68 35 ILE B O 1
ATOM 1501 N N . PHE B 1 40 ? 29.987 31.544 15.558 1.00 27.44 36 PHE B N 1
ATOM 1502 C CA . PHE B 1 40 ? 29.978 30.182 16.140 1.00 28.76 36 PHE B CA 1
ATOM 1503 C C . PHE B 1 40 ? 31.136 29.349 15.578 1.00 31.68 36 PHE B C 1
ATOM 1504 O O . PHE B 1 40 ? 31.773 28.614 16.336 1.00 31.52 36 PHE B O 1
ATOM 1512 N N . ILE B 1 41 ? 31.398 29.424 14.267 1.00 33.11 37 ILE B N 1
ATOM 1513 C CA . ILE B 1 41 ? 32.508 28.637 13.709 1.00 35.24 37 ILE B CA 1
ATOM 1514 C C . ILE B 1 41 ? 33.841 29.073 14.328 1.00 33.71 37 ILE B C 1
ATOM 1515 O O . ILE B 1 41 ? 34.719 28.272 14.618 1.00 33.62 37 ILE B O 1
ATOM 1520 N N . LYS B 1 42 ? 34.009 30.388 14.511 1.00 36.42 38 LYS B N 1
ATOM 1521 C CA . LYS B 1 42 ? 35.251 30.892 15.103 1.00 34.72 38 LYS B CA 1
ATOM 1522 C C . LYS B 1 42 ? 35.393 30.416 16.570 1.00 30.91 38 LYS B C 1
ATOM 1523 O O . LYS B 1 42 ? 36.527 30.129 17.044 1.00 34.20 38 LYS B O 1
ATOM 1529 N N . ILE B 1 43 ? 34.264 30.302 17.271 1.00 29.79 39 ILE B N 1
ATOM 1530 C CA . ILE B 1 43 ? 34.293 29.813 18.641 1.00 29.52 39 ILE B CA 1
ATOM 1531 C C . ILE B 1 43 ? 34.723 28.326 18.646 1.00 32.08 39 ILE B C 1
ATOM 1532 O O . ILE B 1 43 ? 35.518 27.936 19.469 1.00 30.01 39 ILE B O 1
ATOM 1537 N N . ILE B 1 44 ? 34.200 27.535 17.698 1.00 29.24 40 ILE B N 1
ATOM 1538 C CA . ILE B 1 44 ? 34.580 26.105 17.605 1.00 31.75 40 ILE B CA 1
ATOM 1539 C C . ILE B 1 44 ? 36.087 25.966 17.335 1.00 34.74 40 ILE B C 1
ATOM 1540 O O . ILE B 1 44 ? 36.785 25.191 17.987 1.00 35.57 40 ILE B O 1
ATOM 1545 N N . ASP B 1 45 ? 36.605 26.782 16.421 1.00 34.97 41 ASP B N 1
ATOM 1546 C CA . ASP B 1 45 ? 38.033 26.817 16.168 1.00 44.24 41 ASP B CA 1
ATOM 1547 C C . ASP B 1 45 ? 38.832 27.121 17.443 1.00 43.51 41 ASP B C 1
ATOM 1548 O O . ASP B 1 45 ? 39.868 26.472 17.692 1.00 48.02 41 ASP B O 1
ATOM 1553 N N . ARG B 1 46 ? 38.366 28.097 18.235 1.00 43.54 42 ARG B N 1
ATOM 1554 C CA . ARG B 1 46 ? 39.030 28.443 19.489 1.00 39.80 42 ARG B CA 1
ATOM 1555 C C . ARG B 1 46 ? 39.026 27.220 20.429 1.00 38.29 42 ARG B C 1
ATOM 1556 O O . ARG B 1 46 ? 40.043 26.912 21.064 1.00 43.58 42 ARG B O 1
ATOM 1564 N N . ILE B 1 47 ? 37.893 26.512 20.500 1.00 37.01 43 ILE B N 1
ATOM 1565 C CA . ILE B 1 47 ? 37.760 25.356 21.400 1.00 37.52 43 ILE B CA 1
ATOM 1566 C C . ILE B 1 47 ? 38.767 24.288 20.984 1.00 37.17 43 ILE B C 1
ATOM 1567 O O . ILE B 1 47 ? 39.433 23.701 21.839 1.00 43.46 43 ILE B O 1
ATOM 1572 N N . HIS B 1 48 ? 38.844 24.013 19.684 1.00 35.45 44 HIS B N 1
ATOM 1573 C CA . HIS B 1 48 ? 39.673 22.932 19.166 1.00 43.50 44 HIS B CA 1
ATOM 1574 C C . HIS B 1 48 ? 41.162 23.293 19.171 1.00 48.44 44 HIS B C 1
ATOM 1575 O O . HIS B 1 48 ? 42.024 22.409 19.225 1.00 60.68 44 HIS B O 1
ATOM 1582 N N . GLY B 1 49 ? 41.466 24.579 19.008 1.00 60.25 45 GLY B N 1
ATOM 1583 C CA . GLY B 1 49 ? 42.827 25.022 18.678 1.00 71.07 45 GLY B CA 1
ATOM 1584 C C . GLY B 1 49 ? 43.232 24.646 17.258 1.00 74.64 45 GLY B C 1
ATOM 1585 O O . GLY B 1 49 ? 44.422 24.596 16.957 1.00 101.71 45 GLY B O 1
ATOM 1586 N N . THR B 1 50 ? 42.249 24.380 16.386 1.00 76.05 46 THR B N 1
ATOM 1587 C CA . THR B 1 50 ? 42.483 24.025 14.980 1.00 72.57 46 THR B CA 1
ATOM 1588 C C . THR B 1 50 ? 41.892 25.143 14.115 1.00 82.62 46 THR B C 1
ATOM 1589 O O . THR B 1 50 ? 41.222 26.043 14.644 1.00 80.54 46 THR B O 1
ATOM 1591 N N . GLU B 1 51 ? 42.149 25.082 12.799 1.00 87.56 47 GLU B N 1
ATOM 1592 C CA . GLU B 1 51 ? 41.736 26.128 11.847 1.00 94.22 47 GLU B CA 1
ATOM 1593 C C . GLU B 1 51 ? 40.694 25.604 10.844 1.00 88.24 47 GLU B C 1
ATOM 1594 O O . GLU B 1 51 ? 40.386 26.335 9.919 1.00 119.76 47 GLU B O 1
ATOM 1596 N N . GLU B 1 52 ? 40.123 24.407 11.085 1.00 66.85 48 GLU B N 1
ATOM 1597 C CA . GLU B 1 52 ? 39.175 23.724 10.155 1.00 61.97 48 GLU B CA 1
ATOM 1598 C C . GLU B 1 52 ? 38.036 24.681 9.761 1.00 65.55 48 GLU B C 1
ATOM 1599 O O . GLU B 1 52 ? 37.668 24.801 8.598 1.00 59.31 48 GLU B O 1
ATOM 1601 N N . GLY B 1 53 ? 37.483 25.370 10.759 1.00 55.87 49 GLY B N 1
ATOM 1602 C CA . GLY B 1 53 ? 36.385 26.331 10.579 1.00 61.31 49 GLY B CA 1
ATOM 1603 C C . GLY B 1 53 ? 36.658 27.375 9.506 1.00 61.16 49 GLY B C 1
ATOM 1604 O O . GLY B 1 53 ? 35.711 27.794 8.828 1.00 66.30 49 GLY B O 1
ATOM 1605 N N . GLN B 1 54 ? 37.927 27.811 9.371 1.00 59.51 50 GLN B N 1
ATOM 1606 C CA . GLN B 1 54 ? 38.289 28.886 8.433 1.00 63.09 50 GLN B CA 1
ATOM 1607 C C . GLN B 1 54 ? 37.851 28.506 7.008 1.00 66.86 50 GLN B C 1
ATOM 1608 O O . GLN B 1 54 ? 37.403 29.373 6.266 1.00 52.84 50 GLN B O 1
ATOM 1614 N N . GLN B 1 55 ? 37.951 27.217 6.646 1.00 64.17 51 GLN B N 1
ATOM 1615 C CA . GLN B 1 55 ? 37.547 26.736 5.318 1.00 59.27 51 GLN B CA 1
ATOM 1616 C C . GLN B 1 55 ? 36.023 26.792 5.181 1.00 63.48 51 GLN B C 1
ATOM 1617 O O . GLN B 1 55 ? 35.503 27.197 4.145 1.00 62.36 51 GLN B O 1
ATOM 1623 N N . ILE B 1 56 ? 35.313 26.444 6.257 1.00 52.53 52 ILE B N 1
ATOM 1624 C CA . ILE B 1 56 ? 33.836 26.377 6.268 1.00 64.82 52 ILE B CA 1
ATOM 1625 C C . ILE B 1 56 ? 33.232 27.795 6.168 1.00 60.49 52 ILE B C 1
ATOM 1626 O O . ILE B 1 56 ? 32.106 27.983 5.707 1.00 57.16 52 ILE B O 1
ATOM 1631 N N . LEU B 1 57 ? 33.985 28.817 6.572 1.00 62.16 53 LEU B N 1
ATOM 1632 C CA . LEU B 1 57 ? 33.476 30.219 6.549 1.00 50.24 53 LEU B CA 1
ATOM 1633 C C . LEU B 1 57 ? 33.202 30.668 5.116 1.00 56.39 53 LEU B C 1
ATOM 1634 O O . LEU B 1 57 ? 32.373 31.555 4.881 1.00 61.35 53 LEU B O 1
ATOM 1639 N N . LYS B 1 58 ? 33.916 30.073 4.164 1.00 69.47 54 LYS B N 1
ATOM 1640 C CA . LYS B 1 58 ? 33.774 30.412 2.750 1.00 65.87 54 LYS B CA 1
ATOM 1641 C C . LYS B 1 58 ? 32.507 29.760 2.176 1.00 58.05 54 LYS B C 1
ATOM 1642 O O . LYS B 1 58 ? 32.044 30.146 1.115 1.00 63.57 54 LYS B O 1
ATOM 1648 N N . GLN B 1 59 ? 31.960 28.756 2.871 1.00 61.04 55 GLN B N 1
ATOM 1649 C CA . GLN B 1 59 ? 30.819 27.986 2.385 1.00 64.49 55 GLN B CA 1
ATOM 1650 C C . GLN B 1 59 ? 29.521 28.752 2.670 1.00 67.97 55 GLN B C 1
ATOM 1651 O O . GLN B 1 59 ? 29.495 29.724 3.428 1.00 66.36 55 GLN B O 1
ATOM 1657 N N . PRO B 1 60 ? 28.388 28.356 2.062 1.00 65.35 56 PRO B N 1
ATOM 1658 C CA . PRO B 1 60 ? 27.102 29.007 2.314 1.00 62.05 56 PRO B CA 1
ATOM 1659 C C . PRO B 1 60 ? 26.580 28.810 3.735 1.00 66.57 56 PRO B C 1
ATOM 1660 O O . PRO B 1 60 ? 27.070 27.937 4.461 1.00 64.21 56 PRO B O 1
ATOM 1664 N N . VAL B 1 61 ? 25.541 29.570 4.088 1.00 61.63 57 VAL B N 1
ATOM 1665 C CA . VAL B 1 61 ? 25.067 29.589 5.467 1.00 58.72 57 VAL B CA 1
ATOM 1666 C C . VAL B 1 61 ? 24.601 28.182 5.877 1.00 62.61 57 VAL B C 1
ATOM 1667 O O . VAL B 1 61 ? 24.887 27.730 6.986 1.00 55.60 57 VAL B O 1
ATOM 1671 N N . SER B 1 62 ? 23.878 27.479 4.981 1.00 58.33 58 SER B N 1
ATOM 1672 C CA . SER B 1 62 ? 23.332 26.182 5.339 1.00 58.92 58 SER B CA 1
ATOM 1673 C C . SER B 1 62 ? 24.476 25.225 5.725 1.00 51.10 58 SER B C 1
ATOM 1674 O O . SER B 1 62 ? 24.312 24.436 6.651 1.00 51.42 58 SER B O 1
ATOM 1677 N N . GLU B 1 63 ? 25.626 25.327 5.033 1.00 48.59 59 GLU B N 1
ATOM 1678 C CA . GLU B 1 63 ? 26.792 24.482 5.289 1.00 52.52 59 GLU B CA 1
ATOM 1679 C C . GLU B 1 63 ? 27.444 24.832 6.633 1.00 47.26 59 GLU B C 1
ATOM 1680 O O . GLU B 1 63 ? 27.852 23.962 7.397 1.00 43.95 59 GLU B O 1
ATOM 1682 N N . ARG B 1 64 ? 27.542 26.137 6.902 1.00 46.35 60 ARG B N 1
ATOM 1683 C CA . ARG B 1 64 ? 28.115 26.630 8.127 1.00 43.21 60 ARG B CA 1
ATOM 1684 C C . ARG B 1 64 ? 27.273 26.113 9.297 1.00 40.39 60 ARG B C 1
ATOM 1685 O O . ARG B 1 64 ? 27.806 25.636 10.323 1.00 43.17 60 ARG B O 1
ATOM 1693 N N . LEU B 1 65 ? 25.952 26.235 9.125 1.00 41.27 61 LEU B N 1
ATOM 1694 C CA . LEU B 1 65 ? 24.998 25.838 10.122 1.00 47.89 61 LEU B CA 1
ATOM 1695 C C . LEU B 1 65 ? 25.068 24.325 10.377 1.00 48.24 61 LEU B C 1
ATOM 1696 O O . LEU B 1 65 ? 25.080 23.875 11.507 1.00 45.96 61 LEU B O 1
ATOM 1701 N N . ASP B 1 66 ? 25.167 23.532 9.315 1.00 45.59 62 ASP B N 1
ATOM 1702 C CA . ASP B 1 66 ? 25.321 22.068 9.489 1.00 54.12 62 ASP B CA 1
ATOM 1703 C C . ASP B 1 66 ? 26.581 21.763 10.295 1.00 41.28 62 ASP B C 1
ATOM 1704 O O . ASP B 1 66 ? 26.556 20.854 11.143 1.00 44.94 62 ASP B O 1
ATOM 1709 N N . PHE B 1 67 ? 27.676 22.463 9.990 1.00 39.76 63 PHE B N 1
ATOM 1710 C CA . PHE B 1 67 ? 28.942 22.297 10.692 1.00 36.66 63 PHE B CA 1
ATOM 1711 C C . PHE B 1 67 ? 28.785 22.521 12.195 1.00 38.49 63 PHE B C 1
ATOM 1712 O O . PHE B 1 67 ? 29.329 21.734 13.003 1.00 38.20 63 PHE B O 1
ATOM 1720 N N . VAL B 1 68 ? 28.090 23.620 12.546 1.00 32.91 64 VAL B N 1
ATOM 1721 C CA . VAL B 1 68 ? 27.907 23.925 13.962 1.00 32.42 64 VAL B CA 1
ATOM 1722 C C . VAL B 1 68 ? 27.007 22.866 14.598 1.00 35.15 64 VAL B C 1
ATOM 1723 O O . VAL B 1 68 ? 27.292 22.370 15.711 1.00 35.54 64 VAL B O 1
ATOM 1727 N N . CYS B 1 69 ? 25.902 22.541 13.927 1.00 33.14 65 CYS B N 1
ATOM 1728 C CA . CYS B 1 69 ? 24.957 21.523 14.466 1.00 35.13 65 CYS B CA 1
ATOM 1729 C C . CYS B 1 69 ? 25.652 20.166 14.656 1.00 39.89 65 CYS B C 1
ATOM 1730 O O . CYS B 1 69 ? 25.384 19.463 15.655 1.00 35.38 65 CYS B O 1
ATOM 1733 N N . SER B 1 70 ? 26.563 19.828 13.731 1.00 41.39 66 SER B N 1
ATOM 1734 C CA . SER B 1 70 ? 27.301 18.565 13.823 1.00 46.04 66 SER B CA 1
ATOM 1735 C C . SER B 1 70 ? 28.224 18.561 15.041 1.00 39.55 66 SER B C 1
ATOM 1736 O O . SER B 1 70 ? 28.290 17.534 15.765 1.00 39.18 66 SER B O 1
ATOM 1739 N N . PHE B 1 71 ? 28.890 19.701 15.293 1.00 40.94 67 PHE B N 1
ATOM 1740 C CA . PHE B 1 71 ? 29.766 19.828 16.427 1.00 34.95 67 PHE B CA 1
ATOM 1741 C C . PHE B 1 71 ? 28.974 19.613 17.734 1.00 35.72 67 PHE B C 1
ATOM 1742 O O . PHE B 1 71 ? 29.423 18.908 18.664 1.00 32.33 67 PHE B O 1
ATOM 1750 N N . LEU B 1 72 ? 27.783 20.238 17.812 1.00 32.56 68 LEU B N 1
ATOM 1751 C CA . LEU B 1 72 ? 27.012 20.162 19.023 1.00 30.89 68 LEU B CA 1
ATOM 1752 C C . LEU B 1 72 ? 26.471 18.733 19.213 1.00 37.89 68 LEU B C 1
ATOM 1753 O O . LEU B 1 72 ? 26.379 18.254 20.367 1.00 32.29 68 LEU B O 1
ATOM 1758 N N . GLN B 1 73 ? 26.119 18.079 18.101 1.00 36.01 69 GLN B N 1
ATOM 1759 C CA . GLN B 1 73 ? 25.544 16.718 18.188 1.00 43.35 69 GLN B CA 1
ATOM 1760 C C . GLN B 1 73 ? 26.656 15.734 18.613 1.00 39.43 69 GLN B C 1
ATOM 1761 O O . GLN B 1 73 ? 26.456 14.941 19.565 1.00 36.78 69 GLN B O 1
ATOM 1767 N N . LYS B 1 74 ? 27.839 15.872 17.989 1.00 35.12 70 LYS B N 1
ATOM 1768 C CA . LYS B 1 74 ? 29.010 15.037 18.277 1.00 41.88 70 LYS B CA 1
ATOM 1769 C C . LYS B 1 74 ? 29.361 15.067 19.768 1.00 41.90 70 LYS B C 1
ATOM 1770 O O . LYS B 1 74 ? 29.838 14.042 20.385 1.00 33.67 70 LYS B O 1
ATOM 1776 N N . ASN B 1 75 ? 29.208 16.262 20.367 1.00 31.47 71 ASN B N 1
ATOM 1777 C CA . ASN B 1 75 ? 29.862 16.484 21.668 1.00 35.54 71 ASN B CA 1
ATOM 1778 C C . ASN B 1 75 ? 28.856 16.407 22.840 1.00 36.39 71 ASN B C 1
ATOM 1779 O O . ASN B 1 75 ? 29.245 16.658 24.014 1.00 35.69 71 ASN B O 1
ATOM 1784 N N . ARG B 1 76 ? 27.584 16.058 22.551 1.00 37.42 72 ARG B N 1
ATOM 1785 C CA . ARG B 1 76 ? 26.623 15.947 23.639 1.00 39.74 72 ARG B CA 1
ATOM 1786 C C . ARG B 1 76 ? 26.846 14.586 24.332 1.00 45.68 72 ARG B C 1
ATOM 1787 O O . ARG B 1 76 ? 27.526 13.707 23.843 1.00 36.79 72 ARG B O 1
ATOM 1795 N N . LYS B 1 77 ? 26.313 14.482 25.545 1.00 46.07 73 LYS B N 1
ATOM 1796 C CA . LYS B 1 77 ? 26.481 13.318 26.392 1.00 51.76 73 LYS B CA 1
ATOM 1797 C C . LYS B 1 77 ? 25.691 12.120 25.836 1.00 57.79 73 LYS B C 1
ATOM 1798 O O . LYS B 1 77 ? 26.084 10.997 26.089 1.00 55.55 73 LYS B O 1
ATOM 1804 N N . HIS B 1 78 ? 24.619 12.354 25.057 1.00 54.33 74 HIS B N 1
ATOM 1805 C CA . HIS B 1 78 ? 23.894 11.293 24.285 1.00 65.95 74 HIS B CA 1
ATOM 1806 C C . HIS B 1 78 ? 23.896 11.541 22.767 1.00 49.08 74 HIS B C 1
ATOM 1807 O O . HIS B 1 78 ? 22.852 11.853 22.170 1.00 66.94 74 HIS B O 1
ATOM 1814 N N . PRO B 1 79 ? 25.036 11.303 22.066 1.00 44.96 75 PRO B N 1
ATOM 1815 C CA . PRO B 1 79 ? 25.174 11.738 20.671 1.00 66.50 75 PRO B CA 1
ATOM 1816 C C . PRO B 1 79 ? 24.254 10.941 19.728 1.00 74.64 75 PRO B C 1
ATOM 1817 O O . PRO B 1 79 ? 23.995 11.405 18.627 1.00 73.71 75 PRO B O 1
ATOM 1821 N N . SER B 1 80 ? 23.841 9.749 20.142 1.00 95.08 76 SER B N 1
ATOM 1822 C CA . SER B 1 80 ? 22.983 8.900 19.302 1.00 74.73 76 SER B CA 1
ATOM 1823 C C . SER B 1 80 ? 21.510 9.343 19.400 1.00 88.31 76 SER B C 1
ATOM 1824 O O . SER B 1 80 ? 20.716 8.990 18.525 1.00 114.02 76 SER B O 1
ATOM 1827 N N . SER B 1 81 ? 21.155 10.138 20.420 1.00 81.46 77 SER B N 1
ATOM 1828 C CA . SER B 1 81 ? 19.815 10.761 20.523 1.00 80.72 77 SER B CA 1
ATOM 1829 C C . SER B 1 81 ? 19.426 11.357 19.169 1.00 81.43 77 SER B C 1
ATOM 1830 O O . SER B 1 81 ? 20.189 12.114 18.578 1.00 87.94 77 SER B O 1
ATOM 1832 N N . PRO B 1 82 ? 18.290 10.930 18.579 1.00 86.94 78 PRO B N 1
ATOM 1833 C CA . PRO B 1 82 ? 17.947 11.275 17.194 1.00 81.78 78 PRO B CA 1
ATOM 1834 C C . PRO B 1 82 ? 17.420 12.702 16.999 1.00 82.31 78 PRO B C 1
ATOM 1835 O O . PRO B 1 82 ? 17.475 13.236 15.889 1.00 81.53 78 PRO B O 1
ATOM 1839 N N . GLU B 1 83 ? 16.900 13.303 18.080 1.00 83.03 79 GLU B N 1
ATOM 1840 C CA . GLU B 1 83 ? 16.521 14.706 18.057 1.00 73.88 79 GLU B CA 1
ATOM 1841 C C . GLU B 1 83 ? 17.820 15.516 18.233 1.00 77.06 79 GLU B C 1
ATOM 1842 O O . GLU B 1 83 ? 18.559 15.319 19.224 1.00 104.09 79 GLU B O 1
ATOM 1844 N N . CYS B 1 84 ? 18.129 16.394 17.274 1.00 76.61 80 CYS B N 1
ATOM 1845 C CA . CYS B 1 84 ? 19.230 17.379 17.406 1.00 59.04 80 CYS B CA 1
ATOM 1846 C C . CYS B 1 84 ? 18.913 18.373 18.529 1.00 59.82 80 CYS B C 1
ATOM 1847 O O . CYS B 1 84 ? 17.763 18.757 18.702 1.00 62.69 80 CYS B O 1
ATOM 1849 N N . LEU B 1 85 ? 19.934 18.817 19.271 1.00 54.59 81 LEU B N 1
ATOM 1850 C CA . LEU B 1 85 ? 19.720 19.862 20.258 1.00 57.64 81 LEU B CA 1
ATOM 1851 C C . LEU B 1 85 ? 19.379 21.171 19.553 1.00 49.08 81 LEU B C 1
ATOM 1852 O O . LEU B 1 85 ? 18.913 22.109 20.199 1.00 53.76 81 LEU B O 1
ATOM 1857 N N . VAL B 1 86 ? 19.747 21.248 18.279 1.00 41.08 82 VAL B N 1
ATOM 1858 C CA . VAL B 1 86 ? 19.649 22.455 17.515 1.00 45.40 82 VAL B CA 1
ATOM 1859 C C . VAL B 1 86 ? 18.806 22.168 16.283 1.00 44.93 82 VAL B C 1
ATOM 1860 O O . VAL B 1 86 ? 19.036 21.197 15.566 1.00 54.14 82 VAL B O 1
ATOM 1864 N N . SER B 1 87 ? 17.841 23.073 16.069 1.00 49.44 83 SER B N 1
ATOM 1865 C CA . SER B 1 87 ? 17.001 23.127 14.873 1.00 45.88 83 SER B CA 1
ATOM 1866 C C . SER B 1 87 ? 17.593 24.121 13.874 1.00 49.95 83 SER B C 1
ATOM 1867 O O . SER B 1 87 ? 17.452 25.322 14.066 1.00 47.51 83 SER B O 1
ATOM 1870 N N . ALA B 1 88 ? 18.228 23.605 12.815 1.00 49.29 84 ALA B N 1
ATOM 1871 C CA . ALA B 1 88 ? 18.735 24.423 11.736 1.00 47.58 84 ALA B CA 1
ATOM 1872 C C . ALA B 1 88 ? 17.600 25.281 11.151 1.00 49.95 84 ALA B C 1
ATOM 1873 O O . ALA B 1 88 ? 17.818 26.451 10.810 1.00 44.15 84 ALA B O 1
ATOM 1875 N N . GLN B 1 89 ? 16.395 24.693 11.071 1.00 53.27 85 GLN B N 1
ATOM 1876 C CA . GLN B 1 89 ? 15.233 25.353 10.520 1.00 49.31 85 GLN B CA 1
ATOM 1877 C C . GLN B 1 89 ? 14.946 26.604 11.360 1.00 52.76 85 GLN B C 1
ATOM 1878 O O . GLN B 1 89 ? 14.762 27.692 10.793 1.00 49.21 85 GLN B O 1
ATOM 1884 N N . LYS B 1 90 ? 14.965 26.472 12.696 1.00 44.75 86 LYS B N 1
ATOM 1885 C CA . LYS B 1 90 ? 14.598 27.590 13.559 1.00 45.90 86 LYS B CA 1
ATOM 1886 C C . LYS B 1 90 ? 15.646 28.693 13.484 1.00 45.59 86 LYS B C 1
ATOM 1887 O O . LYS B 1 90 ? 15.284 29.885 13.640 1.00 44.59 86 LYS B O 1
ATOM 1893 N N . VAL B 1 91 ? 16.918 28.312 13.272 1.00 38.00 87 VAL B N 1
ATOM 1894 C CA . VAL B 1 91 ? 17.974 29.316 13.130 1.00 34.23 87 VAL B CA 1
ATOM 1895 C C . VAL B 1 91 ? 17.700 30.131 11.866 1.00 34.02 87 VAL B C 1
ATOM 1896 O O . VAL B 1 91 ? 17.784 31.317 11.898 1.00 43.47 87 VAL B O 1
ATOM 1900 N N . LEU B 1 92 ? 17.359 29.442 10.777 1.00 40.38 88 LEU B N 1
ATOM 1901 C CA . LEU B 1 92 ? 17.171 30.129 9.506 1.00 47.48 88 LEU B CA 1
ATOM 1902 C C . LEU B 1 92 ? 15.913 31.015 9.551 1.00 49.92 88 LEU B C 1
ATOM 1903 O O . LEU B 1 92 ? 15.884 32.072 8.909 1.00 46.91 88 LEU B O 1
ATOM 1908 N N . GLU B 1 93 ? 14.935 30.644 10.389 1.00 44.57 89 GLU B N 1
ATOM 1909 C CA . GLU B 1 93 ? 13.732 31.466 10.673 1.00 45.42 89 GLU B CA 1
ATOM 1910 C C . GLU B 1 93 ? 14.016 32.611 11.663 1.00 42.29 89 GLU B C 1
ATOM 1911 O O . GLU B 1 93 ? 13.111 33.390 11.963 1.00 47.58 89 GLU B O 1
ATOM 1917 N N . GLY B 1 94 ? 15.232 32.681 12.211 1.00 41.53 90 GLY B N 1
ATOM 1918 C CA . GLY B 1 94 ? 15.673 33.830 13.038 1.00 40.78 90 GLY B CA 1
ATOM 1919 C C . GLY B 1 94 ? 15.321 33.692 14.517 1.00 37.10 90 GLY B C 1
ATOM 1920 O O . GLY B 1 94 ? 15.149 34.665 15.218 1.00 44.51 90 GLY B O 1
ATOM 1921 N N . SER B 1 95 ? 15.263 32.463 14.999 1.00 36.74 91 SER B N 1
ATOM 1922 C CA . SER B 1 95 ? 14.918 32.199 16.427 1.00 35.35 91 SER B CA 1
ATOM 1923 C C . SER B 1 95 ? 16.084 32.629 17.320 1.00 34.86 91 SER B C 1
ATOM 1924 O O . SER B 1 95 ? 17.171 32.016 17.343 1.00 30.95 91 SER B O 1
ATOM 1927 N N . GLU B 1 96 ? 15.835 33.686 18.099 1.00 36.44 92 GLU B N 1
ATOM 1928 C CA . GLU B 1 96 ? 16.798 34.154 19.055 1.00 34.64 92 GLU B CA 1
ATOM 1929 C C . GLU B 1 96 ? 16.984 33.085 20.128 1.00 32.38 92 GLU B C 1
ATOM 1930 O O . GLU B 1 96 ? 18.094 32.923 20.642 1.00 30.26 92 GLU B O 1
ATOM 1936 N N . LEU B 1 97 ? 15.875 32.432 20.498 1.00 31.36 93 LEU B N 1
ATOM 1937 C CA . LEU B 1 97 ? 15.929 31.375 21.542 1.00 33.36 93 LEU B CA 1
ATOM 1938 C C . LEU B 1 97 ? 16.888 30.262 21.082 1.00 30.40 93 LEU B C 1
ATOM 1939 O O . LEU B 1 97 ? 17.715 29.804 21.869 1.00 26.58 93 LEU B O 1
ATOM 1944 N N . GLU B 1 98 ? 16.761 29.820 19.821 1.00 29.29 94 GLU B N 1
ATOM 1945 C CA . GLU B 1 98 ? 17.655 28.758 19.310 1.00 29.65 94 GLU B CA 1
ATOM 1946 C C . GLU B 1 98 ? 19.122 29.224 19.297 1.00 26.49 94 GLU B C 1
ATOM 1947 O O . GLU B 1 98 ? 20.021 28.464 19.641 1.00 28.27 94 GLU B O 1
ATOM 1953 N N . LEU B 1 99 ? 19.354 30.483 18.850 1.00 25.61 95 LEU B N 1
ATOM 1954 C CA . LEU B 1 99 ? 20.724 30.996 18.832 1.00 25.59 95 LEU B CA 1
ATOM 1955 C C . LEU B 1 99 ? 21.326 31.101 20.257 1.00 22.07 95 LEU B C 1
ATOM 1956 O O . LEU B 1 99 ? 22.536 30.831 20.469 1.00 23.76 95 LEU B O 1
ATOM 1961 N N . ALA B 1 100 ? 20.474 31.454 21.229 1.00 26.86 96 ALA B N 1
ATOM 1962 C CA . ALA B 1 100 ? 20.899 31.497 22.650 1.00 22.36 96 ALA B CA 1
ATOM 1963 C C . ALA B 1 100 ? 21.272 30.100 23.190 1.00 23.97 96 ALA B C 1
ATOM 1964 O O . ALA B 1 100 ? 22.284 29.939 23.822 1.00 22.70 96 ALA B O 1
ATOM 1966 N N . LYS B 1 101 ? 20.476 29.104 22.777 1.00 22.10 97 LYS B N 1
ATOM 1967 C CA . LYS B 1 101 ? 20.724 27.732 23.223 1.00 22.09 97 LYS B CA 1
ATOM 1968 C C . LYS B 1 101 ? 22.081 27.311 22.667 1.00 23.41 97 LYS B C 1
ATOM 1969 O O . LYS B 1 101 ? 22.894 26.716 23.359 1.00 21.36 97 LYS B O 1
ATOM 1975 N N . MET B 1 102 ? 22.319 27.618 21.375 1.00 25.36 98 MET B N 1
ATOM 1976 C CA . MET B 1 102 ? 23.607 27.267 20.756 1.00 23.27 98 MET B CA 1
ATOM 1977 C C . MET B 1 102 ? 24.769 27.872 21.523 1.00 22.25 98 MET B C 1
ATOM 1978 O O . MET B 1 102 ? 25.832 27.294 21.750 1.00 21.91 98 MET B O 1
ATOM 1983 N N . THR B 1 103 ? 24.612 29.180 21.861 1.00 23.89 99 THR B N 1
ATOM 1984 C CA . THR B 1 103 ? 25.669 29.859 22.529 1.00 22.47 99 THR B CA 1
ATOM 1985 C C . THR B 1 103 ? 25.934 29.318 23.949 1.00 22.35 99 THR B C 1
ATOM 1986 O O . THR B 1 103 ? 27.051 29.201 24.364 1.00 22.01 99 THR B O 1
ATOM 1990 N N . MET B 1 104 ? 24.874 29.020 24.680 1.00 21.54 100 MET B N 1
ATOM 1991 C CA . MET B 1 104 ? 24.956 28.371 25.972 1.00 21.26 100 MET B CA 1
ATOM 1992 C C . MET B 1 104 ? 25.691 27.001 25.944 1.00 23.06 100 MET B C 1
ATOM 1993 O O . MET B 1 104 ? 26.562 26.741 26.748 1.00 21.10 100 MET B O 1
ATOM 1998 N N . LEU B 1 105 ? 25.373 26.209 24.918 1.00 22.21 101 LEU B N 1
ATOM 1999 C CA . LEU B 1 105 ? 26.115 24.957 24.740 1.00 22.68 101 LEU B CA 1
ATOM 2000 C C . LEU B 1 105 ? 27.595 25.184 24.437 1.00 22.18 101 LEU B C 1
ATOM 2001 O O . LEU B 1 105 ? 28.448 24.505 24.934 1.00 22.72 101 LEU B O 1
ATOM 2006 N N . LEU B 1 106 ? 27.925 26.194 23.591 1.00 22.01 102 LEU B N 1
ATOM 2007 C CA . LEU B 1 106 ? 29.285 26.495 23.296 1.00 21.86 102 LEU B CA 1
ATOM 2008 C C . LEU B 1 106 ? 30.013 27.030 24.520 1.00 23.89 102 LEU B C 1
ATOM 2009 O O . LEU B 1 106 ? 31.225 26.799 24.646 1.00 22.22 102 LEU B O 1
ATOM 2014 N N . LEU B 1 107 ? 29.307 27.765 25.389 1.00 24.64 103 LEU B N 1
ATOM 2015 C CA . LEU B 1 107 ? 29.946 28.210 26.644 1.00 25.30 103 LEU B CA 1
ATOM 2016 C C . LEU B 1 107 ? 30.385 26.995 27.478 1.00 22.60 103 LEU B C 1
ATOM 2017 O O . LEU B 1 107 ? 31.514 26.915 27.962 1.00 24.55 103 LEU B O 1
ATOM 2022 N N . TYR B 1 108 ? 29.478 26.027 27.549 1.00 24.83 104 TYR B N 1
ATOM 2023 C CA . TYR B 1 108 ? 29.736 24.771 28.244 1.00 23.78 104 TYR B CA 1
ATOM 2024 C C . TYR B 1 108 ? 30.951 24.045 27.624 1.00 23.62 104 TYR B C 1
ATOM 2025 O O . TYR B 1 108 ? 31.912 23.689 28.313 1.00 29.11 104 TYR B O 1
ATOM 2034 N N . HIS B 1 109 ? 30.926 23.850 26.314 1.00 23.58 105 HIS B N 1
ATOM 2035 C CA . HIS B 1 109 ? 32.031 23.121 25.671 1.00 27.19 105 HIS B CA 1
ATOM 2036 C C . HIS B 1 109 ? 33.357 23.869 25.815 1.00 26.09 105 HIS B C 1
ATOM 2037 O O . HIS B 1 109 ? 34.423 23.218 25.939 1.00 29.90 105 HIS B O 1
ATOM 2044 N N . SER B 1 110 ? 33.302 25.217 25.775 1.00 28.75 106 SER B N 1
ATOM 2045 C CA . SER B 1 110 ? 34.506 25.979 25.892 1.00 33.38 106 SER B CA 1
ATOM 2046 C C . SER B 1 110 ? 35.069 25.830 27.309 1.00 35.79 106 SER B C 1
ATOM 2047 O O . SER B 1 110 ? 36.243 25.722 27.515 1.00 36.66 106 SER B O 1
ATOM 2050 N N . THR B 1 111 ? 34.193 25.946 28.300 1.00 46.40 107 THR B N 1
ATOM 2051 C CA . THR B 1 111 ? 34.588 26.008 29.757 1.00 37.77 107 THR B CA 1
ATOM 2052 C C . THR B 1 111 ? 35.084 24.591 30.116 1.00 52.95 107 THR B C 1
ATOM 2053 O O . THR B 1 111 ? 35.971 24.391 30.917 1.00 82.69 107 THR B O 1
ATOM 2055 N N . MET B 1 112 ? 34.444 23.586 29.506 1.00 70.02 108 MET B N 1
ATOM 2056 C CA . MET B 1 112 ? 34.684 22.150 29.674 1.00 74.58 108 MET B CA 1
ATOM 2057 C C . MET B 1 112 ? 34.235 21.668 31.063 1.00 72.55 108 MET B C 1
ATOM 2058 O O . MET B 1 112 ? 33.069 21.859 31.422 1.00 81.40 108 MET B O 1
ATOM 2063 N N . ARG B 1 118 ? 38.683 29.365 33.803 1.00 112.00 114 ARG B N 1
ATOM 2064 C CA . ARG B 1 118 ? 37.926 30.525 33.310 1.00 96.34 114 ARG B CA 1
ATOM 2065 C C . ARG B 1 118 ? 38.307 31.765 34.129 1.00 97.84 114 ARG B C 1
ATOM 2066 O O . ARG B 1 118 ? 38.355 31.699 35.353 1.00 103.59 114 ARG B O 1
ATOM 2068 N N . ASP B 1 119 ? 38.554 32.900 33.454 1.00 78.56 115 ASP B N 1
ATOM 2069 C CA . ASP B 1 119 ? 38.869 34.162 34.131 1.00 71.64 115 ASP B CA 1
ATOM 2070 C C . ASP B 1 119 ? 37.746 35.151 33.807 1.00 48.60 115 ASP B C 1
ATOM 2071 O O . ASP B 1 119 ? 37.742 35.758 32.768 1.00 45.59 115 ASP B O 1
ATOM 2073 N N . TRP B 1 120 ? 36.770 35.265 34.713 1.00 35.49 116 TRP B N 1
ATOM 2074 C CA . TRP B 1 120 ? 35.616 36.099 34.556 1.00 30.25 116 TRP B CA 1
ATOM 2075 C C . TRP B 1 120 ? 35.736 37.362 35.444 1.00 27.67 116 TRP B C 1
ATOM 2076 O O . TRP B 1 120 ? 34.767 38.033 35.554 1.00 27.02 116 TRP B O 1
ATOM 2087 N N . GLU B 1 121 ? 36.891 37.607 36.042 1.00 28.39 117 GLU B N 1
ATOM 2088 C CA . GLU B 1 121 ? 37.088 38.670 37.043 1.00 36.51 117 GLU B CA 1
ATOM 2089 C C . GLU B 1 121 ? 36.821 40.036 36.396 1.00 34.93 117 GLU B C 1
ATOM 2090 O O . GLU B 1 121 ? 36.497 41.024 37.120 1.00 31.56 117 GLU B O 1
ATOM 2096 N N . GLN B 1 122 ? 36.974 40.133 35.068 1.00 33.91 118 GLN B N 1
ATOM 2097 C CA . GLN B 1 122 ? 36.866 41.443 34.396 1.00 36.43 118 GLN B CA 1
ATOM 2098 C C . GLN B 1 122 ? 35.422 41.749 34.032 1.00 26.92 118 GLN B C 1
ATOM 2099 O O . GLN B 1 122 ? 35.113 42.939 33.680 1.00 27.87 118 GLN B O 1
ATOM 2105 N N . PHE B 1 123 ? 34.505 40.764 34.045 1.00 25.23 119 PHE B N 1
ATOM 2106 C CA . PHE B 1 123 ? 33.116 40.997 33.641 1.00 23.76 119 PHE B CA 1
ATOM 2107 C C . PHE B 1 123 ? 32.372 41.844 34.670 1.00 24.36 119 PHE B C 1
ATOM 2108 O O . PHE B 1 123 ? 32.765 41.842 35.836 1.00 22.76 119 PHE B O 1
ATOM 2116 N N . GLU B 1 124 ? 31.321 42.565 34.232 1.00 23.48 120 GLU B N 1
ATOM 2117 C CA . GLU B 1 124 ? 30.415 43.217 35.165 1.00 21.65 120 GLU B CA 1
ATOM 2118 C C . GLU B 1 124 ? 29.975 42.199 36.215 1.00 19.36 120 GLU B C 1
ATOM 2119 O O . GLU B 1 124 ? 29.790 40.995 35.881 1.00 17.85 120 GLU B O 1
ATOM 2125 N N . TYR B 1 125 ? 29.753 42.611 37.449 1.00 18.30 121 TYR B N 1
ATOM 2126 C CA . TYR B 1 125 ? 29.378 41.642 38.485 1.00 19.29 121 TYR B CA 1
ATOM 2127 C C . TYR B 1 125 ? 28.055 40.955 38.125 1.00 18.15 121 TYR B C 1
ATOM 2128 O O . TYR B 1 125 ? 27.899 39.704 38.376 1.00 18.52 121 TYR B O 1
ATOM 2137 N N . LYS B 1 126 ? 27.095 41.648 37.511 1.00 19.34 122 LYS B N 1
ATOM 2138 C CA . LYS B 1 126 ? 25.827 41.018 37.143 1.00 18.38 122 LYS B CA 1
ATOM 2139 C C . LYS B 1 126 ? 26.097 39.917 36.096 1.00 18.87 122 LYS B C 1
ATOM 2140 O O . LYS B 1 126 ? 25.322 38.929 36.077 1.00 19.00 122 LYS B O 1
ATOM 2146 N N . ILE B 1 127 ? 27.081 40.101 35.247 1.00 19.57 123 ILE B N 1
ATOM 2147 C CA . ILE B 1 127 ? 27.389 39.129 34.198 1.00 19.90 123 ILE B CA 1
ATOM 2148 C C . ILE B 1 127 ? 28.120 37.968 34.865 1.00 18.23 123 ILE B C 1
ATOM 2149 O O . ILE B 1 127 ? 27.851 36.750 34.491 1.00 18.70 123 ILE B O 1
ATOM 2154 N N . GLN B 1 128 ? 29.082 38.235 35.754 1.00 18.82 124 GLN B N 1
ATOM 2155 C CA . GLN B 1 128 ? 29.744 37.138 36.510 1.00 18.71 124 GLN B CA 1
ATOM 2156 C C . GLN B 1 128 ? 28.677 36.268 37.150 1.00 19.21 124 GLN B C 1
ATOM 2157 O O . GLN B 1 128 ? 28.809 34.991 37.125 1.00 18.34 124 GLN B O 1
ATOM 2163 N N . ALA B 1 129 ? 27.684 36.873 37.777 1.00 17.17 125 ALA B N 1
ATOM 2164 C CA . ALA B 1 129 ? 26.642 36.098 38.509 1.00 17.62 125 ALA B CA 1
ATOM 2165 C C . ALA B 1 129 ? 25.851 35.276 37.517 1.00 19.43 125 ALA B C 1
ATOM 2166 O O . ALA B 1 129 ? 25.690 34.036 37.715 1.00 19.43 125 ALA B O 1
ATOM 2168 N N . GLU B 1 130 ? 25.457 35.861 36.395 1.00 16.93 126 GLU B N 1
ATOM 2169 C CA . GLU B 1 130 ? 24.543 35.178 35.493 1.00 17.39 126 GLU B CA 1
ATOM 2170 C C . GLU B 1 130 ? 25.309 34.100 34.728 1.00 20.00 126 GLU B C 1
ATOM 2171 O O . GLU B 1 130 ? 24.675 32.992 34.528 1.00 18.57 126 GLU B O 1
ATOM 2177 N N . LEU B 1 131 ? 26.574 34.309 34.394 1.00 20.20 127 LEU B N 1
ATOM 2178 C CA . LEU B 1 131 ? 27.302 33.309 33.638 1.00 19.43 127 LEU B CA 1
ATOM 2179 C C . LEU B 1 131 ? 27.503 32.127 34.585 1.00 22.51 127 LEU B C 1
ATOM 2180 O O . LEU B 1 131 ? 27.452 30.941 34.110 1.00 19.68 127 LEU B O 1
ATOM 2185 N N . ALA B 1 132 ? 27.758 32.361 35.864 1.00 20.73 128 ALA B N 1
ATOM 2186 C CA . ALA B 1 132 ? 27.960 31.200 36.797 1.00 19.71 128 ALA B CA 1
ATOM 2187 C C . ALA B 1 132 ? 26.671 30.391 36.863 1.00 18.22 128 ALA B C 1
ATOM 2188 O O . ALA B 1 132 ? 26.758 29.118 36.949 1.00 20.88 128 ALA B O 1
ATOM 2190 N N . VAL B 1 133 ? 25.506 31.022 36.875 1.00 18.88 129 VAL B N 1
ATOM 2191 C CA . VAL B 1 133 ? 24.216 30.365 36.915 1.00 18.25 129 VAL B CA 1
ATOM 2192 C C . VAL B 1 133 ? 24.047 29.556 35.638 1.00 20.23 129 VAL B C 1
ATOM 2193 O O . VAL B 1 133 ? 23.662 28.291 35.684 1.00 19.89 129 VAL B O 1
ATOM 2197 N N . ILE B 1 134 ? 24.267 30.199 34.478 1.00 17.83 130 ILE B N 1
ATOM 2198 C CA . ILE B 1 134 ? 24.053 29.552 33.195 1.00 19.75 130 ILE B CA 1
ATOM 2199 C C . ILE B 1 134 ? 24.962 28.311 33.112 1.00 18.22 130 ILE B C 1
ATOM 2200 O O . ILE B 1 134 ? 24.466 27.240 32.642 1.00 20.13 130 ILE B O 1
ATOM 2205 N N . LEU B 1 135 ? 26.236 28.474 33.424 1.00 20.66 131 LEU B N 1
ATOM 2206 C CA . LEU B 1 135 ? 27.139 27.356 33.214 1.00 22.20 131 LEU B CA 1
ATOM 2207 C C . LEU B 1 135 ? 26.836 26.245 34.237 1.00 23.00 131 LEU B C 1
ATOM 2208 O O . LEU B 1 135 ? 26.807 25.052 33.846 1.00 21.30 131 LEU B O 1
ATOM 2213 N N . LYS B 1 136 ? 26.437 26.584 35.477 1.00 22.01 132 LYS B N 1
ATOM 2214 C CA . LYS B 1 136 ? 26.078 25.523 36.432 1.00 20.92 132 LYS B CA 1
ATOM 2215 C C . LYS B 1 136 ? 24.832 24.784 35.949 1.00 21.75 132 LYS B C 1
ATOM 2216 O O . LYS B 1 136 ? 24.719 23.520 36.143 1.00 20.11 132 LYS B O 1
ATOM 2222 N N . PHE B 1 137 ? 23.880 25.473 35.348 1.00 20.37 133 PHE B N 1
ATOM 2223 C CA . PHE B 1 137 ? 22.679 24.837 34.834 1.00 17.47 133 PHE B CA 1
ATOM 2224 C C . PHE B 1 137 ? 23.065 23.812 33.779 1.00 21.76 133 PHE B C 1
ATOM 2225 O O . PHE B 1 137 ? 22.498 22.672 33.815 1.00 20.03 133 PHE B O 1
ATOM 2233 N N . VAL B 1 138 ? 23.936 24.145 32.842 1.00 21.35 134 VAL B N 1
ATOM 2234 C CA . VAL B 1 138 ? 24.276 23.145 31.815 1.00 22.57 134 VAL B CA 1
ATOM 2235 C C . VAL B 1 138 ? 24.967 21.970 32.499 1.00 24.67 134 VAL B C 1
ATOM 2236 O O . VAL B 1 138 ? 24.640 20.784 32.177 1.00 22.78 134 VAL B O 1
ATOM 2240 N N . LEU B 1 139 ? 25.935 22.253 33.376 1.00 22.55 135 LEU B N 1
ATOM 2241 C CA . LEU B 1 139 ? 26.661 21.192 34.078 1.00 23.86 135 LEU B CA 1
ATOM 2242 C C . LEU B 1 139 ? 25.682 20.247 34.803 1.00 24.15 135 LEU B C 1
ATOM 2243 O O . LEU B 1 139 ? 25.867 18.986 34.793 1.00 23.58 135 LEU B O 1
ATOM 2248 N N . ASP B 1 140 ? 24.649 20.795 35.454 1.00 21.54 136 ASP B N 1
ATOM 2249 C CA . ASP B 1 140 ? 23.692 19.994 36.199 1.00 24.71 136 ASP B CA 1
ATOM 2250 C C . ASP B 1 140 ? 22.735 19.193 35.304 1.00 25.87 136 ASP B C 1
ATOM 2251 O O . ASP B 1 140 ? 22.138 18.247 35.741 1.00 28.89 136 ASP B O 1
ATOM 2256 N N . HIS B 1 141 ? 22.598 19.563 34.034 1.00 22.66 137 HIS B N 1
A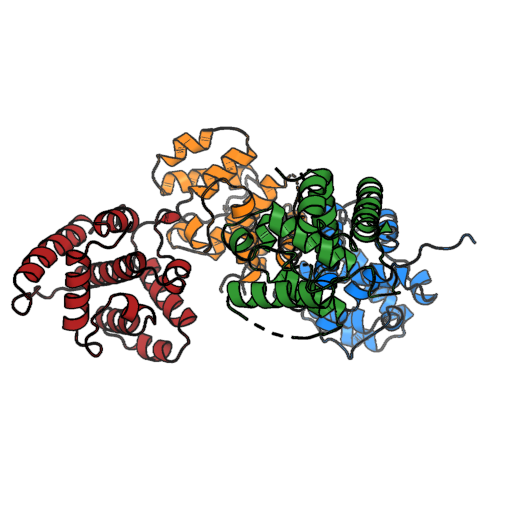TOM 2257 C CA . HIS B 1 141 ? 21.591 18.979 33.155 1.00 25.28 137 HIS B CA 1
ATOM 2258 C C . HIS B 1 141 ? 22.228 18.206 31.976 1.00 24.67 137 HIS B C 1
ATOM 2259 O O . HIS B 1 141 ? 21.462 17.573 31.246 1.00 24.53 137 HIS B O 1
ATOM 2266 N N . GLU B 1 142 ? 23.545 18.249 31.825 1.00 28.91 138 GLU B N 1
ATOM 2267 C CA . GLU B 1 142 ? 24.233 17.865 30.591 1.00 32.12 138 GLU B CA 1
ATOM 2268 C C . GLU B 1 142 ? 23.968 16.376 30.361 1.00 34.97 138 GLU B C 1
ATOM 2269 O O . GLU B 1 142 ? 24.007 15.961 29.229 1.00 28.51 138 GLU B O 1
ATOM 2275 N N . ASP B 1 143 ? 23.753 15.645 31.455 1.00 29.76 139 ASP B N 1
ATOM 2276 C CA . ASP B 1 143 ? 23.709 14.192 31.363 1.00 36.61 139 ASP B CA 1
ATOM 2277 C C . ASP B 1 143 ? 22.281 13.697 31.201 1.00 35.60 139 ASP B C 1
ATOM 2278 O O . ASP B 1 143 ? 22.046 12.497 30.965 1.00 40.88 139 ASP B O 1
ATOM 2283 N N . GLY B 1 144 ? 21.302 14.591 31.279 1.00 35.36 140 GLY B N 1
ATOM 2284 C CA . GLY B 1 144 ? 19.910 14.153 31.417 1.00 34.08 140 GLY B CA 1
ATOM 2285 C C . GLY B 1 144 ? 19.232 13.979 30.058 1.00 42.08 140 GLY B C 1
ATOM 2286 O O . GLY B 1 144 ? 19.615 14.534 28.978 1.00 44.51 140 GLY B O 1
ATOM 2287 N N . LEU B 1 145 ? 18.176 13.185 30.105 1.00 30.82 141 LEU B N 1
ATOM 2288 C CA . LEU B 1 145 ? 17.472 12.832 28.884 1.00 37.07 141 LEU B CA 1
ATOM 2289 C C . LEU B 1 145 ? 16.738 14.048 28.302 1.00 33.44 141 LEU B C 1
ATOM 2290 O O . LEU B 1 145 ? 16.377 14.028 27.133 1.00 33.27 141 LEU B O 1
ATOM 2295 N N . ASN B 1 146 ? 16.554 15.100 29.115 1.00 30.05 142 ASN B N 1
ATOM 2296 C CA . ASN B 1 146 ? 15.613 16.184 28.725 1.00 29.27 142 ASN B CA 1
ATOM 2297 C C . ASN B 1 146 ? 16.403 17.465 28.484 1.00 27.22 142 ASN B C 1
ATOM 2298 O O . ASN B 1 146 ? 15.757 18.502 28.570 1.00 28.36 142 ASN B O 1
ATOM 2303 N N . LEU B 1 147 ? 17.701 17.397 28.189 1.00 30.32 143 LEU B N 1
ATOM 2304 C CA . LEU B 1 147 ? 18.550 18.562 28.122 1.00 28.52 143 LEU B CA 1
ATOM 2305 C C . LEU B 1 147 ? 17.925 19.622 27.198 1.00 27.57 143 LEU B C 1
ATOM 2306 O O . LEU B 1 147 ? 17.946 20.820 27.541 1.00 27.51 143 LEU B O 1
ATOM 2311 N N . ASN B 1 148 ? 17.475 19.232 26.010 1.00 30.20 144 ASN B N 1
ATOM 2312 C CA . ASN B 1 148 ? 16.984 20.228 25.048 1.00 31.80 144 ASN B CA 1
ATOM 2313 C C . ASN B 1 148 ? 15.838 21.041 25.651 1.00 30.93 144 ASN B C 1
ATOM 2314 O O . ASN B 1 148 ? 15.906 22.309 25.658 1.00 30.16 144 ASN B O 1
ATOM 2319 N N . GLU B 1 149 ? 14.849 20.354 26.228 1.00 32.87 145 GLU B N 1
ATOM 2320 C CA . GLU B 1 149 ? 13.677 21.018 26.849 1.00 33.14 145 GLU B CA 1
ATOM 2321 C C . GLU B 1 149 ? 14.142 21.823 28.070 1.00 30.03 145 GLU B C 1
ATOM 2322 O O . GLU B 1 149 ? 13.632 22.918 28.301 1.00 31.47 145 GLU B O 1
ATOM 2328 N N . ASP B 1 150 ? 15.090 21.311 28.843 1.00 26.51 146 ASP B N 1
ATOM 2329 C CA . ASP B 1 150 ? 15.584 22.003 30.021 1.00 23.90 146 ASP B CA 1
ATOM 2330 C C . ASP B 1 150 ? 16.228 23.346 29.627 1.00 26.38 146 ASP B C 1
ATOM 2331 O O . ASP B 1 150 ? 15.918 24.379 30.259 1.00 23.95 146 ASP B O 1
ATOM 2336 N N . LEU B 1 151 ? 17.053 23.314 28.573 1.00 24.20 147 LEU B N 1
ATOM 2337 C CA . LEU B 1 151 ? 17.727 24.551 28.086 1.00 25.64 147 LEU B CA 1
ATOM 2338 C C . LEU B 1 151 ? 16.667 25.523 27.587 1.00 24.73 147 LEU B C 1
ATOM 2339 O O . LEU B 1 151 ? 16.733 26.710 27.904 1.00 22.91 147 LEU B O 1
ATOM 2344 N N . GLU B 1 152 ? 15.707 25.032 26.809 1.00 26.93 148 GLU B N 1
ATOM 2345 C CA . GLU B 1 152 ? 14.704 25.945 26.232 1.00 29.41 148 GLU B CA 1
ATOM 2346 C C . GLU B 1 152 ? 13.905 26.598 27.359 1.00 29.88 148 GLU B C 1
ATOM 2347 O O . GLU B 1 152 ? 13.625 27.767 27.298 1.00 30.62 148 GLU B O 1
ATOM 2353 N N . ASN B 1 153 ? 13.511 25.802 28.373 1.00 27.23 149 ASN B N 1
ATOM 2354 C CA . ASN B 1 153 ? 12.688 26.339 29.448 1.00 26.63 149 ASN B CA 1
ATOM 2355 C C . ASN B 1 153 ? 13.499 27.364 30.253 1.00 28.35 149 ASN B C 1
ATOM 2356 O O . ASN B 1 153 ? 12.930 28.359 30.709 1.00 30.24 149 ASN B O 1
ATOM 2361 N N . PHE B 1 154 ? 14.790 27.113 30.391 1.00 25.40 150 PHE B N 1
ATOM 2362 C CA . PHE B 1 154 ? 15.670 27.970 31.190 1.00 23.67 150 PHE B CA 1
ATOM 2363 C C . PHE B 1 154 ? 15.839 29.323 30.505 1.00 25.97 150 PHE B C 1
ATOM 2364 O O . PHE B 1 154 ? 15.975 30.346 31.170 1.00 24.70 150 PHE B O 1
ATOM 2372 N N . LEU B 1 155 ? 15.837 29.331 29.174 1.00 25.62 151 LEU B N 1
ATOM 2373 C CA . LEU B 1 155 ? 16.156 30.523 28.413 1.00 23.43 151 LEU B CA 1
ATOM 2374 C C . LEU B 1 155 ? 14.897 31.344 28.133 1.00 28.22 151 LEU B C 1
ATOM 2375 O O . LEU B 1 155 ? 15.074 32.580 27.824 1.00 27.92 151 LEU B O 1
ATOM 2380 N N . GLN B 1 156 ? 13.672 30.773 28.216 1.00 28.56 152 GLN B N 1
ATOM 2381 C CA . GLN B 1 156 ? 12.500 31.559 27.769 1.00 36.17 152 GLN B CA 1
ATOM 2382 C C . GLN B 1 156 ? 11.534 31.882 28.918 1.00 34.54 152 GLN B C 1
ATOM 2383 O O . GLN B 1 156 ? 11.409 31.215 29.872 1.00 36.90 152 GLN B O 1
ATOM 2389 N N . LYS B 1 157 ? 10.846 33.004 28.725 1.00 45.41 153 LYS B N 1
ATOM 2390 C CA . LYS B 1 157 ? 9.991 33.730 29.680 1.00 55.35 153 LYS B CA 1
ATOM 2391 C C . LYS B 1 157 ? 8.587 33.130 29.667 1.00 65.04 153 LYS B C 1
ATOM 2392 O O . LYS B 1 157 ? 7.805 33.371 28.697 1.00 71.15 153 LYS B O 1
ATOM 2399 N N . THR C 1 6 ? 55.322 55.437 29.776 1.00 66.02 2 THR C N 1
ATOM 2400 C CA . THR C 1 6 ? 54.582 54.210 30.181 1.00 63.91 2 THR C CA 1
ATOM 2401 C C . THR C 1 6 ? 54.388 54.235 31.704 1.00 62.48 2 THR C C 1
ATOM 2402 O O . THR C 1 6 ? 55.159 54.851 32.485 1.00 55.85 2 THR C O 1
ATOM 2406 N N . LEU C 1 7 ? 53.302 53.585 32.116 1.00 46.56 3 LEU C N 1
ATOM 2407 C CA . LEU C 1 7 ? 52.928 53.531 33.552 1.00 42.99 3 LEU C CA 1
ATOM 2408 C C . LEU C 1 7 ? 53.643 52.348 34.196 1.00 44.93 3 LEU C C 1
ATOM 2409 O O . LEU C 1 7 ? 53.652 51.241 33.640 1.00 44.98 3 LEU C O 1
ATOM 2414 N N . HIS C 1 8 ? 54.319 52.600 35.314 1.00 35.12 4 HIS C N 1
ATOM 2415 C CA . HIS C 1 8 ? 54.941 51.574 36.173 1.00 40.63 4 HIS C CA 1
ATOM 2416 C C . HIS C 1 8 ? 53.916 50.459 36.449 1.00 32.96 4 HIS C C 1
ATOM 2417 O O . HIS C 1 8 ? 52.800 50.698 36.936 1.00 33.72 4 HIS C O 1
ATOM 2424 N N . ALA C 1 9 ? 54.268 49.232 36.071 1.00 39.65 5 ALA C N 1
ATOM 2425 C CA . ALA C 1 9 ? 53.242 48.196 36.061 1.00 37.31 5 ALA C CA 1
ATOM 2426 C C . ALA C 1 9 ? 52.692 47.897 37.458 1.00 32.12 5 ALA C C 1
ATOM 2427 O O . ALA C 1 9 ? 51.450 47.757 37.620 1.00 32.02 5 ALA C O 1
ATOM 2429 N N . THR C 1 10 ? 53.587 47.802 38.474 1.00 36.29 6 THR C N 1
ATOM 2430 C CA . THR C 1 10 ? 53.096 47.446 39.828 1.00 34.87 6 THR C CA 1
ATOM 2431 C C . THR C 1 10 ? 52.292 48.624 40.405 1.00 31.67 6 THR C C 1
ATOM 2432 O O . THR C 1 10 ? 51.313 48.430 41.111 1.00 28.55 6 THR C O 1
ATOM 2436 N N . ARG C 1 11 ? 52.688 49.857 40.069 1.00 32.42 7 ARG C N 1
ATOM 2437 C CA . ARG C 1 11 ? 51.966 50.969 40.663 1.00 33.03 7 ARG C CA 1
ATOM 2438 C C . ARG C 1 11 ? 50.578 51.069 40.034 1.00 30.13 7 ARG C C 1
ATOM 2439 O O . ARG C 1 11 ? 49.574 51.245 40.709 1.00 25.45 7 ARG C O 1
ATOM 2447 N N . GLY C 1 12 ? 50.505 50.943 38.707 1.00 29.28 8 GLY C N 1
ATOM 2448 C CA . GLY C 1 12 ? 49.200 50.877 38.035 1.00 31.00 8 GLY C CA 1
ATOM 2449 C C . GLY C 1 12 ? 48.301 49.777 38.578 1.00 24.75 8 GLY C C 1
ATOM 2450 O O . GLY C 1 12 ? 47.123 49.969 38.814 1.00 25.13 8 GLY C O 1
ATOM 2451 N N . ALA C 1 13 ? 48.888 48.572 38.714 1.00 26.84 9 ALA C N 1
ATOM 2452 C CA . ALA C 1 13 ? 48.099 47.428 39.210 1.00 27.69 9 ALA C CA 1
ATOM 2453 C C . ALA C 1 13 ? 47.569 47.675 40.631 1.00 25.49 9 ALA C C 1
ATOM 2454 O O . ALA C 1 13 ? 46.433 47.360 40.924 1.00 24.43 9 ALA C O 1
ATOM 2456 N N . ALA C 1 14 ? 48.386 48.332 41.491 1.00 25.09 10 ALA C N 1
ATOM 2457 C CA . ALA C 1 14 ? 47.928 48.576 42.841 1.00 23.77 10 ALA C CA 1
ATOM 2458 C C . ALA C 1 14 ? 46.770 49.591 42.864 1.00 21.52 10 ALA C C 1
ATOM 2459 O O . ALA C 1 14 ? 45.797 49.467 43.564 1.00 20.69 10 ALA C O 1
ATOM 2461 N N . LEU C 1 15 ? 46.915 50.642 42.033 1.00 20.43 11 LEU C N 1
ATOM 2462 C CA . LEU C 1 15 ? 45.847 51.636 41.922 1.00 22.47 11 LEU C CA 1
ATOM 2463 C C . LEU C 1 15 ? 44.519 51.039 41.460 1.00 22.63 11 LEU C C 1
ATOM 2464 O O . LEU C 1 15 ? 43.463 51.296 42.047 1.00 21.08 11 LEU C O 1
ATOM 2469 N N . LEU C 1 16 ? 44.602 50.127 40.459 1.00 22.65 12 LEU C N 1
ATOM 2470 C CA . LEU C 1 16 ? 43.402 49.448 39.993 1.00 22.14 12 LEU C CA 1
ATOM 2471 C C . LEU C 1 16 ? 42.823 48.471 41.032 1.00 22.13 12 LEU C C 1
ATOM 2472 O O . LEU C 1 16 ? 41.627 48.425 41.208 1.00 21.95 12 LEU C O 1
ATOM 2477 N N . SER C 1 17 ? 43.700 47.780 41.746 1.00 23.96 13 SER C N 1
ATOM 2478 C CA . SER C 1 17 ? 43.252 46.905 42.849 1.00 24.04 13 SER C CA 1
ATOM 2479 C C . SER C 1 17 ? 42.458 47.714 43.878 1.00 21.11 13 SER C C 1
ATOM 2480 O O . SER C 1 17 ? 41.359 47.340 44.282 1.00 21.04 13 SER C O 1
ATOM 2483 N N . TRP C 1 18 ? 43.028 48.893 44.233 1.00 21.72 14 TRP C N 1
ATOM 2484 C CA . TRP C 1 18 ? 42.347 49.746 45.190 1.00 21.66 14 TRP C CA 1
ATOM 2485 C C . TRP C 1 18 ? 40.994 50.200 44.637 1.00 22.89 14 TRP C C 1
ATOM 2486 O O . TRP C 1 18 ? 39.970 50.083 45.303 1.00 21.77 14 TRP C O 1
ATOM 2497 N N . VAL C 1 19 ? 40.979 50.758 43.406 1.00 24.04 15 VAL C N 1
ATOM 2498 C CA . VAL C 1 19 ? 39.715 51.200 42.841 1.00 22.34 15 VAL C CA 1
ATOM 2499 C C . VAL C 1 19 ? 38.641 50.119 42.905 1.00 20.09 15 VAL C C 1
ATOM 2500 O O . VAL C 1 19 ? 37.504 50.341 43.316 1.00 21.96 15 VAL C O 1
ATOM 2504 N N . ASN C 1 20 ? 39.035 48.919 42.427 1.00 21.27 16 ASN C N 1
ATOM 2505 C CA . ASN C 1 20 ? 38.049 47.853 42.332 1.00 22.98 16 ASN C CA 1
ATOM 2506 C C . ASN C 1 20 ? 37.529 47.429 43.710 1.00 21.96 16 ASN C C 1
ATOM 2507 O O . ASN C 1 20 ? 36.316 47.130 43.849 1.00 24.82 16 ASN C O 1
ATOM 2512 N N . SER C 1 21 ? 38.412 47.535 44.716 1.00 23.97 17 SER C N 1
ATOM 2513 C CA . SER C 1 21 ? 38.067 47.084 46.101 1.00 23.11 17 SER C CA 1
ATOM 2514 C C . SER C 1 21 ? 36.993 47.993 46.722 1.00 24.27 17 SER C C 1
ATOM 2515 O O . SER C 1 21 ? 36.354 47.630 47.709 1.00 24.84 17 SER C O 1
ATOM 2518 N N . LEU C 1 22 ? 36.780 49.189 46.153 1.00 24.20 18 LEU C N 1
ATOM 2519 C CA . LEU C 1 22 ? 35.767 50.110 46.709 1.00 22.81 18 LEU C CA 1
ATOM 2520 C C . LEU C 1 22 ? 34.352 49.657 46.380 1.00 26.87 18 LEU C C 1
ATOM 2521 O O . LEU C 1 22 ? 33.404 50.084 47.051 1.00 25.25 18 LEU C O 1
ATOM 2526 N N . HIS C 1 23 ? 34.189 48.872 45.303 1.00 24.67 19 HIS C N 1
ATOM 2527 C CA . HIS C 1 23 ? 32.886 48.484 44.837 1.00 26.15 19 HIS C CA 1
ATOM 2528 C C . HIS C 1 23 ? 32.000 49.716 44.645 1.00 27.50 19 HIS C C 1
ATOM 2529 O O . HIS C 1 23 ? 30.897 49.755 45.108 1.00 25.25 19 HIS C O 1
ATOM 2536 N N . VAL C 1 24 ? 32.523 50.720 43.914 1.00 24.31 20 VAL C N 1
ATOM 2537 C CA . VAL C 1 24 ? 31.687 51.823 43.477 1.00 24.67 20 VAL C CA 1
ATOM 2538 C C . VAL C 1 24 ? 31.234 51.612 42.046 1.00 27.77 20 VAL C C 1
ATOM 2539 O O . VAL C 1 24 ? 30.395 52.372 41.572 1.00 24.88 20 VAL C O 1
ATOM 2543 N N . ALA C 1 25 ? 31.740 50.558 41.380 1.00 24.79 21 ALA C N 1
ATOM 2544 C CA . ALA C 1 25 ? 31.370 50.311 40.009 1.00 27.33 21 ALA C CA 1
ATOM 2545 C C . ALA C 1 25 ? 31.762 48.874 39.673 1.00 26.14 21 ALA C C 1
ATOM 2546 O O . ALA C 1 25 ? 32.453 48.234 40.473 1.00 24.48 21 ALA C O 1
ATOM 2548 N N . ASP C 1 26 ? 31.347 48.433 38.465 1.00 26.02 22 ASP C N 1
ATOM 2549 C CA . ASP C 1 26 ? 31.865 47.149 37.931 1.00 23.24 22 ASP C CA 1
ATOM 2550 C C . ASP C 1 26 ? 33.377 47.215 37.784 1.00 21.92 22 ASP C C 1
ATOM 2551 O O . ASP C 1 26 ? 34.012 48.300 37.688 1.00 22.80 22 ASP C O 1
ATOM 2556 N N . PRO C 1 27 ? 34.063 46.068 37.693 1.00 23.22 23 PRO C N 1
ATOM 2557 C CA . PRO C 1 27 ? 35.512 46.046 37.604 1.00 22.88 23 PRO C CA 1
ATOM 2558 C C . PRO C 1 27 ? 36.066 46.816 36.416 1.00 23.01 23 PRO C C 1
ATOM 2559 O O . PRO C 1 27 ? 35.480 46.785 35.351 1.00 24.87 23 PRO C O 1
ATOM 2563 N N . VAL C 1 28 ? 37.237 47.419 36.624 1.00 27.33 24 VAL C N 1
ATOM 2564 C CA . VAL C 1 28 ? 37.994 47.996 35.555 1.00 28.64 24 VAL C CA 1
ATOM 2565 C C . VAL C 1 28 ? 39.317 47.250 35.462 1.00 27.80 24 VAL C C 1
ATOM 2566 O O . VAL C 1 28 ? 39.913 46.847 36.441 1.00 27.71 24 VAL C O 1
ATOM 2570 N N . GLU C 1 29 ? 39.781 47.099 34.228 1.00 30.74 25 GLU C N 1
ATOM 2571 C CA . GLU C 1 29 ? 40.935 46.308 33.919 1.00 34.15 25 GLU C CA 1
ATOM 2572 C C . GLU C 1 29 ? 42.136 47.177 33.544 1.00 28.69 25 GLU C C 1
ATOM 2573 O O . GLU C 1 29 ? 43.249 46.728 33.618 1.00 27.83 25 GLU C O 1
ATOM 2579 N N . ALA C 1 30 ? 41.878 48.457 33.170 1.00 28.34 26 ALA C N 1
ATOM 2580 C CA . ALA C 1 30 ? 42.946 49.322 32.689 1.00 27.51 26 ALA C CA 1
ATOM 2581 C C . ALA C 1 30 ? 42.669 50.743 33.186 1.00 26.30 26 ALA C C 1
ATOM 2582 O O . ALA C 1 30 ? 41.512 51.165 33.247 1.00 28.37 26 ALA C O 1
ATOM 2584 N N . VAL C 1 31 ? 43.733 51.477 33.507 1.00 27.96 27 VAL C N 1
ATOM 2585 C CA . VAL C 1 31 ? 43.604 52.856 33.963 1.00 26.21 27 VAL C CA 1
ATOM 2586 C C . VAL C 1 31 ? 42.880 53.727 32.926 1.00 27.08 27 VAL C C 1
ATOM 2587 O O . VAL C 1 31 ? 42.083 54.596 33.273 1.00 29.24 27 VAL C O 1
ATOM 2591 N N . LEU C 1 32 ? 43.094 53.487 31.644 1.00 33.29 28 LEU C N 1
ATOM 2592 C CA . LEU C 1 32 ? 42.401 54.231 30.579 1.00 36.98 28 LEU C CA 1
ATOM 2593 C C . LEU C 1 32 ? 40.867 54.178 30.726 1.00 35.28 28 LEU C C 1
ATOM 2594 O O . LEU C 1 32 ? 40.163 55.078 30.287 1.00 38.90 28 LEU C O 1
ATOM 2599 N N . GLN C 1 33 ? 40.341 53.109 31.318 1.00 33.96 29 GLN C N 1
ATOM 2600 C CA . GLN C 1 33 ? 38.912 52.966 31.489 1.00 31.71 29 GLN C CA 1
ATOM 2601 C C . GLN C 1 33 ? 38.358 53.924 32.539 1.00 30.50 29 GLN C C 1
ATOM 2602 O O . GLN C 1 33 ? 37.140 53.996 32.683 1.00 35.65 29 GLN C O 1
ATOM 2608 N N . LEU C 1 34 ? 39.228 54.657 33.242 1.00 26.66 30 LEU C N 1
ATOM 2609 C CA . LEU C 1 34 ? 38.803 55.751 34.153 1.00 27.54 30 LEU C CA 1
ATOM 2610 C C . LEU C 1 34 ? 38.584 57.085 33.413 1.00 28.75 30 LEU C C 1
ATOM 2611 O O . LEU C 1 34 ? 38.202 58.055 34.075 1.00 28.80 30 LEU C O 1
ATOM 2616 N N . GLN C 1 35 ? 38.863 57.141 32.122 1.00 28.50 31 GLN C N 1
ATOM 2617 C CA . GLN C 1 35 ? 38.860 58.378 31.335 1.00 34.31 31 GLN C CA 1
ATOM 2618 C C . GLN C 1 35 ? 37.543 59.158 31.451 1.00 34.17 31 GLN C C 1
ATOM 2619 O O . GLN C 1 35 ? 37.556 60.409 31.362 1.00 35.62 31 GLN C O 1
ATOM 2625 N N . ASP C 1 36 ? 36.399 58.478 31.552 1.00 29.99 32 ASP C N 1
ATOM 2626 C CA . ASP C 1 36 ? 35.090 59.169 31.490 1.00 31.60 32 ASP C CA 1
ATOM 2627 C C . ASP C 1 36 ? 34.738 59.797 32.857 1.00 32.62 32 ASP C C 1
ATOM 2628 O O . ASP C 1 36 ? 33.664 60.370 32.998 1.00 32.53 32 ASP C O 1
ATOM 2633 N N . CYS C 1 37 ? 35.604 59.608 33.860 1.00 28.40 33 CYS C N 1
ATOM 2634 C CA . CYS C 1 37 ? 35.530 60.279 35.183 1.00 28.37 33 CYS C CA 1
ATOM 2635 C C . CYS C 1 37 ? 34.347 59.833 36.051 1.00 32.39 33 CYS C C 1
ATOM 2636 O O . CYS C 1 37 ? 34.144 60.342 37.171 1.00 30.82 33 CYS C O 1
ATOM 2639 N N . SER C 1 38 ? 33.575 58.853 35.578 1.00 33.48 34 SER C N 1
ATOM 2640 C CA . SER C 1 38 ? 32.414 58.362 36.294 1.00 32.85 34 SER C CA 1
ATOM 2641 C C . SER C 1 38 ? 32.849 57.761 37.643 1.00 31.77 34 SER C C 1
ATOM 2642 O O . SER C 1 38 ? 32.265 58.014 38.682 1.00 30.58 34 SER C O 1
ATOM 2645 N N . ILE C 1 39 ? 33.836 56.868 37.612 1.00 32.44 35 ILE C N 1
ATOM 2646 C CA . ILE C 1 39 ? 34.274 56.218 38.841 1.00 29.74 35 ILE C CA 1
ATOM 2647 C C . ILE C 1 39 ? 34.848 57.276 39.803 1.00 29.05 35 ILE C C 1
ATOM 2648 O O . ILE C 1 39 ? 34.623 57.229 41.017 1.00 28.91 35 ILE C O 1
ATOM 2653 N N . PHE C 1 40 ? 35.663 58.178 39.276 1.00 25.79 36 PHE C N 1
ATOM 2654 C CA . PHE C 1 40 ? 36.237 59.224 40.117 1.00 23.93 36 PHE C CA 1
ATOM 2655 C C . PHE C 1 40 ? 35.139 59.984 40.872 1.00 24.97 36 PHE C C 1
ATOM 2656 O O . PHE C 1 40 ? 35.301 60.263 42.075 1.00 24.53 36 PHE C O 1
ATOM 2664 N N . ILE C 1 41 ? 34.031 60.302 40.214 1.00 26.96 37 ILE C N 1
ATOM 2665 C CA . ILE C 1 41 ? 32.966 60.994 40.916 1.00 27.54 37 ILE C CA 1
ATOM 2666 C C . ILE C 1 41 ? 32.384 60.122 42.025 1.00 26.96 37 ILE C C 1
ATOM 2667 O O . ILE C 1 41 ? 32.079 60.595 43.131 1.00 26.63 37 ILE C O 1
ATOM 2672 N N . LYS C 1 42 ? 32.235 58.830 41.748 1.00 25.42 38 LYS C N 1
ATOM 2673 C CA . LYS C 1 42 ? 31.716 57.895 42.754 1.00 30.32 38 LYS C CA 1
ATOM 2674 C C . LYS C 1 42 ? 32.686 57.801 43.941 1.00 27.73 38 LYS C C 1
ATOM 2675 O O . LYS C 1 42 ? 32.240 57.632 45.075 1.00 30.90 38 LYS C O 1
ATOM 2681 N N . ILE C 1 43 ? 33.996 57.883 43.691 1.00 24.70 39 ILE C N 1
ATOM 2682 C CA . ILE C 1 43 ? 34.992 57.812 44.742 1.00 25.12 39 ILE C CA 1
ATOM 2683 C C . ILE C 1 43 ? 34.848 59.054 45.628 1.00 28.61 39 ILE C C 1
ATOM 2684 O O . ILE C 1 43 ? 34.895 58.955 46.837 1.00 31.55 39 ILE C O 1
ATOM 2689 N N . ILE C 1 44 ? 34.656 60.219 45.012 1.00 27.92 40 ILE C N 1
ATOM 2690 C CA . ILE C 1 44 ? 34.464 61.476 45.793 1.00 27.89 40 ILE C CA 1
ATOM 2691 C C . ILE C 1 44 ? 33.194 61.398 46.642 1.00 31.47 40 ILE C C 1
ATOM 2692 O O . ILE C 1 44 ? 33.194 61.743 47.825 1.00 34.55 40 ILE C O 1
ATOM 2697 N N . ASP C 1 45 ? 32.124 60.854 46.060 1.00 32.49 41 ASP C N 1
ATOM 2698 C CA . ASP C 1 45 ? 30.879 60.621 46.814 1.00 38.29 41 ASP C CA 1
ATOM 2699 C C . ASP C 1 45 ? 31.156 59.712 48.035 1.00 35.17 41 ASP C C 1
ATOM 2700 O O . ASP C 1 45 ? 30.637 59.943 49.124 1.00 39.95 41 ASP C O 1
ATOM 2705 N N . ARG C 1 46 ? 31.952 58.646 47.852 1.00 32.30 42 ARG C N 1
ATOM 2706 C CA . ARG C 1 46 ? 32.288 57.732 48.937 1.00 34.66 42 ARG C CA 1
ATOM 2707 C C . ARG C 1 46 ? 33.071 58.497 50.022 1.00 38.65 42 ARG C C 1
ATOM 2708 O O . ARG C 1 46 ? 32.822 58.309 51.220 1.00 37.61 42 ARG C O 1
ATOM 2716 N N . ILE C 1 47 ? 34.006 59.359 49.614 1.00 36.50 43 ILE C N 1
ATOM 2717 C CA . ILE C 1 47 ? 34.812 60.142 50.560 1.00 39.30 43 ILE C CA 1
ATOM 2718 C C . ILE C 1 47 ? 33.888 61.030 51.400 1.00 35.07 43 ILE C C 1
ATOM 2719 O O . ILE C 1 47 ? 34.029 61.134 52.589 1.00 43.11 43 ILE C O 1
ATOM 2724 N N . HIS C 1 48 ? 32.955 61.710 50.737 1.00 41.63 44 HIS C N 1
ATOM 2725 C CA . HIS C 1 48 ? 32.017 62.633 51.401 1.00 50.61 44 HIS C CA 1
ATOM 2726 C C . HIS C 1 48 ? 30.929 61.868 52.169 1.00 50.94 44 HIS C C 1
ATOM 2727 O O . HIS C 1 48 ? 30.252 62.435 52.995 1.00 54.24 44 HIS C O 1
ATOM 2734 N N . GLY C 1 49 ? 30.773 60.572 51.879 1.00 51.74 45 GLY C N 1
ATOM 2735 C CA . GLY C 1 49 ? 29.741 59.753 52.484 1.00 50.61 45 GLY C CA 1
ATOM 2736 C C . GLY C 1 49 ? 28.363 60.069 51.918 1.00 61.88 45 GLY C C 1
ATOM 2737 O O . GLY C 1 49 ? 27.346 59.777 52.546 1.00 68.55 45 GLY C O 1
ATOM 2738 N N . THR C 1 50 ? 28.336 60.633 50.701 1.00 62.45 46 THR C N 1
ATOM 2739 C CA . THR C 1 50 ? 27.114 60.798 49.895 1.00 63.94 46 THR C CA 1
ATOM 2740 C C . THR C 1 50 ? 26.658 59.422 49.427 1.00 76.34 46 THR C C 1
ATOM 2741 O O . THR C 1 50 ? 27.500 58.677 48.934 1.00 90.75 46 THR C O 1
ATOM 2745 N N . GLU C 1 51 ? 25.356 59.134 49.526 1.00 99.49 47 GLU C N 1
ATOM 2746 C CA . GLU C 1 51 ? 24.803 57.816 49.162 1.00 104.46 47 GLU C CA 1
ATOM 2747 C C . GLU C 1 51 ? 24.269 57.856 47.713 1.00 96.28 47 GLU C C 1
ATOM 2748 O O . GLU C 1 51 ? 24.377 56.847 46.973 1.00 96.27 47 GLU C O 1
ATOM 2754 N N . GLU C 1 52 ? 23.773 59.037 47.295 1.00 92.64 48 GLU C N 1
ATOM 2755 C CA . GLU C 1 52 ? 23.142 59.273 45.972 1.00 87.47 48 GLU C CA 1
ATOM 2756 C C . GLU C 1 52 ? 24.037 58.753 44.845 1.00 94.90 48 GLU C C 1
ATOM 2757 O O . GLU C 1 52 ? 23.555 58.072 43.924 1.00 94.59 48 GLU C O 1
ATOM 2759 N N . GLN C 1 59 ? 27.037 65.027 34.040 1.00 54.83 55 GLN C N 1
ATOM 2760 C CA . GLN C 1 59 ? 26.740 64.201 32.879 1.00 64.73 55 GLN C CA 1
ATOM 2761 C C . GLN C 1 59 ? 27.883 64.281 31.870 1.00 58.76 55 GLN C C 1
ATOM 2762 O O . GLN C 1 59 ? 28.545 63.271 31.760 1.00 51.32 55 GLN C O 1
ATOM 2768 N N . PRO C 1 60 ? 28.180 65.356 31.092 1.00 48.87 56 PRO C N 1
ATOM 2769 C CA . PRO C 1 60 ? 29.297 65.286 30.143 1.00 44.01 56 PRO C CA 1
ATOM 2770 C C . PRO C 1 60 ? 30.664 65.078 30.808 1.00 44.33 56 PRO C C 1
ATOM 2771 O O . PRO C 1 60 ? 30.877 65.471 31.958 1.00 38.62 56 PRO C O 1
ATOM 2775 N N . VAL C 1 61 ? 31.580 64.426 30.086 1.00 46.88 57 VAL C N 1
ATOM 2776 C CA . VAL C 1 61 ? 32.845 64.020 30.687 1.00 40.85 57 VAL C CA 1
ATOM 2777 C C . VAL C 1 61 ? 33.634 65.262 31.118 1.00 41.42 57 VAL C C 1
ATOM 2778 O O . VAL C 1 61 ? 34.252 65.247 32.175 1.00 37.28 57 VAL C O 1
ATOM 2782 N N . SER C 1 62 ? 33.646 66.318 30.284 1.00 39.54 58 SER C N 1
ATOM 2783 C CA . SER C 1 62 ? 34.439 67.488 30.634 1.00 43.04 58 SER C CA 1
ATOM 2784 C C . SER C 1 62 ? 33.894 68.105 31.936 1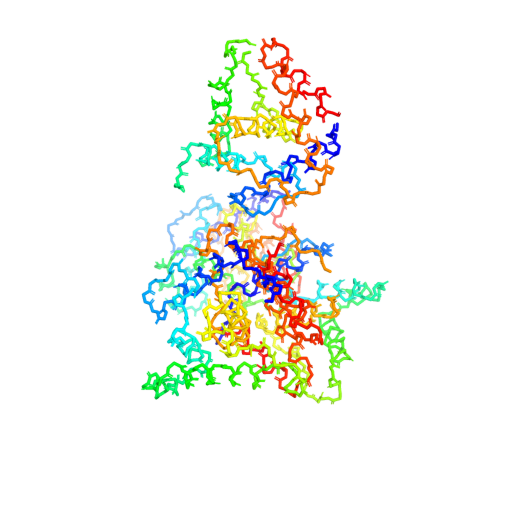.00 34.27 58 SER C C 1
ATOM 2785 O O . SER C 1 62 ? 34.700 68.623 32.720 1.00 38.01 58 SER C O 1
ATOM 2788 N N . GLU C 1 63 ? 32.577 68.004 32.187 1.00 36.15 59 GLU C N 1
ATOM 2789 C CA . GLU C 1 63 ? 31.980 68.515 33.457 1.00 36.66 59 GLU C CA 1
ATOM 2790 C C . GLU C 1 63 ? 32.418 67.668 34.647 1.00 31.44 59 GLU C C 1
ATOM 2791 O O . GLU C 1 63 ? 32.768 68.199 35.717 1.00 31.98 59 GLU C O 1
ATOM 2793 N N . ARG C 1 64 ? 32.418 66.344 34.440 1.00 30.95 60 ARG C N 1
ATOM 2794 C CA . ARG C 1 64 ? 32.844 65.419 35.466 1.00 34.33 60 ARG C CA 1
ATOM 2795 C C . ARG C 1 64 ? 34.295 65.729 35.832 1.00 30.41 60 ARG C C 1
ATOM 2796 O O . ARG C 1 64 ? 34.655 65.769 36.988 1.00 30.45 60 ARG C O 1
ATOM 2804 N N . LEU C 1 65 ? 35.117 65.913 34.796 1.00 32.60 61 LEU C N 1
ATOM 2805 C CA . LEU C 1 65 ? 36.530 66.151 34.929 1.00 29.71 61 LEU C CA 1
ATOM 2806 C C . LEU C 1 65 ? 36.770 67.486 35.675 1.00 32.83 61 LEU C C 1
ATOM 2807 O O . LEU C 1 65 ? 37.602 67.550 36.570 1.00 32.90 61 LEU C O 1
ATOM 2812 N N . ASP C 1 66 ? 36.021 68.544 35.331 1.00 37.12 62 ASP C N 1
ATOM 2813 C CA . ASP C 1 66 ? 36.166 69.804 36.083 1.00 35.96 62 ASP C CA 1
ATOM 2814 C C . ASP C 1 66 ? 35.885 69.589 37.579 1.00 34.73 62 ASP C C 1
ATOM 2815 O O . ASP C 1 66 ? 36.593 70.144 38.469 1.00 30.41 62 ASP C O 1
ATOM 2820 N N . PHE C 1 67 ? 34.809 68.849 37.847 1.00 34.32 63 PHE C N 1
ATOM 2821 C CA . PHE C 1 67 ? 34.405 68.527 39.212 1.00 33.57 63 PHE C CA 1
ATOM 2822 C C . PHE C 1 67 ? 35.519 67.809 39.977 1.00 34.40 63 PHE C C 1
ATOM 2823 O O . PHE C 1 67 ? 35.783 68.141 41.129 1.00 30.70 63 PHE C O 1
ATOM 2831 N N . VAL C 1 68 ? 36.117 66.778 39.360 1.00 27.89 64 VAL C N 1
ATOM 2832 C CA . VAL C 1 68 ? 37.212 66.079 40.005 1.00 27.11 64 VAL C CA 1
ATOM 2833 C C . VAL C 1 68 ? 38.418 66.994 40.201 1.00 31.38 64 VAL C C 1
ATOM 2834 O O . VAL C 1 68 ? 39.001 66.981 41.238 1.00 30.14 64 VAL C O 1
ATOM 2838 N N . CYS C 1 69 ? 38.790 67.769 39.171 1.00 34.41 65 CYS C N 1
ATOM 2839 C CA . CYS C 1 69 ? 39.941 68.693 39.300 1.00 35.70 65 CYS C CA 1
ATOM 2840 C C . CYS C 1 69 ? 39.689 69.739 40.401 1.00 30.62 65 CYS C C 1
ATOM 2841 O O . CYS C 1 69 ? 40.622 70.081 41.127 1.00 32.96 65 CYS C O 1
ATOM 2844 N N . SER C 1 70 ? 38.434 70.172 40.561 1.00 36.92 66 SER C N 1
ATOM 2845 C CA . SER C 1 70 ? 38.095 71.114 41.625 1.00 37.49 66 SER C CA 1
ATOM 2846 C C . SER C 1 70 ? 38.277 70.478 43.016 1.00 39.13 66 SER C C 1
ATOM 2847 O O . SER C 1 70 ? 38.807 71.080 43.966 1.00 36.81 66 SER C O 1
ATOM 2850 N N . PHE C 1 71 ? 37.840 69.215 43.142 1.00 36.23 67 PHE C N 1
ATOM 2851 C CA . PHE C 1 71 ? 37.992 68.514 44.383 1.00 32.31 67 PHE C CA 1
ATOM 2852 C C . PHE C 1 71 ? 39.479 68.360 44.735 1.00 34.08 67 PHE C C 1
ATOM 2853 O O . PHE C 1 71 ? 39.883 68.522 45.895 1.00 32.07 67 PHE C O 1
ATOM 2861 N N . LEU C 1 72 ? 40.312 68.001 43.745 1.00 31.29 68 LEU C N 1
ATOM 2862 C CA . LEU C 1 72 ? 41.723 67.826 44.004 1.00 29.55 68 LEU C CA 1
ATOM 2863 C C . LEU C 1 72 ? 42.393 69.162 44.367 1.00 36.53 68 LEU C C 1
ATOM 2864 O O . LEU C 1 72 ? 43.299 69.214 45.205 1.00 30.58 68 LEU C O 1
ATOM 2869 N N . GLN C 1 73 ? 41.939 70.227 43.722 1.00 38.05 69 GLN C N 1
ATOM 2870 C CA . GLN C 1 73 ? 42.444 71.594 43.983 1.00 41.26 69 GLN C CA 1
ATOM 2871 C C . GLN C 1 73 ? 42.105 71.990 45.432 1.00 38.65 69 GLN C C 1
ATOM 2872 O O . GLN C 1 73 ? 42.982 72.431 46.167 1.00 40.78 69 GLN C O 1
ATOM 2878 N N . LYS C 1 74 ? 40.835 71.793 45.819 1.00 41.10 70 LYS C N 1
ATOM 2879 C CA . LYS C 1 74 ? 40.356 72.132 47.168 1.00 46.01 70 LYS C CA 1
ATOM 2880 C C . LYS C 1 74 ? 41.170 71.407 48.264 1.00 51.99 70 LYS C C 1
ATOM 2881 O O . LYS C 1 74 ? 41.310 71.875 49.385 1.00 41.08 70 LYS C O 1
ATOM 2887 N N . ASN C 1 75 ? 41.652 70.207 47.955 1.00 39.08 71 ASN C N 1
ATOM 2888 C CA . ASN C 1 75 ? 42.239 69.312 48.943 1.00 34.29 71 ASN C CA 1
ATOM 2889 C C . ASN C 1 75 ? 43.783 69.374 48.980 1.00 39.12 71 ASN C C 1
ATOM 2890 O O . ASN C 1 75 ? 44.404 68.675 49.736 1.00 42.09 71 ASN C O 1
ATOM 2895 N N . ARG C 1 76 ? 44.399 70.233 48.166 1.00 46.22 72 ARG C N 1
ATOM 2896 C CA . ARG C 1 76 ? 45.840 70.378 48.138 1.00 53.68 72 ARG C CA 1
ATOM 2897 C C . ARG C 1 76 ? 46.366 71.104 49.378 1.00 52.04 72 ARG C C 1
ATOM 2898 O O . ARG C 1 76 ? 45.645 71.865 49.987 1.00 50.83 72 ARG C O 1
ATOM 2906 N N . LYS C 1 77 ? 47.649 70.905 49.674 1.00 48.32 73 LYS C N 1
ATOM 2907 C CA . LYS C 1 77 ? 48.314 71.524 50.824 1.00 54.15 73 LYS C CA 1
ATOM 2908 C C . LYS C 1 77 ? 48.438 73.053 50.646 1.00 52.78 73 LYS C C 1
ATOM 2909 O O . LYS C 1 77 ? 48.247 73.785 51.599 1.00 61.52 73 LYS C O 1
ATOM 2915 N N . HIS C 1 78 ? 48.771 73.504 49.435 1.00 54.95 74 HIS C N 1
ATOM 2916 C CA . HIS C 1 78 ? 48.920 74.959 49.079 1.00 64.64 74 HIS C CA 1
ATOM 2917 C C . HIS C 1 78 ? 48.226 75.198 47.729 1.00 48.36 74 HIS C C 1
ATOM 2918 O O . HIS C 1 78 ? 48.877 75.068 46.681 1.00 51.40 74 HIS C O 1
ATOM 2925 N N . PRO C 1 79 ? 46.889 75.422 47.690 1.00 50.24 75 PRO C N 1
ATOM 2926 C CA . PRO C 1 79 ? 46.125 75.407 46.445 1.00 83.81 75 PRO C CA 1
ATOM 2927 C C . PRO C 1 79 ? 46.611 76.332 45.320 1.00 87.31 75 PRO C C 1
ATOM 2928 O O . PRO C 1 79 ? 46.301 76.021 44.151 1.00 70.43 75 PRO C O 1
ATOM 2932 N N . SER C 1 80 ? 47.324 77.429 45.615 1.00 67.40 76 SER C N 1
ATOM 2933 C CA . SER C 1 80 ? 47.782 78.321 44.531 1.00 70.35 76 SER C CA 1
ATOM 2934 C C . SER C 1 80 ? 49.060 77.787 43.850 1.00 69.07 76 SER C C 1
ATOM 2935 O O . SER C 1 80 ? 49.381 78.167 42.714 1.00 82.01 76 SER C O 1
ATOM 2938 N N . SER C 1 81 ? 49.783 76.899 44.543 1.00 81.95 77 SER C N 1
ATOM 2939 C CA . SER C 1 81 ? 51.081 76.423 44.082 1.00 70.80 77 SER C CA 1
ATOM 2940 C C . SER C 1 81 ? 51.446 75.115 44.796 1.00 65.84 77 SER C C 1
ATOM 2941 O O . SER C 1 81 ? 52.187 74.314 44.250 1.00 67.24 77 SER C O 1
ATOM 2943 N N . GLU C 1 83 ? 49.746 75.337 40.685 1.00 76.44 79 GLU C N 1
ATOM 2944 C CA . GLU C 1 83 ? 48.456 75.984 40.363 1.00 77.76 79 GLU C CA 1
ATOM 2945 C C . GLU C 1 83 ? 47.344 74.996 39.913 1.00 71.42 79 GLU C C 1
ATOM 2946 O O . GLU C 1 83 ? 46.187 75.246 40.255 1.00 62.43 79 GLU C O 1
ATOM 2952 N N . CYS C 1 84 ? 47.613 73.957 39.092 1.00 67.90 80 CYS C N 1
ATOM 2953 C CA . CYS C 1 84 ? 46.646 72.762 38.982 1.00 59.74 80 CYS C CA 1
ATOM 2954 C C . CYS C 1 84 ? 47.457 71.472 39.082 1.00 56.51 80 CYS C C 1
ATOM 2955 O O . CYS C 1 84 ? 48.484 71.346 38.424 1.00 52.14 80 CYS C O 1
ATOM 2957 N N . LEU C 1 85 ? 47.003 70.512 39.890 1.00 56.88 81 LEU C N 1
ATOM 2958 C CA . LEU C 1 85 ? 47.762 69.279 39.989 1.00 57.17 81 LEU C CA 1
ATOM 2959 C C . LEU C 1 85 ? 47.531 68.421 38.754 1.00 54.55 81 LEU C C 1
ATOM 2960 O O . LEU C 1 85 ? 48.323 67.551 38.475 1.00 75.76 81 LEU C O 1
ATOM 2965 N N . VAL C 1 86 ? 46.393 68.610 38.096 1.00 47.44 82 VAL C N 1
ATOM 2966 C CA . VAL C 1 86 ? 45.943 67.760 37.013 1.00 48.59 82 VAL C CA 1
ATOM 2967 C C . VAL C 1 86 ? 45.708 68.599 35.759 1.00 44.45 82 VAL C C 1
ATOM 2968 O O . VAL C 1 86 ? 45.128 69.677 35.852 1.00 45.36 82 VAL C O 1
ATOM 2972 N N . SER C 1 87 ? 46.149 68.075 34.611 1.00 41.09 83 SER C N 1
ATOM 2973 C CA . SER C 1 87 ? 45.867 68.626 33.266 1.00 47.93 83 SER C CA 1
ATOM 2974 C C . SER C 1 87 ? 44.597 68.000 32.675 1.00 44.87 83 SER C C 1
ATOM 2975 O O . SER C 1 87 ? 44.634 66.862 32.201 1.00 45.36 83 SER C O 1
ATOM 2978 N N . ALA C 1 88 ? 43.501 68.777 32.686 1.00 45.86 84 ALA C N 1
ATOM 2979 C CA . ALA C 1 88 ? 42.250 68.321 32.088 1.00 46.20 84 ALA C CA 1
ATOM 2980 C C . ALA C 1 88 ? 42.480 68.008 30.603 1.00 47.59 84 ALA C C 1
ATOM 2981 O O . ALA C 1 88 ? 41.899 67.047 30.109 1.00 45.87 84 ALA C O 1
ATOM 2983 N N . GLN C 1 89 ? 43.338 68.805 29.938 1.00 51.45 85 GLN C N 1
ATOM 2984 C CA . GLN C 1 89 ? 43.642 68.621 28.523 1.00 53.41 85 GLN C CA 1
ATOM 2985 C C . GLN C 1 89 ? 44.197 67.196 28.335 1.00 53.64 85 GLN C C 1
ATOM 2986 O O . GLN C 1 89 ? 43.729 66.455 27.458 1.00 45.73 85 GLN C O 1
ATOM 2988 N N . LYS C 1 90 ? 45.154 66.789 29.177 1.00 46.38 86 LYS C N 1
ATOM 2989 C CA . LYS C 1 90 ? 45.832 65.523 28.974 1.00 44.24 86 LYS C CA 1
ATOM 2990 C C . LYS C 1 90 ? 44.872 64.353 29.229 1.00 41.96 86 LYS C C 1
ATOM 2991 O O . LYS C 1 90 ? 45.002 63.300 28.592 1.00 43.12 86 LYS C O 1
ATOM 2997 N N . VAL C 1 91 ? 43.937 64.523 30.160 1.00 37.32 87 VAL C N 1
ATOM 2998 C CA . VAL C 1 91 ? 42.941 63.490 30.419 1.00 36.95 87 VAL C CA 1
ATOM 2999 C C . VAL C 1 91 ? 42.050 63.334 29.192 1.00 43.76 87 VAL C C 1
ATOM 3000 O O . VAL C 1 91 ? 41.765 62.223 28.794 1.00 45.66 87 VAL C O 1
ATOM 3004 N N . LEU C 1 92 ? 41.619 64.461 28.596 1.00 45.01 88 LEU C N 1
ATOM 3005 C CA . LEU C 1 92 ? 40.715 64.397 27.450 1.00 47.83 88 LEU C CA 1
ATOM 3006 C C . LEU C 1 92 ? 41.442 63.778 26.245 1.00 47.96 88 LEU C C 1
ATOM 3007 O O . LEU C 1 92 ? 40.811 63.140 25.438 1.00 54.24 88 LEU C O 1
ATOM 3012 N N . GLU C 1 93 ? 42.773 63.933 26.172 1.00 50.14 89 GLU C N 1
ATOM 3013 C CA . GLU C 1 93 ? 43.631 63.283 25.147 1.00 60.46 89 GLU C CA 1
ATOM 3014 C C . GLU C 1 93 ? 43.925 61.805 25.473 1.00 57.75 89 GLU C C 1
ATOM 3015 O O . GLU C 1 93 ? 44.601 61.121 24.696 1.00 57.67 89 GLU C O 1
ATOM 3021 N N . GLY C 1 94 ? 43.470 61.313 26.629 1.00 46.30 90 GLY C N 1
ATOM 3022 C CA . GLY C 1 94 ? 43.575 59.875 26.988 1.00 42.01 90 GLY C CA 1
ATOM 3023 C C . GLY C 1 94 ? 44.900 59.504 27.653 1.00 44.23 90 GLY C C 1
ATOM 3024 O O . GLY C 1 94 ? 45.372 58.371 27.546 1.00 45.05 90 GLY C O 1
ATOM 3025 N N . SER C 1 95 ? 45.474 60.437 28.415 1.00 38.40 91 SER C N 1
ATOM 3026 C CA . SER C 1 95 ? 46.743 60.179 29.128 1.00 36.02 91 SER C CA 1
ATOM 3027 C C . SER C 1 95 ? 46.491 59.221 30.296 1.00 36.40 91 SER C C 1
ATOM 3028 O O . SER C 1 95 ? 45.870 59.594 31.322 1.00 33.33 91 SER C O 1
ATOM 3031 N N . GLU C 1 96 ? 47.047 58.017 30.176 1.00 31.51 92 GLU C N 1
ATOM 3032 C CA . GLU C 1 96 ? 46.948 57.049 31.257 1.00 32.10 92 GLU C CA 1
ATOM 3033 C C . GLU C 1 96 ? 47.720 57.597 32.468 1.00 27.63 92 GLU C C 1
ATOM 3034 O O . GLU C 1 96 ? 47.348 57.347 33.611 1.00 28.66 92 GLU C O 1
ATOM 3036 N N . LEU C 1 97 ? 48.853 58.266 32.190 1.00 31.93 93 LEU C N 1
ATOM 3037 C CA . LEU C 1 97 ? 49.693 58.794 33.260 1.00 31.66 93 LEU C CA 1
ATOM 3038 C C . LEU C 1 97 ? 48.914 59.819 34.085 1.00 29.13 93 LEU C C 1
ATOM 3039 O O . LEU C 1 97 ? 48.954 59.785 35.318 1.00 27.53 93 LEU C O 1
ATOM 3044 N N . GLU C 1 98 ? 48.159 60.693 33.411 1.00 27.54 94 GLU C N 1
ATOM 3045 C CA . GLU C 1 98 ? 47.389 61.726 34.131 1.00 27.88 94 GLU C CA 1
ATOM 3046 C C . GLU C 1 98 ? 46.265 61.072 34.925 1.00 27.21 94 GLU C C 1
ATOM 3047 O O . GLU C 1 98 ? 45.973 61.460 36.047 1.00 27.54 94 GLU C O 1
ATOM 3053 N N . LEU C 1 99 ? 45.602 60.087 34.317 1.00 23.83 95 LEU C N 1
ATOM 3054 C CA . LEU C 1 99 ? 44.545 59.347 35.048 1.00 25.09 95 LEU C CA 1
ATOM 3055 C C . LEU C 1 99 ? 45.096 58.607 36.275 1.00 23.97 95 LEU C C 1
ATOM 3056 O O . LEU C 1 99 ? 44.405 58.564 37.299 1.00 22.52 95 LEU C O 1
ATOM 3061 N N . ALA C 1 100 ? 46.319 58.092 36.180 1.00 22.56 96 ALA C N 1
ATOM 3062 C CA . ALA C 1 100 ? 46.962 57.404 37.334 1.00 20.99 96 ALA C CA 1
ATOM 3063 C C . ALA C 1 100 ? 47.267 58.413 38.436 1.00 23.65 96 ALA C C 1
ATOM 3064 O O . ALA C 1 100 ? 47.031 58.136 39.615 1.00 23.81 96 ALA C O 1
ATOM 3066 N N . LYS C 1 101 ? 47.690 59.626 38.009 1.00 21.57 97 LYS C N 1
ATOM 3067 C CA . LYS C 1 101 ? 47.998 60.658 39.021 1.00 24.18 97 LYS C CA 1
ATOM 3068 C C . LYS C 1 101 ? 46.704 60.981 39.759 1.00 25.82 97 LYS C C 1
ATOM 3069 O O . LYS C 1 101 ? 46.706 61.143 41.010 1.00 23.08 97 LYS C O 1
ATOM 3075 N N . MET C 1 102 ? 45.609 61.122 39.011 1.00 22.96 98 MET C N 1
ATOM 3076 C CA . MET C 1 102 ? 44.323 61.416 39.642 1.00 25.92 98 MET C CA 1
ATOM 3077 C C . MET C 1 102 ? 43.920 60.341 40.647 1.00 24.82 98 MET C C 1
ATOM 3078 O O . MET C 1 102 ? 43.420 60.613 41.731 1.00 23.48 98 MET C O 1
ATOM 3083 N N . THR C 1 103 ? 44.095 59.069 40.215 1.00 19.86 99 THR C N 1
ATOM 3084 C CA . THR C 1 103 ? 43.698 57.981 41.069 1.00 22.21 99 THR C CA 1
ATOM 3085 C C . THR C 1 103 ? 44.549 57.893 42.343 1.00 21.61 99 THR C C 1
ATOM 3086 O O . THR C 1 103 ? 44.012 57.652 43.398 1.00 21.22 99 THR C O 1
ATOM 3090 N N . MET C 1 104 ? 45.856 58.114 42.216 1.00 21.66 100 MET C N 1
ATOM 3091 C CA . MET C 1 104 ? 46.772 58.178 43.336 1.00 24.07 100 MET C CA 1
ATOM 3092 C C . MET C 1 104 ? 46.354 59.233 44.365 1.00 23.33 100 MET C C 1
ATOM 3093 O O . MET C 1 104 ? 46.355 59.003 45.563 1.00 21.79 100 MET C O 1
ATOM 3098 N N . LEU C 1 105 ? 46.043 60.440 43.863 1.00 18.32 101 LEU C N 1
ATOM 3099 C CA . LEU C 1 105 ? 45.597 61.467 44.781 1.00 19.82 101 LEU C CA 1
ATOM 3100 C C . LEU C 1 105 ? 44.267 61.133 45.453 1.00 21.65 101 LEU C C 1
ATOM 3101 O O . LEU C 1 105 ? 44.111 61.396 46.642 1.00 21.95 101 LEU C O 1
ATOM 3106 N N . LEU C 1 106 ? 43.325 60.520 44.730 1.00 20.19 102 LEU C N 1
ATOM 3107 C CA . LEU C 1 106 ? 42.079 60.107 45.330 1.00 19.96 102 LEU C CA 1
ATOM 3108 C C . LEU C 1 106 ? 42.308 58.999 46.380 1.00 21.17 102 LEU C C 1
ATOM 3109 O O . LEU C 1 106 ? 41.592 59.003 47.384 1.00 20.87 102 LEU C O 1
ATOM 3114 N N . LEU C 1 107 ? 43.276 58.106 46.110 1.00 20.21 103 LEU C N 1
ATOM 3115 C CA . LEU C 1 107 ? 43.599 57.054 47.133 1.00 18.85 103 LEU C CA 1
ATOM 3116 C C . LEU C 1 107 ? 44.066 57.735 48.421 1.00 20.99 103 LEU C C 1
ATOM 3117 O O . LEU C 1 107 ? 43.584 57.411 49.520 1.00 22.01 103 LEU C O 1
ATOM 3122 N N . TYR C 1 108 ? 44.928 58.756 48.241 1.00 19.44 104 TYR C N 1
ATOM 3123 C CA . TYR C 1 108 ? 45.492 59.463 49.349 1.00 18.86 104 TYR C CA 1
ATOM 3124 C C . TYR C 1 108 ? 44.364 60.157 50.124 1.00 21.80 104 TYR C C 1
ATOM 3125 O O . TYR C 1 108 ? 44.229 59.952 51.331 1.00 21.34 104 TYR C O 1
ATOM 3134 N N . HIS C 1 109 ? 43.529 60.978 49.447 1.00 20.17 105 HIS C N 1
ATOM 3135 C CA . HIS C 1 109 ? 42.471 61.665 50.143 1.00 22.27 105 HIS C CA 1
ATOM 3136 C C . HIS C 1 109 ? 41.463 60.734 50.804 1.00 21.18 105 HIS C C 1
ATOM 3137 O O . HIS C 1 109 ? 40.965 61.002 51.891 1.00 24.54 105 HIS C O 1
ATOM 3144 N N . SER C 1 110 ? 41.158 59.614 50.130 1.00 20.64 106 SER C N 1
ATOM 3145 C CA A SER C 1 110 ? 40.270 58.602 50.687 0.47 22.84 106 SER C CA 1
ATOM 3146 C CA B SER C 1 110 ? 40.272 58.616 50.687 0.53 21.87 106 SER C CA 1
ATOM 3147 C C . SER C 1 110 ? 40.846 58.065 52.000 1.00 22.37 106 SER C C 1
ATOM 3148 O O . SER C 1 110 ? 40.130 57.934 52.997 1.00 25.77 106 SER C O 1
ATOM 3153 N N . THR C 1 111 ? 42.122 57.716 51.970 1.00 20.98 107 THR C N 1
ATOM 3154 C CA . THR C 1 111 ? 42.764 56.989 53.090 1.00 21.25 107 THR C CA 1
ATOM 3155 C C . THR C 1 111 ? 42.905 57.948 54.278 1.00 23.55 107 THR C C 1
ATOM 3156 O O . THR C 1 111 ? 42.847 57.563 55.449 1.00 24.61 107 THR C O 1
ATOM 3160 N N . MET C 1 112 ? 43.093 59.259 53.970 1.00 23.04 108 MET C N 1
ATOM 3161 C CA . MET C 1 112 ? 43.311 60.236 55.024 1.00 27.09 108 MET C CA 1
ATOM 3162 C C . MET C 1 112 ? 41.994 60.765 55.614 1.00 32.57 108 MET C C 1
ATOM 3163 O O . MET C 1 112 ? 41.996 61.563 56.588 1.00 42.57 108 MET C O 1
ATOM 3168 N N . SER C 1 113 ? 40.843 60.406 55.046 1.00 33.24 109 SER C N 1
ATOM 3169 C CA . SER C 1 113 ? 39.526 61.023 55.369 1.00 42.30 109 SER C CA 1
ATOM 3170 C C . SER C 1 113 ? 38.662 60.138 56.274 1.00 39.76 109 SER C C 1
ATOM 3171 O O . SER C 1 113 ? 37.494 60.480 56.570 1.00 37.00 109 SER C O 1
ATOM 3174 N N . SER C 1 114 ? 39.197 59.007 56.719 1.00 38.61 110 SER C N 1
ATOM 3175 C CA . SER C 1 114 ? 38.390 57.947 57.303 1.00 39.69 110 SER C CA 1
ATOM 3176 C C . SER C 1 114 ? 39.172 57.263 58.421 1.00 31.74 110 SER C C 1
ATOM 3177 O O . SER C 1 114 ? 40.393 57.163 58.361 1.00 31.49 110 SER C O 1
ATOM 3180 N N . LYS C 1 115 ? 38.466 56.807 59.441 1.00 30.74 111 LYS C N 1
ATOM 3181 C CA . LYS C 1 115 ? 39.131 55.960 60.433 1.00 35.44 111 LYS C CA 1
ATOM 3182 C C . LYS C 1 115 ? 38.487 54.571 60.504 1.00 34.43 111 LYS C C 1
ATOM 3183 O O . LYS C 1 115 ? 38.753 53.846 61.411 1.00 34.69 111 LYS C O 1
ATOM 3189 N N . SER C 1 116 ? 37.675 54.231 59.509 1.00 32.27 112 SER C N 1
ATOM 3190 C CA . SER C 1 116 ? 37.148 52.933 59.393 1.00 35.87 112 SER C CA 1
ATOM 3191 C C . SER C 1 116 ? 38.245 51.964 58.933 1.00 31.07 112 SER C C 1
ATOM 3192 O O . SER C 1 116 ? 39.282 52.310 58.384 1.00 28.74 112 SER C O 1
ATOM 3195 N N . PRO C 1 117 ? 38.074 50.651 59.187 1.00 33.65 113 PRO C N 1
ATOM 3196 C CA . PRO C 1 117 ? 39.031 49.662 58.694 1.00 33.84 113 PRO C CA 1
ATOM 3197 C C . PRO C 1 117 ? 39.160 49.706 57.165 1.00 30.86 113 PRO C C 1
ATOM 3198 O O . PRO C 1 117 ? 38.148 49.869 56.481 1.00 36.72 113 PRO C O 1
ATOM 3202 N N . ARG C 1 118 ? 40.385 49.582 56.656 1.00 28.35 114 ARG C N 1
ATOM 3203 C CA . ARG C 1 118 ? 40.607 49.611 55.211 1.00 29.45 114 ARG C CA 1
ATOM 3204 C C . ARG C 1 118 ? 40.357 48.235 54.583 1.00 32.35 114 ARG C C 1
ATOM 3205 O O . ARG C 1 118 ? 40.133 48.166 53.341 1.00 33.43 114 ARG C O 1
ATOM 3213 N N . ASP C 1 119 ? 40.416 47.179 55.385 1.00 35.27 115 ASP C N 1
ATOM 3214 C CA . ASP C 1 119 ? 40.266 45.793 54.794 1.00 33.72 115 ASP C CA 1
ATOM 3215 C C . ASP C 1 119 ? 41.234 45.548 53.616 1.00 31.04 115 ASP C C 1
ATOM 3216 O O . ASP C 1 119 ? 40.957 44.758 52.625 1.00 30.87 115 ASP C O 1
ATOM 3221 N N . TRP C 1 120 ? 42.417 46.124 53.709 1.00 25.79 116 TRP C N 1
ATOM 3222 C CA . TRP C 1 120 ? 43.479 45.875 52.729 1.00 25.99 116 TRP C CA 1
ATOM 3223 C C . TRP C 1 120 ? 44.098 44.502 52.958 1.00 28.60 116 TRP C C 1
ATOM 3224 O O . TRP C 1 120 ? 44.931 44.112 52.177 1.00 24.67 116 TRP C O 1
ATOM 3235 N N . GLU C 1 121 ? 43.689 43.783 54.000 1.00 27.96 117 GLU C N 1
ATOM 3236 C CA . GLU C 1 121 ? 44.179 42.393 54.196 1.00 29.43 117 GLU C CA 1
ATOM 3237 C C . GLU C 1 121 ? 43.756 41.506 53.035 1.00 32.96 117 GLU C C 1
ATOM 3238 O O . GLU C 1 121 ? 44.401 40.463 52.773 1.00 32.26 117 GLU C O 1
ATOM 3244 N N . GLN C 1 122 ? 42.703 41.920 52.333 1.00 29.01 118 GLN C N 1
ATOM 3245 C CA . GLN C 1 122 ? 42.191 41.162 51.158 1.00 31.76 118 GLN C CA 1
ATOM 3246 C C . GLN C 1 122 ? 43.239 41.098 50.031 1.00 30.77 118 GLN C C 1
ATOM 3247 O O . GLN C 1 122 ? 43.159 40.245 49.188 1.00 31.98 118 GLN C O 1
ATOM 3253 N N . PHE C 1 123 ? 44.162 42.063 49.960 1.00 26.99 119 PHE C N 1
ATOM 3254 C CA . PHE C 1 123 ? 45.114 42.143 48.892 1.00 28.10 119 PHE C CA 1
ATOM 3255 C C . PHE C 1 123 ? 46.324 41.258 49.171 1.00 26.20 119 PHE C C 1
ATOM 3256 O O . PHE C 1 123 ? 46.744 41.048 50.335 1.00 25.92 119 PHE C O 1
ATOM 3264 N N . GLU C 1 124 ? 46.902 40.708 48.059 1.00 27.75 120 GLU C N 1
ATOM 3265 C CA . GLU C 1 124 ? 48.237 40.170 48.105 1.00 28.59 120 GLU C CA 1
ATOM 3266 C C . GLU C 1 124 ? 49.170 41.140 48.833 1.00 23.10 120 GLU C C 1
ATOM 3267 O O . GLU C 1 124 ? 49.017 42.410 48.671 1.00 22.11 120 GLU C O 1
ATOM 3273 N N . TYR C 1 125 ? 50.164 40.605 49.540 1.00 21.94 121 TYR C N 1
ATOM 3274 C CA . TYR C 1 125 ? 51.097 41.496 50.221 1.00 22.09 121 TYR C CA 1
ATOM 3275 C C . TYR C 1 125 ? 51.831 42.406 49.228 1.00 22.06 121 TYR C C 1
ATOM 3276 O O . TYR C 1 125 ? 52.172 43.527 49.626 1.00 20.86 121 TYR C O 1
ATOM 3285 N N . LYS C 1 126 ? 52.125 41.984 47.993 1.00 21.45 122 LYS C N 1
ATOM 3286 C CA . LYS C 1 126 ? 52.770 42.853 46.997 1.00 22.18 122 LYS C CA 1
ATOM 3287 C C . LYS C 1 126 ? 51.941 44.136 46.798 1.00 21.45 122 LYS C C 1
ATOM 3288 O O . LYS C 1 126 ? 52.562 45.225 46.641 1.00 23.26 122 LYS C O 1
ATOM 3294 N N . ILE C 1 127 ? 50.615 44.021 46.762 1.00 19.99 123 ILE C N 1
ATOM 3295 C CA . ILE C 1 127 ? 49.730 45.163 46.542 1.00 20.92 123 ILE C CA 1
ATOM 3296 C C . ILE C 1 127 ? 49.716 46.011 47.828 1.00 21.99 123 ILE C C 1
ATOM 3297 O O . ILE C 1 127 ? 49.797 47.261 47.757 1.00 19.07 123 ILE C O 1
ATOM 3302 N N . GLN C 1 128 ? 49.610 45.373 48.999 1.00 21.68 124 GLN C N 1
ATOM 3303 C CA . GLN C 1 128 ? 49.631 46.076 50.249 1.00 20.83 124 GLN C CA 1
ATOM 3304 C C . GLN C 1 128 ? 50.928 46.897 50.335 1.00 20.16 124 GLN C C 1
ATOM 3305 O O . GLN C 1 128 ? 50.925 48.083 50.808 1.00 19.97 124 GLN C O 1
ATOM 3311 N N . ALA C 1 129 ? 52.055 46.303 49.965 1.00 20.16 125 ALA C N 1
ATOM 3312 C CA . ALA C 1 129 ? 53.369 46.947 50.004 1.00 21.02 125 ALA C CA 1
ATOM 3313 C C . ALA C 1 129 ? 53.369 48.181 49.091 1.00 21.13 125 ALA C C 1
ATOM 3314 O O . ALA C 1 129 ? 53.793 49.290 49.550 1.00 19.08 125 ALA C O 1
ATOM 3316 N N . GLU C 1 130 ? 52.824 48.052 47.900 1.00 20.88 126 GLU C N 1
ATOM 3317 C CA . GLU C 1 130 ? 52.864 49.144 46.958 1.00 19.18 126 GLU C CA 1
ATOM 3318 C C . GLU C 1 130 ? 51.937 50.282 47.438 1.00 18.59 126 GLU C C 1
ATOM 3319 O O . GLU C 1 130 ? 52.298 51.451 47.265 1.00 20.55 126 GLU C O 1
ATOM 3325 N N . LEU C 1 131 ? 50.770 49.964 47.959 1.00 18.99 127 LEU C N 1
ATOM 3326 C CA . LEU C 1 131 ? 49.819 50.941 48.419 1.00 18.04 127 LEU C CA 1
ATOM 3327 C C . LEU C 1 131 ? 50.488 51.758 49.512 1.00 17.32 127 LEU C C 1
ATOM 3328 O O . LEU C 1 131 ? 50.282 53.019 49.585 1.00 19.15 127 LEU C O 1
ATOM 3333 N N . ALA C 1 132 ? 51.236 51.121 50.406 1.00 19.05 128 ALA C N 1
ATOM 3334 C CA . ALA C 1 132 ? 51.895 51.872 51.513 1.00 19.78 128 ALA C CA 1
ATOM 3335 C C . ALA C 1 132 ? 52.909 52.843 50.911 1.00 20.02 128 ALA C C 1
ATOM 3336 O O . ALA C 1 132 ? 53.045 54.004 51.445 1.00 21.26 128 ALA C O 1
ATOM 3338 N N . VAL C 1 133 ? 53.671 52.399 49.899 1.00 19.93 129 VAL C N 1
ATOM 3339 C CA . VAL C 1 133 ? 54.676 53.215 49.237 1.00 19.91 129 VAL C CA 1
ATOM 3340 C C . VAL C 1 133 ? 53.969 54.419 48.590 1.00 18.13 129 VAL C C 1
ATOM 3341 O O . VAL C 1 133 ? 54.515 55.569 48.661 1.00 19.40 129 VAL C O 1
ATOM 3345 N N . ILE C 1 134 ? 52.836 54.200 47.957 1.00 19.21 130 ILE C N 1
ATOM 3346 C CA . ILE C 1 134 ? 52.121 55.249 47.249 1.00 19.13 130 ILE C CA 1
ATOM 3347 C C . ILE C 1 134 ? 51.657 56.277 48.290 1.00 20.82 130 ILE C C 1
ATOM 3348 O O . ILE C 1 134 ? 51.829 57.534 48.030 1.00 19.93 130 ILE C O 1
ATOM 3353 N N . LEU C 1 135 ? 51.038 55.842 49.385 1.00 19.06 131 LEU C N 1
ATOM 3354 C CA . LEU C 1 135 ? 50.611 56.784 50.452 1.00 18.04 131 LEU C CA 1
ATOM 3355 C C . LEU C 1 135 ? 51.796 57.578 50.973 1.00 20.73 131 LEU C C 1
ATOM 3356 O O . LEU C 1 135 ? 51.686 58.851 51.113 1.00 20.79 131 LEU C O 1
ATOM 3361 N N . LYS C 1 136 ? 52.929 56.933 51.216 1.00 20.70 132 LYS C N 1
ATOM 3362 C CA . LYS C 1 136 ? 54.075 57.604 51.756 1.00 20.90 132 LYS C CA 1
ATOM 3363 C C . LYS C 1 136 ? 54.611 58.665 50.774 1.00 20.59 132 LYS C C 1
ATOM 3364 O O . LYS C 1 136 ? 55.064 59.769 51.171 1.00 19.82 132 LYS C O 1
ATOM 3370 N N . PHE C 1 137 ? 54.560 58.345 49.479 1.00 23.20 133 PHE C N 1
ATOM 3371 C CA . PHE C 1 137 ? 55.055 59.222 48.475 1.00 22.38 133 PHE C CA 1
ATOM 3372 C C . PHE C 1 137 ? 54.248 60.524 48.501 1.00 19.75 133 PHE C C 1
ATOM 3373 O O . PHE C 1 137 ? 54.869 61.654 48.472 1.00 21.10 133 PHE C O 1
ATOM 3381 N N . VAL C 1 138 ? 52.937 60.430 48.505 1.00 19.53 134 VAL C N 1
ATOM 3382 C CA . VAL C 1 138 ? 52.115 61.655 48.466 1.00 19.64 134 VAL C CA 1
ATOM 3383 C C . VAL C 1 138 ? 52.403 62.456 49.735 1.00 21.84 134 VAL C C 1
ATOM 3384 O O . VAL C 1 138 ? 52.584 63.685 49.696 1.00 21.24 134 VAL C O 1
ATOM 3388 N N . LEU C 1 139 ? 52.379 61.774 50.886 1.00 19.63 135 LEU C N 1
ATOM 3389 C CA . LEU C 1 139 ? 52.639 62.415 52.183 1.00 20.99 135 LEU C CA 1
ATOM 3390 C C . LEU C 1 139 ? 53.949 63.220 52.149 1.00 24.65 135 LEU C C 1
ATOM 3391 O O . LEU C 1 139 ? 54.026 64.390 52.630 1.00 23.77 135 LEU C O 1
ATOM 3396 N N . ASP C 1 140 ? 55.002 62.628 51.591 1.00 22.94 136 ASP C N 1
ATOM 3397 C CA . ASP C 1 140 ? 56.340 63.184 51.676 1.00 22.22 136 ASP C CA 1
ATOM 3398 C C . ASP C 1 140 ? 56.512 64.323 50.670 1.00 23.70 136 ASP C C 1
ATOM 3399 O O . ASP C 1 140 ? 57.482 65.120 50.820 1.00 25.75 136 ASP C O 1
ATOM 3404 N N . HIS C 1 141 ? 55.615 64.430 49.676 1.00 25.71 137 HIS C N 1
ATOM 3405 C CA . HIS C 1 141 ? 55.814 65.387 48.599 1.00 24.39 137 HIS C CA 1
ATOM 3406 C C . HIS C 1 141 ? 54.682 66.449 48.513 1.00 27.09 137 HIS C C 1
ATOM 3407 O O . HIS C 1 141 ? 54.774 67.357 47.664 1.00 28.68 137 HIS C O 1
ATOM 3414 N N . GLU C 1 142 ? 53.638 66.379 49.336 1.00 25.21 138 GLU C N 1
ATOM 3415 C CA . GLU C 1 142 ? 52.446 67.119 48.971 1.00 30.23 138 GLU C CA 1
ATOM 3416 C C . GLU C 1 142 ? 52.669 68.614 49.259 1.00 37.54 138 GLU C C 1
ATOM 3417 O O . GLU C 1 142 ? 51.912 69.411 48.794 1.00 41.10 138 GLU C O 1
ATOM 3423 N N . ASP C 1 143 ? 53.725 68.906 50.000 1.00 40.21 139 ASP C N 1
ATOM 3424 C CA . ASP C 1 143 ? 53.961 70.271 50.423 1.00 55.98 139 ASP C CA 1
ATOM 3425 C C . ASP C 1 143 ? 54.887 70.972 49.413 1.00 49.62 139 ASP C C 1
ATOM 3426 O O . ASP C 1 143 ? 55.055 72.224 49.501 1.00 41.59 139 ASP C O 1
ATOM 3431 N N . GLY C 1 144 ? 55.393 70.228 48.427 1.00 41.39 140 GLY C N 1
ATOM 3432 C CA . GLY C 1 144 ? 56.351 70.783 47.469 1.00 34.14 140 GLY C CA 1
ATOM 3433 C C . GLY C 1 144 ? 55.678 71.364 46.240 1.00 35.09 140 GLY C C 1
ATOM 3434 O O . GLY C 1 144 ? 54.651 70.910 45.759 1.00 29.37 140 GLY C O 1
ATOM 3435 N N . LEU C 1 145 ? 56.300 72.420 45.698 1.00 29.83 141 LEU C N 1
ATOM 3436 C CA . LEU C 1 145 ? 55.757 73.037 44.520 1.00 35.05 141 LEU C CA 1
ATOM 3437 C C . LEU C 1 145 ? 55.806 72.138 43.291 1.00 34.56 141 LEU C C 1
ATOM 3438 O O . LEU C 1 145 ? 55.042 72.397 42.344 1.00 33.28 141 LEU C O 1
ATOM 3443 N N . ASN C 1 146 ? 56.681 71.123 43.282 1.00 37.42 142 ASN C N 1
ATOM 3444 C CA . ASN C 1 146 ? 56.876 70.314 42.094 1.00 36.22 142 ASN C CA 1
ATOM 3445 C C . ASN C 1 146 ? 56.086 68.987 42.208 1.00 36.58 142 ASN C C 1
ATOM 3446 O O . ASN C 1 146 ? 56.452 68.079 41.519 1.00 32.98 142 ASN C O 1
ATOM 3451 N N . LEU C 1 147 ? 54.992 68.941 42.978 1.00 32.74 143 LEU C N 1
ATOM 3452 C CA . LEU C 1 147 ? 54.240 67.726 43.239 1.00 30.52 143 LEU C CA 1
ATOM 3453 C C . LEU C 1 147 ? 53.818 67.086 41.914 1.00 28.32 143 LEU C C 1
ATOM 3454 O O . LEU C 1 147 ? 53.911 65.857 41.782 1.00 27.94 143 LEU C O 1
ATOM 3459 N N . ASN C 1 148 ? 53.345 67.897 40.944 1.00 31.02 144 ASN C N 1
ATOM 3460 C CA . ASN C 1 148 ? 52.847 67.315 39.690 1.00 37.45 144 ASN C CA 1
ATOM 3461 C C . ASN C 1 148 ? 53.945 66.460 39.018 1.00 32.79 144 ASN C C 1
ATOM 3462 O O . ASN C 1 148 ? 53.741 65.280 38.654 1.00 30.47 144 ASN C O 1
ATOM 3467 N N . GLU C 1 149 ? 55.132 67.028 38.872 1.00 31.31 145 GLU C N 1
ATOM 3468 C CA . GLU C 1 149 ? 56.295 66.376 38.251 1.00 38.86 145 GLU C CA 1
ATOM 3469 C C . GLU C 1 149 ? 56.766 65.204 39.122 1.00 37.66 145 GLU C C 1
ATOM 3470 O O . GLU C 1 149 ? 57.196 64.164 38.622 1.00 32.08 145 GLU C O 1
ATOM 3476 N N . ASP C 1 150 ? 56.734 65.372 40.444 1.00 28.54 146 ASP C N 1
ATOM 3477 C CA . ASP C 1 150 ? 57.142 64.293 41.361 1.00 26.30 146 ASP C CA 1
ATOM 3478 C C . ASP C 1 150 ? 56.216 63.071 41.150 1.00 23.24 146 ASP C C 1
ATOM 3479 O O . ASP C 1 150 ? 56.738 61.913 41.065 1.00 25.44 146 ASP C O 1
ATOM 3484 N N . LEU C 1 151 ? 54.906 63.308 41.049 1.00 24.96 147 LEU C N 1
ATOM 3485 C CA . LEU C 1 151 ? 53.931 62.217 40.792 1.00 24.58 147 LEU C CA 1
ATOM 3486 C C . LEU C 1 151 ? 54.232 61.561 39.443 1.00 24.09 147 LEU C C 1
ATOM 3487 O O . LEU C 1 151 ? 54.221 60.356 39.322 1.00 25.96 147 LEU C O 1
ATOM 3492 N N . GLU C 1 152 ? 54.477 62.353 38.419 1.00 26.03 148 GLU C N 1
ATOM 3493 C CA . GLU C 1 152 ? 54.726 61.791 37.081 1.00 30.06 148 GLU C CA 1
ATOM 3494 C C . GLU C 1 152 ? 55.966 60.887 37.097 1.00 33.32 148 GLU C C 1
ATOM 3495 O O . GLU C 1 152 ? 55.939 59.804 36.486 1.00 33.46 148 GLU C O 1
ATOM 3501 N N . ASN C 1 153 ? 57.040 61.324 37.758 1.00 32.08 149 ASN C N 1
ATOM 3502 C CA . ASN C 1 153 ? 58.265 60.557 37.804 1.00 35.77 149 ASN C CA 1
ATOM 3503 C C . ASN C 1 153 ? 58.013 59.255 38.591 1.00 34.04 149 ASN C C 1
ATOM 3504 O O . ASN C 1 153 ? 58.487 58.148 38.225 1.00 29.26 149 ASN C O 1
ATOM 3509 N N . PHE C 1 154 ? 57.207 59.356 39.640 1.00 27.96 150 PHE C N 1
ATOM 3510 C CA . PHE C 1 154 ? 56.930 58.187 40.504 1.00 25.49 150 PHE C CA 1
ATOM 3511 C C . PHE C 1 154 ? 56.151 57.154 39.689 1.00 25.96 150 PHE C C 1
ATOM 3512 O O . PHE C 1 154 ? 56.415 55.946 39.781 1.00 25.82 150 PHE C O 1
ATOM 3520 N N . LEU C 1 155 ? 55.201 57.628 38.882 1.00 26.98 151 LEU C N 1
ATOM 3521 C CA . LEU C 1 155 ? 54.280 56.705 38.202 1.00 27.41 151 LEU C CA 1
ATOM 3522 C C . LEU C 1 155 ? 54.854 56.159 36.897 1.00 36.43 151 LEU C C 1
ATOM 3523 O O . LEU C 1 155 ? 54.251 55.230 36.339 1.00 37.78 151 LEU C O 1
ATOM 3528 N N . GLN C 1 156 ? 55.978 56.674 36.418 1.00 36.83 152 GLN C N 1
ATOM 3529 C CA . GLN C 1 156 ? 56.622 56.134 35.213 1.00 69.57 152 GLN C CA 1
ATOM 3530 C C . GLN C 1 156 ? 57.411 54.871 35.555 1.00 94.21 152 GLN C C 1
ATOM 3531 O O . GLN C 1 156 ? 58.055 54.840 36.589 1.00 74.60 152 GLN C O 1
ATOM 3537 N N . MET D 1 5 ? 34.041 56.679 6.488 1.00 83.77 1 MET D N 1
ATOM 3538 C CA . MET D 1 5 ? 32.674 56.518 5.909 1.00 81.65 1 MET D CA 1
ATOM 3539 C C . MET D 1 5 ? 31.805 57.757 6.211 1.00 78.15 1 MET D C 1
ATOM 3540 O O . MET D 1 5 ? 31.465 57.989 7.369 1.00 87.87 1 MET D O 1
ATOM 3542 N N . THR D 1 6 ? 31.445 58.532 5.176 1.00 63.43 2 THR D N 1
ATOM 3543 C CA . THR D 1 6 ? 30.338 59.482 5.243 1.00 59.91 2 THR D CA 1
ATOM 3544 C C . THR D 1 6 ? 29.327 59.131 4.147 1.00 46.71 2 THR D C 1
ATOM 3545 O O . THR D 1 6 ? 29.682 58.428 3.161 1.00 53.33 2 THR D O 1
ATOM 3549 N N . LEU D 1 7 ? 28.101 59.657 4.296 1.00 48.35 3 LEU D N 1
ATOM 3550 C CA . LEU D 1 7 ? 26.968 59.351 3.419 1.00 40.40 3 LEU D CA 1
ATOM 3551 C C . LEU D 1 7 ? 27.121 60.107 2.086 1.00 37.79 3 LEU D C 1
ATOM 3552 O O . LEU D 1 7 ? 27.344 61.318 2.033 1.00 39.42 3 LEU D O 1
ATOM 3557 N N . HIS D 1 8 ? 26.991 59.354 0.994 1.00 32.11 4 HIS D N 1
ATOM 3558 C CA . HIS D 1 8 ? 26.971 59.907 -0.343 1.00 29.84 4 HIS D CA 1
ATOM 3559 C C . HIS D 1 8 ? 25.810 60.906 -0.420 1.00 29.34 4 HIS D C 1
ATOM 3560 O O . HIS D 1 8 ? 24.654 60.573 -0.176 1.00 31.34 4 HIS D O 1
ATOM 3567 N N . ALA D 1 9 ? 26.160 62.184 -0.614 1.00 33.35 5 ALA D N 1
ATOM 3568 C CA . ALA D 1 9 ? 25.184 63.236 -0.394 1.00 37.43 5 ALA D CA 1
ATOM 3569 C C . ALA D 1 9 ? 23.977 63.108 -1.325 1.00 31.47 5 ALA D C 1
ATOM 3570 O O . ALA D 1 9 ? 22.818 63.278 -0.891 1.00 31.38 5 ALA D O 1
ATOM 3572 N N . THR D 1 10 ? 24.226 62.787 -2.643 1.00 30.72 6 THR D N 1
ATOM 3573 C CA . THR D 1 10 ? 23.117 62.773 -3.570 1.00 30.58 6 THR D CA 1
ATOM 3574 C C . THR D 1 10 ? 22.220 61.552 -3.316 1.00 26.22 6 THR D C 1
ATOM 3575 O O . THR D 1 10 ? 20.993 61.615 -3.463 1.00 24.61 6 THR D O 1
ATOM 3579 N N . ARG D 1 11 ? 22.832 60.447 -2.869 1.00 28.01 7 ARG D N 1
ATOM 3580 C CA . ARG D 1 11 ? 22.012 59.269 -2.583 1.00 25.00 7 ARG D CA 1
ATOM 3581 C C . ARG D 1 11 ? 21.162 59.501 -1.328 1.00 24.15 7 ARG D C 1
ATOM 3582 O O . ARG D 1 11 ? 19.992 59.205 -1.302 1.00 24.89 7 ARG D O 1
ATOM 3590 N N . GLY D 1 12 ? 21.754 60.136 -0.305 1.00 30.09 8 GLY D N 1
ATOM 3591 C CA . GLY D 1 12 ? 20.997 60.520 0.874 1.00 29.64 8 GLY D CA 1
ATOM 3592 C C . GLY D 1 12 ? 19.823 61.423 0.552 1.00 30.65 8 GLY D C 1
ATOM 3593 O O . GLY D 1 12 ? 18.683 61.245 1.047 1.00 27.36 8 GLY D O 1
ATOM 3594 N N . ALA D 1 13 ? 20.101 62.437 -0.288 1.00 28.96 9 ALA D N 1
ATOM 3595 C CA . ALA D 1 13 ? 19.084 63.409 -0.663 1.00 28.37 9 ALA D CA 1
ATOM 3596 C C . ALA D 1 13 ? 17.925 62.759 -1.401 1.00 24.66 9 ALA D C 1
ATOM 3597 O O . ALA D 1 13 ? 16.766 63.065 -1.192 1.00 26.16 9 ALA D O 1
ATOM 3599 N N . ALA D 1 14 ? 18.271 61.805 -2.295 1.00 25.07 10 ALA D N 1
ATOM 3600 C CA . ALA D 1 14 ? 17.233 61.123 -3.074 1.00 23.25 10 ALA D CA 1
ATOM 3601 C C . ALA D 1 14 ? 16.371 60.241 -2.165 1.00 24.57 10 ALA D C 1
ATOM 3602 O O . ALA D 1 14 ? 15.166 60.158 -2.315 1.00 24.85 10 ALA D O 1
ATOM 3604 N N . LEU D 1 15 ? 16.993 59.573 -1.191 1.00 30.38 11 LEU D N 1
ATOM 3605 C CA . LEU D 1 15 ? 16.223 58.785 -0.223 1.00 26.57 11 LEU D CA 1
ATOM 3606 C C . LEU D 1 15 ? 15.258 59.642 0.592 1.00 29.67 11 LEU D C 1
ATOM 3607 O O . LEU D 1 15 ? 14.098 59.282 0.772 1.00 27.79 11 LEU D O 1
ATOM 3612 N N . LEU D 1 16 ? 15.717 60.835 1.008 1.00 30.20 12 LEU D N 1
ATOM 3613 C CA . LEU D 1 16 ? 14.841 61.765 1.736 1.00 32.60 12 LEU D CA 1
ATOM 3614 C C . LEU D 1 16 ? 13.719 62.276 0.802 1.00 29.01 12 LEU D C 1
ATOM 3615 O O . LEU D 1 16 ? 12.582 62.396 1.234 1.00 32.41 12 LEU D O 1
ATOM 3620 N N . SER D 1 17 ? 14.041 62.579 -0.483 1.00 27.56 13 SER D N 1
ATOM 3621 C CA . SER D 1 17 ? 13.006 62.958 -1.398 1.00 30.74 13 SER D CA 1
ATOM 3622 C C . SER D 1 17 ? 11.941 61.885 -1.551 1.00 30.86 13 SER D C 1
ATOM 3623 O O . SER D 1 17 ? 10.760 62.178 -1.535 1.00 30.05 13 SER D O 1
ATOM 3626 N N . TRP D 1 18 ? 12.391 60.601 -1.641 1.00 28.84 14 TRP D N 1
ATOM 3627 C CA . TRP D 1 18 ? 11.433 59.504 -1.679 1.00 29.60 14 TRP D CA 1
ATOM 3628 C C . TRP D 1 18 ? 10.559 59.486 -0.412 1.00 27.27 14 TRP D C 1
ATOM 3629 O O . TRP D 1 18 ? 9.325 59.427 -0.480 1.00 28.73 14 TRP D O 1
ATOM 3640 N N . VAL D 1 19 ? 11.186 59.526 0.760 1.00 29.25 15 VAL D N 1
ATOM 3641 C CA . VAL D 1 19 ? 10.417 59.545 2.013 1.00 33.09 15 VAL D CA 1
ATOM 3642 C C . VAL D 1 19 ? 9.346 60.645 2.004 1.00 36.21 15 VAL D C 1
ATOM 3643 O O . VAL D 1 19 ? 8.167 60.423 2.316 1.00 35.51 15 VAL D O 1
ATOM 3647 N N . ASN D 1 20 ? 9.776 61.851 1.631 1.00 35.86 16 ASN D N 1
ATOM 3648 C CA . ASN D 1 20 ? 8.856 63.018 1.676 1.00 37.28 16 ASN D CA 1
ATOM 3649 C C . ASN D 1 20 ? 7.697 62.811 0.687 1.00 42.31 16 ASN D C 1
ATOM 3650 O O . ASN D 1 20 ? 6.552 63.219 0.964 1.00 39.09 16 ASN D O 1
ATOM 3655 N N . SER D 1 21 ? 7.979 62.137 -0.445 1.00 38.67 17 SER D N 1
ATOM 3656 C CA . SER D 1 21 ? 6.984 61.948 -1.511 1.00 35.71 17 SER D CA 1
ATOM 3657 C C . SER D 1 21 ? 5.828 61.043 -1.055 1.00 37.06 17 SER D C 1
ATOM 3658 O O . SER D 1 21 ? 4.764 60.990 -1.659 1.00 37.31 17 SER D O 1
ATOM 3661 N N . LEU D 1 22 ? 6.026 60.296 0.030 1.00 37.58 18 LEU D N 1
ATOM 3662 C CA . LEU D 1 22 ? 4.979 59.373 0.506 1.00 41.26 18 LEU D CA 1
ATOM 3663 C C . LEU D 1 22 ? 3.896 60.121 1.276 1.00 46.51 18 LEU D C 1
ATOM 3664 O O . LEU D 1 22 ? 2.784 59.575 1.444 1.00 42.62 18 LEU D O 1
ATOM 3669 N N . HIS D 1 23 ? 4.209 61.341 1.752 1.00 44.81 19 HIS D N 1
ATOM 3670 C CA . HIS D 1 23 ? 3.280 62.114 2.563 1.00 46.49 19 HIS D CA 1
ATOM 3671 C C . HIS D 1 23 ? 2.768 61.239 3.718 1.00 39.80 19 HIS D C 1
ATOM 3672 O O . HIS D 1 23 ? 1.564 61.133 3.934 1.00 46.41 19 HIS D O 1
ATOM 3679 N N . VAL D 1 24 ? 3.694 60.640 4.472 1.00 43.72 20 VAL D N 1
ATOM 3680 C CA . VAL D 1 24 ? 3.280 59.950 5.709 1.00 50.39 20 VAL D CA 1
ATOM 3681 C C . VAL D 1 24 ? 3.460 60.875 6.923 1.00 53.17 20 VAL D C 1
ATOM 3682 O O . VAL D 1 24 ? 3.001 60.592 8.007 1.00 54.33 20 VAL D O 1
ATOM 3686 N N . ALA D 1 25 ? 4.142 61.993 6.717 1.00 47.25 21 ALA D N 1
ATOM 3687 C CA . ALA D 1 25 ? 4.476 62.953 7.729 1.00 53.83 21 ALA D CA 1
ATOM 3688 C C . ALA D 1 25 ? 4.796 64.257 7.007 1.00 52.78 21 ALA D C 1
ATOM 3689 O O . ALA D 1 25 ? 4.888 64.252 5.792 1.00 46.14 21 ALA D O 1
ATOM 3691 N N . ASP D 1 26 ? 4.996 65.335 7.770 1.00 53.95 22 ASP D N 1
ATOM 3692 C CA . ASP D 1 26 ? 5.504 66.571 7.181 1.00 55.13 22 ASP D CA 1
ATOM 3693 C C . ASP D 1 26 ? 6.902 66.316 6.630 1.00 48.78 22 ASP D C 1
ATOM 3694 O O . ASP D 1 26 ? 7.622 65.427 7.072 1.00 52.88 22 ASP D O 1
ATOM 3699 N N . PRO D 1 27 ? 7.340 67.096 5.622 1.00 52.31 23 PRO D N 1
ATOM 3700 C CA . PRO D 1 27 ? 8.655 66.878 5.022 1.00 56.56 23 PRO D CA 1
ATOM 3701 C C . PRO D 1 27 ? 9.786 67.000 6.047 1.00 53.53 23 PRO D C 1
ATOM 3702 O O . PRO D 1 27 ? 9.708 67.843 6.962 1.00 43.42 23 PRO D O 1
ATOM 3706 N N . VAL D 1 28 ? 10.848 66.232 5.832 1.00 45.16 24 VAL D N 1
ATOM 3707 C CA . VAL D 1 28 ? 12.063 66.326 6.601 1.00 45.16 24 VAL D CA 1
ATOM 3708 C C . VAL D 1 28 ? 13.206 66.767 5.684 1.00 46.89 24 VAL D C 1
ATOM 3709 O O . VAL D 1 28 ? 13.201 66.477 4.476 1.00 50.01 24 VAL D O 1
ATOM 3713 N N . GLU D 1 29 ? 14.225 67.404 6.260 1.00 37.42 25 GLU D N 1
ATOM 3714 C CA . GLU D 1 29 ? 15.285 67.960 5.459 1.00 45.38 25 GLU D CA 1
ATOM 3715 C C . GLU D 1 29 ? 16.619 67.285 5.777 1.00 42.18 25 GLU D C 1
ATOM 3716 O O . GLU D 1 29 ? 17.570 67.481 5.026 1.00 45.42 25 GLU D O 1
ATOM 3722 N N . ALA D 1 30 ? 16.693 66.482 6.856 1.00 42.88 26 ALA D N 1
ATOM 3723 C CA . ALA D 1 30 ? 17.952 65.848 7.214 1.00 49.08 26 ALA D CA 1
ATOM 3724 C C . ALA D 1 30 ? 17.690 64.401 7.626 1.00 42.69 26 ALA D C 1
ATOM 3725 O O . ALA D 1 30 ? 16.677 64.110 8.249 1.00 36.14 26 ALA D O 1
ATOM 3727 N N . VAL D 1 31 ? 18.623 63.519 7.274 1.00 39.63 27 VAL D N 1
ATOM 3728 C CA . VAL D 1 31 ? 18.494 62.094 7.596 1.00 39.33 27 VAL D CA 1
ATOM 3729 C C . VAL D 1 31 ? 18.321 61.872 9.109 1.00 42.14 27 VAL D C 1
ATOM 3730 O O . VAL D 1 31 ? 17.535 61.022 9.538 1.00 40.26 27 VAL D O 1
ATOM 3734 N N . LEU D 1 32 ? 19.025 62.652 9.925 1.00 46.67 28 LEU D N 1
ATOM 3735 C CA . LEU D 1 32 ? 18.930 62.508 11.395 1.00 45.10 28 LEU D CA 1
ATOM 3736 C C . LEU D 1 32 ? 17.479 62.644 11.898 1.00 41.35 28 LEU D C 1
ATOM 3737 O O . LEU D 1 32 ? 17.141 62.193 12.968 1.00 43.92 28 LEU D O 1
ATOM 3742 N N . GLN D 1 33 ? 16.627 63.383 11.158 1.00 40.35 29 GLN D N 1
ATOM 3743 C CA . GLN D 1 33 ? 15.251 63.550 11.562 1.00 36.35 29 GLN D CA 1
ATOM 3744 C C . GLN D 1 33 ? 14.449 62.252 11.483 1.00 43.11 29 GLN D C 1
ATOM 3745 O O . GLN D 1 33 ? 13.287 62.240 11.857 1.00 45.16 29 GLN D O 1
ATOM 3751 N N . LEU D 1 34 ? 15.045 61.168 10.942 1.00 39.10 30 LEU D N 1
ATOM 3752 C CA . LEU D 1 34 ? 14.396 59.848 10.943 1.00 42.18 30 LEU D CA 1
ATOM 3753 C C . LEU D 1 34 ? 14.724 59.037 12.204 1.00 42.17 30 LEU D C 1
ATOM 3754 O O . LEU D 1 34 ? 14.138 57.965 12.376 1.00 43.17 30 LEU D O 1
ATOM 3759 N N . GLN D 1 35 ? 15.608 59.552 13.060 1.00 45.08 31 GLN D N 1
ATOM 3760 C CA . GLN D 1 35 ? 16.094 58.838 14.239 1.00 40.83 31 GLN D CA 1
ATOM 3761 C C . GLN D 1 35 ? 14.964 58.339 15.164 1.00 44.35 31 GLN D C 1
ATOM 3762 O O . GLN D 1 35 ? 15.146 57.299 15.816 1.00 44.32 31 GLN D O 1
ATOM 3768 N N . ASP D 1 36 ? 13.847 59.049 15.303 1.00 41.72 32 ASP D N 1
ATOM 3769 C CA . ASP D 1 36 ? 12.818 58.699 16.314 1.00 39.75 32 ASP D CA 1
ATOM 3770 C C . ASP D 1 36 ? 11.881 57.595 15.793 1.00 43.96 32 ASP D C 1
ATOM 3771 O O . ASP D 1 36 ? 10.894 57.200 16.481 1.00 45.69 32 ASP D O 1
ATOM 3776 N N . CYS D 1 37 ? 12.127 57.143 14.537 1.00 37.10 33 CYS D N 1
ATOM 3777 C CA . CYS D 1 37 ? 11.468 55.943 13.936 1.00 40.22 33 CYS D CA 1
ATOM 3778 C C . CYS D 1 37 ? 9.979 56.136 13.650 1.00 40.70 33 CYS D C 1
ATOM 3779 O O . CYS D 1 37 ? 9.335 55.221 13.163 1.00 42.47 33 CYS D O 1
ATOM 3782 N N . SER D 1 38 ? 9.437 57.343 13.880 1.00 46.60 34 SER D N 1
ATOM 3783 C CA . SER D 1 38 ? 8.043 57.605 13.629 1.00 45.37 34 SER D CA 1
ATOM 3784 C C . SER D 1 38 ? 7.730 57.432 12.130 1.00 42.88 34 SER D C 1
ATOM 3785 O O . SER D 1 38 ? 6.747 56.811 11.732 1.00 42.28 34 SER D O 1
ATOM 3788 N N . ILE D 1 39 ? 8.527 58.073 11.281 1.00 44.67 35 ILE D N 1
ATOM 3789 C CA . ILE D 1 39 ? 8.298 57.961 9.840 1.00 40.09 35 ILE D CA 1
ATOM 3790 C C . ILE D 1 39 ? 8.474 56.508 9.387 1.00 41.93 35 ILE D C 1
ATOM 3791 O O . ILE D 1 39 ? 7.656 55.968 8.580 1.00 38.19 35 ILE D O 1
ATOM 3796 N N . PHE D 1 40 ? 9.544 55.873 9.864 1.00 42.19 36 PHE D N 1
ATOM 3797 C CA . PHE D 1 40 ? 9.782 54.480 9.509 1.00 41.84 36 PHE D CA 1
ATOM 3798 C C . PHE D 1 40 ? 8.533 53.615 9.796 1.00 45.52 36 PHE D C 1
ATOM 3799 O O . PHE D 1 40 ? 8.131 52.803 8.955 1.00 43.21 36 PHE D O 1
ATOM 3807 N N . ILE D 1 41 ? 7.909 53.801 10.964 1.00 45.39 37 ILE D N 1
ATOM 3808 C CA . ILE D 1 41 ? 6.734 53.014 11.307 1.00 43.96 37 ILE D CA 1
ATOM 3809 C C . ILE D 1 41 ? 5.595 53.290 10.327 1.00 40.60 37 ILE D C 1
ATOM 3810 O O . ILE D 1 41 ? 4.845 52.396 9.915 1.00 43.10 37 ILE D O 1
ATOM 3815 N N . LYS D 1 42 ? 5.431 54.571 9.962 1.00 39.86 38 LYS D N 1
ATOM 3816 C CA . LYS D 1 42 ? 4.359 54.922 9.056 1.00 43.81 38 LYS D CA 1
ATOM 3817 C C . LYS D 1 42 ? 4.601 54.323 7.668 1.00 43.02 38 LYS D C 1
ATOM 3818 O O . LYS D 1 42 ? 3.630 53.953 6.967 1.00 48.54 38 LYS D O 1
ATOM 3824 N N . ILE D 1 43 ? 5.877 54.219 7.270 1.00 43.48 39 ILE D N 1
ATOM 3825 C CA . ILE D 1 43 ? 6.201 53.643 5.988 1.00 39.45 39 ILE D CA 1
ATOM 3826 C C . ILE D 1 43 ? 5.879 52.148 6.020 1.00 43.49 39 ILE D C 1
ATOM 3827 O O . ILE D 1 43 ? 5.361 51.621 5.047 1.00 41.89 39 ILE D O 1
ATOM 3832 N N . ILE D 1 44 ? 6.163 51.471 7.129 1.00 38.99 40 ILE D N 1
ATOM 3833 C CA . ILE D 1 44 ? 5.829 50.023 7.277 1.00 41.31 40 ILE D CA 1
ATOM 3834 C C . ILE D 1 44 ? 4.309 49.822 7.157 1.00 42.64 40 ILE D C 1
ATOM 3835 O O . ILE D 1 44 ? 3.844 48.930 6.424 1.00 44.54 40 ILE D O 1
ATOM 3840 N N . ASP D 1 45 ? 3.536 50.682 7.827 1.00 45.63 41 ASP D N 1
ATOM 3841 C CA . ASP D 1 45 ? 2.084 50.655 7.711 1.00 53.15 41 ASP D CA 1
ATOM 3842 C C . ASP D 1 45 ? 1.648 50.804 6.244 1.00 52.61 41 ASP D C 1
ATOM 3843 O O . ASP D 1 45 ? 0.728 50.106 5.798 1.00 48.63 41 ASP D O 1
ATOM 3848 N N . ARG D 1 46 ? 2.283 51.725 5.506 1.00 48.95 42 ARG D N 1
ATOM 3849 C CA . ARG D 1 46 ? 1.952 51.949 4.106 1.00 48.83 42 ARG D CA 1
ATOM 3850 C C . ARG D 1 46 ? 2.252 50.668 3.302 1.00 46.78 42 ARG D C 1
ATOM 3851 O O . ARG D 1 46 ? 1.461 50.268 2.451 1.00 50.84 42 ARG D O 1
ATOM 3859 N N . ILE D 1 47 ? 3.387 50.012 3.582 1.00 38.19 43 ILE D N 1
ATOM 3860 C CA . ILE D 1 47 ? 3.773 48.788 2.874 1.00 43.06 43 ILE D CA 1
ATOM 3861 C C . ILE D 1 47 ? 2.711 47.708 3.120 1.00 54.18 43 ILE D C 1
ATOM 3862 O O . ILE D 1 47 ? 2.288 47.036 2.168 1.00 51.12 43 ILE D O 1
ATOM 3867 N N . HIS D 1 48 ? 2.314 47.536 4.385 1.00 54.08 44 HIS D N 1
ATOM 3868 C CA . HIS D 1 48 ? 1.389 46.470 4.782 1.00 58.41 44 HIS D CA 1
ATOM 3869 C C . HIS D 1 48 ? -0.056 46.768 4.371 1.00 59.19 44 HIS D C 1
ATOM 3870 O O . HIS D 1 48 ? -0.854 45.840 4.224 1.00 61.47 44 HIS D O 1
ATOM 3877 N N . GLY D 1 49 ? -0.418 48.050 4.297 1.00 53.99 45 GLY D N 1
ATOM 3878 C CA . GLY D 1 49 ? -1.812 48.455 4.192 1.00 60.47 45 GLY D CA 1
ATOM 3879 C C . GLY D 1 49 ? -2.595 48.221 5.481 1.00 67.86 45 GLY D C 1
ATOM 3880 O O . GLY D 1 49 ? -3.822 48.163 5.442 1.00 64.13 45 GLY D O 1
ATOM 3881 N N . THR D 1 50 ? -1.889 48.083 6.615 1.00 63.63 46 THR D N 1
ATOM 3882 C CA . THR D 1 50 ? -2.496 47.876 7.931 1.00 64.92 46 THR D CA 1
ATOM 3883 C C . THR D 1 50 ? -2.170 49.090 8.810 1.00 59.64 46 THR D C 1
ATOM 3884 O O . THR D 1 50 ? -1.394 49.937 8.402 1.00 58.03 46 THR D O 1
ATOM 3888 N N . GLU D 1 51 ? -2.753 49.135 10.017 1.00 76.40 47 GLU D N 1
ATOM 3889 C CA . GLU D 1 51 ? -2.643 50.283 10.939 1.00 69.47 47 GLU D CA 1
ATOM 3890 C C . GLU D 1 51 ? -1.900 49.906 12.234 1.00 83.10 47 GLU D C 1
ATOM 3891 O O . GLU D 1 51 ? -1.868 50.709 13.148 1.00 86.48 47 GLU D O 1
ATOM 3893 N N . GLU D 1 52 ? -1.268 48.719 12.277 1.00 74.91 48 GLU D N 1
ATOM 3894 C CA . GLU D 1 52 ? -0.589 48.172 13.476 1.00 70.39 48 GLU D CA 1
ATOM 3895 C C . GLU D 1 52 ? 0.407 49.183 14.057 1.00 64.10 48 GLU D C 1
ATOM 3896 O O . GLU D 1 52 ? 0.462 49.406 15.253 1.00 71.82 48 GLU D O 1
ATOM 3902 N N . GLY D 1 53 ? 1.185 49.804 13.179 1.00 64.45 49 GLY D N 1
ATOM 3903 C CA . GLY D 1 53 ? 2.180 50.825 13.538 1.00 53.34 49 GLY D CA 1
ATOM 3904 C C . GLY D 1 53 ? 1.622 51.938 14.413 1.00 54.03 49 GLY D C 1
ATOM 3905 O O . GLY D 1 53 ? 2.344 52.446 15.304 1.00 63.96 49 GLY D O 1
ATOM 3906 N N . GLN D 1 54 ? 0.353 52.323 14.172 1.00 62.13 50 GLN D N 1
ATOM 3907 C CA . GLN D 1 54 ? -0.283 53.447 14.890 1.00 69.42 50 GLN D CA 1
ATOM 3908 C C . GLN D 1 54 ? -0.224 53.206 16.407 1.00 68.00 50 GLN D C 1
ATOM 3909 O O . GLN D 1 54 ? -0.025 54.155 17.156 1.00 58.73 50 GLN D O 1
ATOM 3911 N N . GLN D 1 55 ? -0.401 51.950 16.849 1.00 67.66 51 GLN D N 1
ATOM 3912 C CA . GLN D 1 55 ? -0.346 51.578 18.285 1.00 59.50 51 GLN D CA 1
ATOM 3913 C C . GLN D 1 55 ? 1.091 51.749 18.811 1.00 66.46 51 GLN D C 1
ATOM 3914 O O . GLN D 1 55 ? 1.298 52.266 19.910 1.00 62.30 51 GLN D O 1
ATOM 3916 N N . ILE D 1 56 ? 2.083 51.356 17.999 1.00 59.00 52 ILE D N 1
ATOM 3917 C CA . ILE D 1 56 ? 3.504 51.379 18.405 1.00 60.33 52 ILE D CA 1
ATOM 3918 C C . ILE D 1 56 ? 4.012 52.832 18.528 1.00 51.27 52 ILE D C 1
ATOM 3919 O O . ILE D 1 56 ? 4.990 53.102 19.236 1.00 47.61 52 ILE D O 1
ATOM 3924 N N . LEU D 1 57 ? 3.364 53.779 17.837 1.00 53.63 53 LEU D N 1
ATOM 3925 C CA . LEU D 1 57 ? 3.805 55.176 17.859 1.00 59.59 53 LEU D CA 1
ATOM 3926 C C . LEU D 1 57 ? 3.694 55.779 19.261 1.00 63.01 53 LEU D C 1
ATOM 3927 O O . LEU D 1 57 ? 4.383 56.746 19.575 1.00 63.70 53 LEU D O 1
ATOM 3932 N N . LYS D 1 58 ? 2.823 55.194 20.090 1.00 82.66 54 LYS D N 1
ATOM 3933 C CA . LYS D 1 58 ? 2.622 55.642 21.468 1.00 78.27 54 LYS D CA 1
ATOM 3934 C C . LYS D 1 58 ? 3.780 55.184 22.362 1.00 75.40 54 LYS D C 1
ATOM 3935 O O . LYS D 1 58 ? 3.963 55.721 23.444 1.00 76.01 54 LYS D O 1
ATOM 3941 N N . GLN D 1 59 ? 4.544 54.184 21.911 1.00 61.86 55 GLN D N 1
ATOM 3942 C CA . GLN D 1 59 ? 5.619 53.592 22.709 1.00 66.69 55 GLN D CA 1
ATOM 3943 C C . GLN D 1 59 ? 6.880 54.462 22.593 1.00 59.66 55 GLN D C 1
ATOM 3944 O O . GLN D 1 59 ? 7.011 55.314 21.712 1.00 69.99 55 GLN D O 1
ATOM 3946 N N . PRO D 1 60 ? 7.868 54.293 23.501 1.00 58.71 56 PRO D N 1
ATOM 3947 C CA . PRO D 1 60 ? 9.116 55.058 23.421 1.00 58.94 56 PRO D CA 1
ATOM 3948 C C . PRO D 1 60 ? 9.975 54.644 22.213 1.00 63.94 56 PRO D C 1
ATOM 3949 O O . PRO D 1 60 ? 9.727 53.607 21.589 1.00 54.91 56 PRO D O 1
ATOM 3953 N N . VAL D 1 61 ? 11.034 55.411 21.953 1.00 47.67 57 VAL D N 1
ATOM 3954 C CA . VAL D 1 61 ? 11.786 55.247 20.729 1.00 54.24 57 VAL D CA 1
ATOM 3955 C C . VAL D 1 61 ? 12.464 53.869 20.725 1.00 53.68 57 VAL D C 1
ATOM 3956 O O . VAL D 1 61 ? 12.478 53.236 19.675 1.00 49.00 57 VAL D O 1
ATOM 3960 N N . SER D 1 62 ? 12.967 53.370 21.868 1.00 47.92 58 SER D N 1
ATOM 3961 C CA . SER D 1 62 ? 13.636 52.068 21.839 1.00 56.95 58 SER D CA 1
ATOM 3962 C C . SER D 1 62 ? 12.669 50.973 21.345 1.00 56.10 58 SER D C 1
ATOM 3963 O O . SER D 1 62 ? 13.081 50.075 20.594 1.00 55.48 58 SER D O 1
ATOM 3966 N N . GLU D 1 63 ? 11.387 51.076 21.741 1.00 55.65 59 GLU D N 1
ATOM 3967 C CA . GLU D 1 63 ? 10.368 50.063 21.340 1.00 64.58 59 GLU D CA 1
ATOM 3968 C C . GLU D 1 63 ? 10.020 50.239 19.858 1.00 47.07 59 GLU D C 1
ATOM 3969 O O . GLU D 1 63 ? 9.846 49.274 19.104 1.00 45.15 59 GLU D O 1
ATOM 3975 N N . ARG D 1 64 ? 9.920 51.490 19.425 1.00 56.15 60 ARG D N 1
ATOM 3976 C CA . ARG D 1 64 ? 9.650 51.773 18.015 1.00 42.55 60 ARG D CA 1
ATOM 3977 C C . ARG D 1 64 ? 10.779 51.224 17.146 1.00 51.39 60 ARG D C 1
ATOM 3978 O O . ARG D 1 64 ? 10.519 50.629 16.108 1.00 47.54 60 ARG D O 1
ATOM 3986 N N . LEU D 1 65 ? 12.017 51.433 17.602 1.00 49.94 61 LEU D N 1
ATOM 3987 C CA . LEU D 1 65 ? 13.212 50.994 16.916 1.00 50.41 61 LEU D CA 1
ATOM 3988 C C . LEU D 1 65 ? 13.239 49.459 16.847 1.00 51.83 61 LEU D C 1
ATOM 3989 O O . LEU D 1 65 ? 13.518 48.878 15.819 1.00 42.96 61 LEU D O 1
ATOM 3994 N N . ASP D 1 66 ? 12.907 48.788 17.943 1.00 48.43 62 ASP D N 1
ATOM 3995 C CA . ASP D 1 66 ? 12.836 47.304 17.908 1.00 53.28 62 ASP D CA 1
ATOM 3996 C C . ASP D 1 66 ? 11.795 46.848 16.871 1.00 46.21 62 ASP D C 1
ATOM 3997 O O . ASP D 1 66 ? 12.027 45.893 16.146 1.00 48.98 62 ASP D O 1
ATOM 4002 N N . PHE D 1 67 ? 10.639 47.515 16.830 1.00 43.87 63 PHE D N 1
ATOM 4003 C CA . PHE D 1 67 ? 9.566 47.215 15.877 1.00 45.51 63 PHE D CA 1
ATOM 4004 C C . PHE D 1 67 ? 10.068 47.339 14.439 1.00 44.25 63 PHE D C 1
ATOM 4005 O O . PHE D 1 67 ? 9.749 46.463 13.613 1.00 42.48 63 PHE D O 1
ATOM 4013 N N . VAL D 1 68 ? 10.810 48.408 14.141 1.00 42.22 64 VAL D N 1
ATOM 4014 C CA . VAL D 1 68 ? 11.333 48.614 12.801 1.00 42.15 64 VAL D CA 1
ATOM 4015 C C . VAL D 1 68 ? 12.367 47.534 12.488 1.00 38.68 64 VAL D C 1
ATOM 4016 O O . VAL D 1 68 ? 12.341 46.952 11.415 1.00 35.89 64 VAL D O 1
ATOM 4020 N N . CYS D 1 69 ? 13.301 47.302 13.420 1.00 43.05 65 CYS D N 1
ATOM 4021 C CA . CYS D 1 69 ? 14.333 46.277 13.209 1.00 39.89 65 CYS D CA 1
ATOM 4022 C C . CYS D 1 69 ? 13.709 44.896 13.050 1.00 43.12 65 CYS D C 1
ATOM 4023 O O . CYS D 1 69 ? 14.237 44.100 12.255 1.00 35.16 65 CYS D O 1
ATOM 4026 N N . SER D 1 70 ? 12.612 44.617 13.770 1.00 37.02 66 SER D N 1
ATOM 4027 C CA . SER D 1 70 ? 11.925 43.318 13.642 1.00 46.71 66 SER D CA 1
ATOM 4028 C C . SER D 1 70 ? 11.321 43.179 12.240 1.00 50.02 66 SER D C 1
ATOM 4029 O O . SER D 1 70 ? 11.408 42.128 11.616 1.00 42.70 66 SER D O 1
ATOM 4032 N N . PHE D 1 71 ? 10.721 44.257 11.729 1.00 45.56 67 PHE D N 1
ATOM 4033 C CA . PHE D 1 71 ? 10.183 44.236 10.385 1.00 45.51 67 PHE D CA 1
ATOM 4034 C C . PHE D 1 71 ? 11.301 43.948 9.364 1.00 42.02 67 PHE D C 1
ATOM 4035 O O . PHE D 1 71 ? 11.103 43.182 8.428 1.00 36.63 67 PHE D O 1
ATOM 4043 N N . LEU D 1 72 ? 12.463 44.587 9.526 1.00 34.78 68 LEU D N 1
ATOM 4044 C CA . LEU D 1 72 ? 13.548 44.412 8.576 1.00 38.88 68 LEU D CA 1
ATOM 4045 C C . LEU D 1 72 ? 14.111 42.983 8.668 1.00 40.18 68 LEU D C 1
ATOM 4046 O O . LEU D 1 72 ? 14.494 42.412 7.655 1.00 41.39 68 LEU D O 1
ATOM 4051 N N . GLN D 1 73 ? 14.146 42.426 9.890 1.00 38.05 69 GLN D N 1
ATOM 4052 C CA . GLN D 1 73 ? 14.662 41.070 10.109 1.00 42.53 69 GLN D CA 1
ATOM 4053 C C . GLN D 1 73 ? 13.684 40.062 9.472 1.00 41.96 69 GLN D C 1
ATOM 4054 O O . GLN D 1 73 ? 14.093 39.190 8.687 1.00 49.93 69 GLN D O 1
ATOM 4060 N N . LYS D 1 74 ? 12.389 40.260 9.741 1.00 43.26 70 LYS D N 1
ATOM 4061 C CA . LYS D 1 74 ? 11.316 39.436 9.210 1.00 49.83 70 LYS D CA 1
ATOM 4062 C C . LYS D 1 74 ? 11.329 39.347 7.686 1.00 48.05 70 LYS D C 1
ATOM 4063 O O . LYS D 1 74 ? 10.969 38.335 7.097 1.00 47.44 70 LYS D O 1
ATOM 4069 N N . ASN D 1 75 ? 11.706 40.454 7.053 1.00 44.63 71 ASN D N 1
ATOM 4070 C CA . ASN D 1 75 ? 11.524 40.573 5.605 1.00 46.64 71 ASN D CA 1
ATOM 4071 C C . ASN D 1 75 ? 12.818 40.264 4.830 1.00 39.96 71 ASN D C 1
ATOM 4072 O O . ASN D 1 75 ? 12.784 40.259 3.605 1.00 47.67 71 ASN D O 1
ATOM 4077 N N . ARG D 1 76 ? 13.929 39.977 5.513 1.00 44.23 72 ARG D N 1
ATOM 4078 C CA . ARG D 1 76 ? 15.196 39.735 4.828 1.00 43.97 72 ARG D CA 1
ATOM 4079 C C . ARG D 1 76 ? 15.224 38.259 4.454 1.00 42.55 72 ARG D C 1
ATOM 4080 O O . ARG D 1 76 ? 14.915 37.400 5.316 1.00 46.88 72 ARG D O 1
ATOM 4088 N N . LYS D 1 77 ? 15.667 37.957 3.233 1.00 44.13 73 LYS D N 1
ATOM 4089 C CA . LYS D 1 77 ? 15.571 36.603 2.703 1.00 42.69 73 LYS D CA 1
ATOM 4090 C C . LYS D 1 77 ? 16.646 35.704 3.348 1.00 45.75 73 LYS D C 1
ATOM 4091 O O . LYS D 1 77 ? 16.454 34.502 3.460 1.00 45.00 73 LYS D O 1
ATOM 4097 N N . HIS D 1 78 ? 17.834 36.281 3.617 1.00 40.62 74 HIS D N 1
ATOM 4098 C CA . HIS D 1 78 ? 19.073 35.549 3.977 1.00 40.51 74 HIS D CA 1
ATOM 4099 C C . HIS D 1 78 ? 19.691 36.207 5.197 1.00 39.81 74 HIS D C 1
ATOM 4100 O O . HIS D 1 78 ? 19.583 37.413 5.375 1.00 43.86 74 HIS D O 1
ATOM 4107 N N . PRO D 1 79 ? 20.334 35.441 6.106 1.00 40.10 75 PRO D N 1
ATOM 4108 C CA . PRO D 1 79 ? 21.047 36.020 7.242 1.00 46.60 75 PRO D CA 1
ATOM 4109 C C . PRO D 1 79 ? 22.100 37.026 6.764 1.00 47.01 75 PRO D C 1
ATOM 4110 O O . PRO D 1 79 ? 22.646 36.854 5.680 1.00 47.55 75 PRO D O 1
ATOM 4114 N N . SER D 1 80 ? 22.314 38.067 7.570 1.00 47.48 76 SER D N 1
ATOM 4115 C CA . SER D 1 80 ? 23.291 39.091 7.328 1.00 49.05 76 SER D CA 1
ATOM 4116 C C . SER D 1 80 ? 24.585 38.755 8.083 1.00 42.40 76 SER D C 1
ATOM 4117 O O . SER D 1 80 ? 24.565 38.070 9.134 1.00 38.09 76 SER D O 1
ATOM 4120 N N . SER D 1 81 ? 25.718 39.295 7.592 1.00 39.84 77 SER D N 1
ATOM 4121 C CA . SER D 1 81 ? 26.954 39.321 8.387 1.00 38.90 77 SER D CA 1
ATOM 4122 C C . SER D 1 81 ? 26.679 40.064 9.691 1.00 40.08 77 SER D C 1
ATOM 4123 O O . SER D 1 81 ? 25.820 40.942 9.745 1.00 37.13 77 SER D O 1
ATOM 4126 N N . PRO D 1 82 ? 27.364 39.711 10.795 1.00 33.82 78 PRO D N 1
ATOM 4127 C CA . PRO D 1 82 ? 27.167 40.404 12.057 1.00 32.05 78 PRO D CA 1
ATOM 4128 C C . PRO D 1 82 ? 27.371 41.925 11.942 1.00 35.52 78 PRO D C 1
ATOM 4129 O O . PRO D 1 82 ? 26.622 42.701 12.599 1.00 37.71 78 PRO D O 1
ATOM 4133 N N . GLU D 1 83 ? 28.388 42.320 11.183 1.00 35.92 79 GLU D N 1
ATOM 4134 C CA . GLU D 1 83 ? 28.771 43.766 11.141 1.00 37.35 79 GLU D CA 1
ATOM 4135 C C . GLU D 1 83 ? 27.726 44.605 10.382 1.00 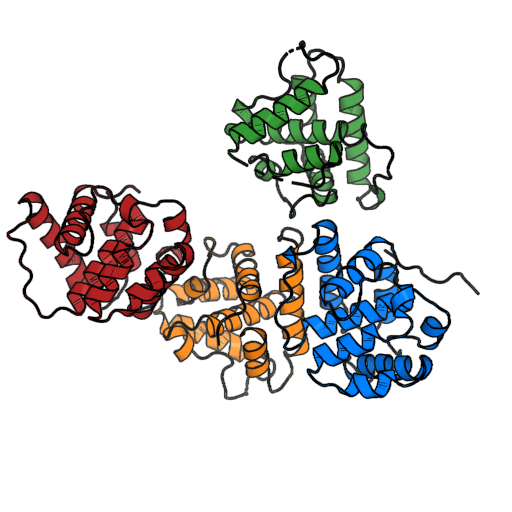43.90 79 GLU D C 1
ATOM 4136 O O . GLU D 1 83 ? 27.634 45.840 10.615 1.00 44.20 79 GLU D O 1
ATOM 4142 N N . CYS D 1 84 ? 26.921 43.973 9.515 1.00 37.24 80 CYS D N 1
ATOM 4143 C CA . CYS D 1 84 ? 26.075 44.720 8.553 1.00 40.50 80 CYS D CA 1
ATOM 4144 C C . CYS D 1 84 ? 24.592 44.621 8.901 1.00 38.89 80 CYS D C 1
ATOM 4145 O O . CYS D 1 84 ? 23.760 45.280 8.337 1.00 45.69 80 CYS D O 1
ATOM 4148 N N . LEU D 1 85 ? 24.252 43.834 9.917 1.00 35.99 81 LEU D N 1
ATOM 4149 C CA . LEU D 1 85 ? 22.879 43.801 10.403 1.00 38.07 81 LEU D CA 1
ATOM 4150 C C . LEU D 1 85 ? 22.509 45.218 10.819 1.00 44.68 81 LEU D C 1
ATOM 4151 O O . LEU D 1 85 ? 23.430 45.831 11.240 1.00 33.28 81 LEU D O 1
ATOM 4156 N N . VAL D 1 86 ? 21.249 45.651 10.693 1.00 36.67 82 VAL D N 1
ATOM 4157 C CA . VAL D 1 86 ? 20.855 46.958 11.176 1.00 39.85 82 VAL D CA 1
ATOM 4158 C C . VAL D 1 86 ? 21.049 46.998 12.695 1.00 40.42 82 VAL D C 1
ATOM 4159 O O . VAL D 1 86 ? 20.597 46.105 13.452 1.00 41.35 82 VAL D O 1
ATOM 4163 N N . SER D 1 87 ? 21.808 48.005 13.100 1.00 38.64 83 SER D N 1
ATOM 4164 C CA . SER D 1 87 ? 22.294 48.193 14.470 1.00 37.91 83 SER D CA 1
ATOM 4165 C C . SER D 1 87 ? 21.461 49.269 15.165 1.00 47.96 83 SER D C 1
ATOM 4166 O O . SER D 1 87 ? 21.623 50.461 14.887 1.00 46.50 83 SER D O 1
ATOM 4169 N N . ALA D 1 88 ? 20.583 48.842 16.068 1.00 46.83 84 ALA D N 1
ATOM 4170 C CA . ALA D 1 88 ? 19.811 49.764 16.911 1.00 52.69 84 ALA D CA 1
ATOM 4171 C C . ALA D 1 88 ? 20.765 50.702 17.671 1.00 56.34 84 ALA D C 1
ATOM 4172 O O . ALA D 1 88 ? 20.477 51.876 17.862 1.00 54.96 84 ALA D O 1
ATOM 4174 N N . GLN D 1 89 ? 21.905 50.167 18.111 1.00 47.52 85 GLN D N 1
ATOM 4175 C CA . GLN D 1 89 ? 22.900 50.949 18.840 1.00 55.91 85 GLN D CA 1
ATOM 4176 C C . GLN D 1 89 ? 23.389 52.103 17.951 1.00 56.18 85 GLN D C 1
ATOM 4177 O O . GLN D 1 89 ? 23.470 53.223 18.405 1.00 54.52 85 GLN D O 1
ATOM 4183 N N . LYS D 1 90 ? 23.687 51.844 16.676 1.00 56.72 86 LYS D N 1
ATOM 4184 C CA . LYS D 1 90 ? 24.245 52.896 15.803 1.00 49.18 86 LYS D CA 1
ATOM 4185 C C . LYS D 1 90 ? 23.191 53.983 15.523 1.00 53.65 86 LYS D C 1
ATOM 4186 O O . LYS D 1 90 ? 23.545 55.144 15.309 1.00 45.98 86 LYS D O 1
ATOM 4192 N N . VAL D 1 91 ? 21.910 53.588 15.491 1.00 46.03 87 VAL D N 1
ATOM 4193 C CA . VAL D 1 91 ? 20.833 54.544 15.327 1.00 38.45 87 VAL D CA 1
ATOM 4194 C C . VAL D 1 91 ? 20.788 55.447 16.559 1.00 48.62 87 VAL D C 1
ATOM 4195 O O . VAL D 1 91 ? 20.657 56.641 16.419 1.00 55.22 87 VAL D O 1
ATOM 4199 N N . LEU D 1 92 ? 20.887 54.864 17.752 1.00 46.62 88 LEU D N 1
ATOM 4200 C CA . LEU D 1 92 ? 20.805 55.651 18.991 1.00 52.20 88 LEU D CA 1
ATOM 4201 C C . LEU D 1 92 ? 22.006 56.609 19.074 1.00 57.85 88 LEU D C 1
ATOM 4202 O O . LEU D 1 92 ? 21.866 57.701 19.617 1.00 68.93 88 LEU D O 1
ATOM 4207 N N . GLU D 1 93 ? 23.157 56.211 18.505 1.00 59.66 89 GLU D N 1
ATOM 4208 C CA . GLU D 1 93 ? 24.365 57.049 18.410 1.00 54.07 89 GLU D CA 1
ATOM 4209 C C . GLU D 1 93 ? 24.262 58.106 17.297 1.00 55.39 89 GLU D C 1
ATOM 4210 O O . GLU D 1 93 ? 25.172 58.924 17.172 1.00 65.88 89 GLU D O 1
ATOM 4216 N N . GLY D 1 94 ? 23.196 58.064 16.469 1.00 52.53 90 GLY D N 1
ATOM 4217 C CA . GLY D 1 94 ? 22.920 59.117 15.467 1.00 57.54 90 GLY D CA 1
ATOM 4218 C C . GLY D 1 94 ? 23.686 58.919 14.154 1.00 58.36 90 GLY D C 1
ATOM 4219 O O . GLY D 1 94 ? 24.102 59.902 13.446 1.00 47.76 90 GLY D O 1
ATOM 4220 N N . SER D 1 95 ? 23.880 57.651 13.788 1.00 45.82 91 SER D N 1
ATOM 4221 C CA . SER D 1 95 ? 24.578 57.332 12.521 1.00 46.43 91 SER D CA 1
ATOM 4222 C C . SER D 1 95 ? 23.690 57.699 11.317 1.00 48.62 91 SER D C 1
ATOM 4223 O O . SER D 1 95 ? 22.672 57.044 11.085 1.00 38.93 91 SER D O 1
ATOM 4226 N N . GLU D 1 96 ? 24.067 58.744 10.566 1.00 48.63 92 GLU D N 1
ATOM 4227 C CA . GLU D 1 96 ? 23.358 59.051 9.322 1.00 48.72 92 GLU D CA 1
ATOM 4228 C C . GLU D 1 96 ? 23.446 57.868 8.352 1.00 37.78 92 GLU D C 1
ATOM 4229 O O . GLU D 1 96 ? 22.470 57.576 7.626 1.00 38.61 92 GLU D O 1
ATOM 4235 N N . LEU D 1 97 ? 24.622 57.230 8.313 1.00 38.12 93 LEU D N 1
ATOM 4236 C CA . LEU D 1 97 ? 24.811 56.073 7.372 1.00 36.22 93 LEU D CA 1
ATOM 4237 C C . LEU D 1 97 ? 23.824 54.953 7.714 1.00 35.56 93 LEU D C 1
ATOM 4238 O O . LEU D 1 97 ? 23.206 54.385 6.829 1.00 36.68 93 LEU D O 1
ATOM 4243 N N . GLU D 1 98 ? 23.689 54.608 8.998 1.00 31.69 94 GLU D N 1
ATOM 4244 C CA . GLU D 1 98 ? 22.772 53.562 9.415 1.00 35.77 94 GLU D CA 1
ATOM 4245 C C . GLU D 1 98 ? 21.322 53.955 9.129 1.00 37.31 94 GLU D C 1
ATOM 4246 O O . GLU D 1 98 ? 20.520 53.123 8.709 1.00 32.45 94 GLU D O 1
ATOM 4252 N N . LEU D 1 99 ? 20.954 55.208 9.392 1.00 37.32 95 LEU D N 1
ATOM 4253 C CA . LEU D 1 99 ? 19.588 55.637 9.115 1.00 36.02 95 LEU D CA 1
ATOM 4254 C C . LEU D 1 99 ? 19.307 55.599 7.596 1.00 32.64 95 LEU D C 1
ATOM 4255 O O . LEU D 1 99 ? 18.169 55.270 7.182 1.00 32.19 95 LEU D O 1
ATOM 4260 N N . ALA D 1 100 ? 20.324 55.898 6.794 1.00 28.94 96 ALA D N 1
ATOM 4261 C CA . ALA D 1 100 ? 20.159 55.835 5.300 1.00 30.16 96 ALA D CA 1
ATOM 4262 C C . ALA D 1 100 ? 19.978 54.379 4.853 1.00 34.74 96 ALA D C 1
ATOM 4263 O O . ALA D 1 100 ? 19.130 54.056 4.027 1.00 29.19 96 ALA D O 1
ATOM 4265 N N . LYS D 1 101 ? 20.712 53.493 5.515 1.00 28.77 97 LYS D N 1
ATOM 4266 C CA . LYS D 1 101 ? 20.576 52.053 5.195 1.00 28.36 97 LYS D CA 1
ATOM 4267 C C . LYS D 1 101 ? 19.131 51.648 5.519 1.00 29.60 97 LYS D C 1
ATOM 4268 O O . LYS D 1 101 ? 18.520 51.042 4.746 1.00 30.83 97 LYS D O 1
ATOM 4274 N N . MET D 1 102 ? 18.613 52.062 6.690 1.00 29.29 98 MET D N 1
ATOM 4275 C CA . MET D 1 102 ? 17.237 51.726 7.048 1.00 30.02 98 MET D CA 1
ATOM 4276 C C . MET D 1 102 ? 16.235 52.262 6.021 1.00 29.73 98 MET D C 1
ATOM 4277 O O . MET D 1 102 ? 15.232 51.623 5.660 1.00 28.81 98 MET D O 1
ATOM 4282 N N . THR D 1 103 ? 16.451 53.499 5.583 1.00 31.70 99 THR D N 1
ATOM 4283 C CA . THR D 1 103 ? 15.527 54.093 4.649 1.00 31.36 99 THR D CA 1
ATOM 4284 C C . THR D 1 103 ? 15.525 53.367 3.295 1.00 25.84 99 THR D C 1
ATOM 4285 O O . THR D 1 103 ? 14.470 53.098 2.690 1.00 28.45 99 THR D O 1
ATOM 4289 N N . MET D 1 104 ? 16.731 53.098 2.814 1.00 25.78 100 MET D N 1
ATOM 4290 C CA . MET D 1 104 ? 16.849 52.358 1.575 1.00 24.84 100 MET D CA 1
ATOM 4291 C C . MET D 1 104 ? 16.307 50.923 1.686 1.00 28.23 100 MET D C 1
ATOM 4292 O O . MET D 1 104 ? 15.730 50.394 0.744 1.00 26.56 100 MET D O 1
ATOM 4297 N N . LEU D 1 105 ? 16.472 50.268 2.832 1.00 27.40 101 LEU D N 1
ATOM 4298 C CA . LEU D 1 105 ? 15.807 48.964 3.037 1.00 29.61 101 LEU D CA 1
ATOM 4299 C C . LEU D 1 105 ? 14.289 49.068 2.977 1.00 30.11 101 LEU D C 1
ATOM 4300 O O . LEU D 1 105 ? 13.650 48.200 2.402 1.00 30.50 101 LEU D O 1
ATOM 4305 N N . LEU D 1 106 ? 13.695 50.114 3.538 1.00 27.78 102 LEU D N 1
ATOM 4306 C CA . LEU D 1 106 ? 12.260 50.280 3.427 1.00 30.19 102 LEU D CA 1
ATOM 4307 C C . LEU D 1 106 ? 11.854 50.555 1.966 1.00 31.67 102 LEU D C 1
ATOM 4308 O O . LEU D 1 106 ? 10.778 50.085 1.526 1.00 31.00 102 LEU D O 1
ATOM 4313 N N . LEU D 1 107 ? 12.698 51.301 1.230 1.00 27.60 103 LEU D N 1
ATOM 4314 C CA . LEU D 1 107 ? 12.411 51.493 -0.193 1.00 26.15 103 LEU D CA 1
ATOM 4315 C C . LEU D 1 107 ? 12.452 50.140 -0.929 1.00 31.72 103 LEU D C 1
ATOM 4316 O O . LEU D 1 107 ? 11.596 49.806 -1.725 1.00 27.51 103 LEU D O 1
ATOM 4321 N N . TYR D 1 108 ? 13.442 49.329 -0.586 1.00 27.81 104 TYR D N 1
ATOM 4322 C CA . TYR D 1 108 ? 13.595 47.967 -1.147 1.00 30.01 104 TYR D CA 1
ATOM 4323 C C . TYR D 1 108 ? 12.320 47.152 -0.881 1.00 30.32 104 TYR D C 1
ATOM 4324 O O . TYR D 1 108 ? 11.707 46.634 -1.784 1.00 31.34 104 TYR D O 1
ATOM 4333 N N . HIS D 1 109 ? 11.891 47.064 0.381 1.00 29.73 105 HIS D N 1
ATOM 4334 C CA . HIS D 1 109 ? 10.703 46.253 0.685 1.00 34.24 105 HIS D CA 1
ATOM 4335 C C . HIS D 1 109 ? 9.439 46.827 0.056 1.00 36.34 105 HIS D C 1
ATOM 4336 O O . HIS D 1 109 ? 8.575 46.099 -0.393 1.00 34.78 105 HIS D O 1
ATOM 4343 N N . SER D 1 110 ? 9.350 48.162 -0.025 1.00 36.04 106 SER D N 1
ATOM 4344 C CA . SER D 1 110 ? 8.213 48.806 -0.659 1.00 33.23 106 SER D CA 1
ATOM 4345 C C . SER D 1 110 ? 8.158 48.408 -2.147 1.00 29.76 106 SER D C 1
ATOM 4346 O O . SER D 1 110 ? 7.096 48.116 -2.697 1.00 34.07 106 SER D O 1
ATOM 4349 N N . THR D 1 111 ? 9.315 48.446 -2.811 1.00 29.92 107 THR D N 1
ATOM 4350 C CA . THR D 1 111 ? 9.434 48.153 -4.248 1.00 31.34 107 THR D CA 1
ATOM 4351 C C . THR D 1 111 ? 9.060 46.691 -4.512 1.00 35.30 107 THR D C 1
ATOM 4352 O O . THR D 1 111 ? 8.450 46.357 -5.548 1.00 36.61 107 THR D O 1
ATOM 4356 N N . MET D 1 112 ? 9.470 45.826 -3.594 1.00 36.04 108 MET D N 1
ATOM 4357 C CA . MET D 1 112 ? 9.248 44.355 -3.794 1.00 38.73 108 MET D CA 1
ATOM 4358 C C . MET D 1 112 ? 7.770 43.975 -3.554 1.00 45.76 108 MET D C 1
ATOM 4359 O O . MET D 1 112 ? 7.315 43.029 -4.122 1.00 51.34 108 MET D O 1
ATOM 4364 N N . SER D 1 113 ? 7.018 44.798 -2.810 1.00 45.98 109 SER D N 1
ATOM 4365 C CA . SER D 1 113 ? 5.604 44.560 -2.520 1.00 53.67 109 SER D CA 1
ATOM 4366 C C . SER D 1 113 ? 4.684 45.337 -3.467 1.00 47.94 109 SER D C 1
ATOM 4367 O O . SER D 1 113 ? 3.486 45.139 -3.438 1.00 51.93 109 SER D O 1
ATOM 4370 N N . SER D 1 114 ? 5.236 46.281 -4.243 1.00 51.23 110 SER D N 1
ATOM 4371 C CA . SER D 1 114 ? 4.411 47.199 -5.027 1.00 57.22 110 SER D CA 1
ATOM 4372 C C . SER D 1 114 ? 4.133 46.599 -6.408 1.00 56.35 110 SER D C 1
ATOM 4373 O O . SER D 1 114 ? 4.988 45.961 -6.990 1.00 63.46 110 SER D O 1
ATOM 4376 N N . LYS D 1 115 ? 2.927 46.828 -6.922 1.00 65.36 111 LYS D N 1
ATOM 4377 C CA . LYS D 1 115 ? 2.610 46.462 -8.297 1.00 79.02 111 LYS D CA 1
ATOM 4378 C C . LYS D 1 115 ? 2.464 47.729 -9.159 1.00 82.78 111 LYS D C 1
ATOM 4379 O O . LYS D 1 115 ? 2.390 47.653 -10.378 1.00 74.81 111 LYS D O 1
ATOM 4381 N N . SER D 1 116 ? 2.448 48.891 -8.497 1.00 65.57 112 SER D N 1
ATOM 4382 C CA . SER D 1 116 ? 2.238 50.163 -9.130 1.00 58.58 112 SER D CA 1
ATOM 4383 C C . SER D 1 116 ? 3.459 50.557 -9.957 1.00 46.78 112 SER D C 1
ATOM 4384 O O . SER D 1 116 ? 4.600 50.346 -9.579 1.00 42.54 112 SER D O 1
ATOM 4387 N N . PRO D 1 117 ? 3.248 51.246 -11.096 1.00 45.98 113 PRO D N 1
ATOM 4388 C CA . PRO D 1 117 ? 4.336 51.929 -11.789 1.00 41.89 113 PRO D CA 1
ATOM 4389 C C . PRO D 1 117 ? 5.026 52.944 -10.871 1.00 36.58 113 PRO D C 1
ATOM 4390 O O . PRO D 1 117 ? 4.403 53.543 -10.020 1.00 42.09 113 PRO D O 1
ATOM 4394 N N . ARG D 1 118 ? 6.319 53.143 -11.073 1.00 30.10 114 ARG D N 1
ATOM 4395 C CA . ARG D 1 118 ? 7.074 54.223 -10.404 1.00 28.78 114 ARG D CA 1
ATOM 4396 C C . ARG D 1 118 ? 6.924 55.515 -11.206 1.00 28.62 114 ARG D C 1
ATOM 4397 O O . ARG D 1 118 ? 7.177 55.537 -12.392 1.00 30.65 114 ARG D O 1
ATOM 4405 N N . ASP D 1 119 ? 6.484 56.588 -10.541 1.00 31.71 115 ASP D N 1
ATOM 4406 C CA . ASP D 1 119 ? 6.282 57.890 -11.186 1.00 31.06 115 ASP D CA 1
ATOM 4407 C C . ASP D 1 119 ? 7.207 58.897 -10.492 1.00 27.65 115 ASP D C 1
ATOM 4408 O O . ASP D 1 119 ? 6.957 59.200 -9.332 1.00 29.39 115 ASP D O 1
ATOM 4413 N N . TRP D 1 120 ? 8.252 59.359 -11.197 1.00 24.83 116 TRP D N 1
ATOM 4414 C CA . TRP D 1 120 ? 9.295 60.198 -10.625 1.00 24.41 116 TRP D CA 1
ATOM 4415 C C . TRP D 1 120 ? 9.224 61.636 -11.181 1.00 24.04 116 TRP D C 1
ATOM 4416 O O . TRP D 1 120 ? 10.209 62.376 -11.007 1.00 23.79 116 TRP D O 1
ATOM 4427 N N . GLU D 1 121 ? 8.134 61.965 -11.872 1.00 23.67 117 GLU D N 1
ATOM 4428 C CA . GLU D 1 121 ? 8.041 63.234 -12.635 1.00 25.90 117 GLU D CA 1
ATOM 4429 C C . GLU D 1 121 ? 8.208 64.444 -11.702 1.00 27.87 117 GLU D C 1
ATOM 4430 O O . GLU D 1 121 ? 8.692 65.503 -12.152 1.00 26.74 117 GLU D O 1
ATOM 4436 N N . GLN D 1 122 ? 7.861 64.259 -10.417 1.00 26.27 118 GLN D N 1
ATOM 4437 C CA . GLN D 1 122 ? 7.816 65.396 -9.484 1.00 26.81 118 GLN D CA 1
ATOM 4438 C C . GLN D 1 122 ? 9.221 65.805 -9.028 1.00 26.48 118 GLN D C 1
ATOM 4439 O O . GLN D 1 122 ? 9.409 66.978 -8.553 1.00 23.35 118 GLN D O 1
ATOM 4445 N N . PHE D 1 123 ? 10.207 64.900 -9.084 1.00 23.93 119 PHE D N 1
ATOM 4446 C CA . PHE D 1 123 ? 11.483 65.116 -8.440 1.00 23.17 119 PHE D CA 1
ATOM 4447 C C . PHE D 1 123 ? 12.393 66.077 -9.203 1.00 24.05 119 PHE D C 1
ATOM 4448 O O . PHE D 1 123 ? 12.248 66.226 -10.430 1.00 22.77 119 PHE D O 1
ATOM 4456 N N . GLU D 1 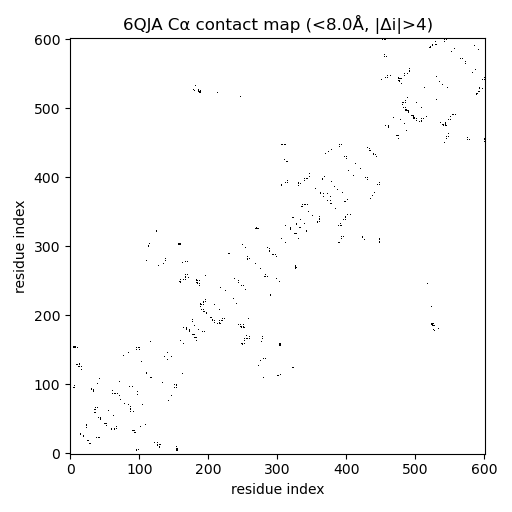124 ? 13.317 66.729 -8.474 1.00 22.36 120 GLU D N 1
ATOM 4457 C CA . GLU D 1 124 ? 14.392 67.468 -9.136 1.00 22.90 120 GLU D CA 1
ATOM 4458 C C . GLU D 1 124 ? 15.070 66.568 -10.166 1.00 20.64 120 GLU D C 1
ATOM 4459 O O . GLU D 1 124 ? 15.186 65.339 -9.964 1.00 20.15 120 GLU D O 1
ATOM 4465 N N . TYR D 1 125 ? 15.549 67.143 -11.266 1.00 20.24 121 TYR D N 1
ATOM 4466 C CA . TYR D 1 125 ? 16.070 66.288 -12.337 1.00 19.33 121 TYR D CA 1
ATOM 4467 C C . TYR D 1 125 ? 17.283 65.481 -11.870 1.00 19.91 121 TYR D C 1
ATOM 4468 O O . TYR D 1 125 ? 17.448 64.299 -12.279 1.00 19.47 121 TYR D O 1
ATOM 4477 N N . LYS D 1 126 ? 18.157 66.033 -11.061 1.00 21.06 122 LYS D N 1
ATOM 4478 C CA . LYS D 1 126 ? 19.324 65.346 -10.551 1.00 21.12 122 LYS D CA 1
ATOM 4479 C C . LYS D 1 126 ? 18.850 64.176 -9.692 1.00 21.95 122 LYS D C 1
ATOM 4480 O O . LYS D 1 126 ? 19.554 63.130 -9.620 1.00 20.14 122 LYS D O 1
ATOM 4486 N N . ILE D 1 127 ? 17.769 64.381 -8.947 1.00 19.07 123 ILE D N 1
ATOM 4487 C CA . ILE D 1 127 ? 17.246 63.357 -8.024 1.00 20.06 123 ILE D CA 1
ATOM 4488 C C . ILE D 1 127 ? 16.626 62.245 -8.879 1.00 19.91 123 ILE D C 1
ATOM 4489 O O . ILE D 1 127 ? 16.727 61.063 -8.496 1.00 20.31 123 ILE D O 1
ATOM 4494 N N . GLN D 1 128 ? 15.902 62.579 -9.944 1.00 19.54 124 GLN D N 1
ATOM 4495 C CA . GLN D 1 128 ? 15.376 61.558 -10.865 1.00 17.52 124 GLN D CA 1
ATOM 4496 C C . GLN D 1 128 ? 16.509 60.659 -11.342 1.00 19.04 124 GLN D C 1
ATOM 4497 O O . GLN D 1 128 ? 16.306 59.415 -11.384 1.00 19.46 124 GLN D O 1
ATOM 4503 N N . ALA D 1 129 ? 17.652 61.184 -11.714 1.00 18.41 125 ALA D N 1
ATOM 4504 C CA . ALA D 1 129 ? 18.784 60.418 -12.164 1.00 18.34 125 ALA D CA 1
ATOM 4505 C C . ALA D 1 129 ? 19.276 59.520 -11.031 1.00 21.89 125 ALA D C 1
ATOM 4506 O O . ALA D 1 129 ? 19.496 58.273 -11.213 1.00 20.25 125 ALA D O 1
ATOM 4508 N N . GLU D 1 130 ? 19.383 60.061 -9.814 1.00 21.10 126 GLU D N 1
ATOM 4509 C CA . GLU D 1 130 ? 19.874 59.210 -8.711 1.00 18.78 126 GLU D CA 1
ATOM 4510 C C . GLU D 1 130 ? 18.862 58.133 -8.321 1.00 19.91 126 GLU D C 1
ATOM 4511 O O . GLU D 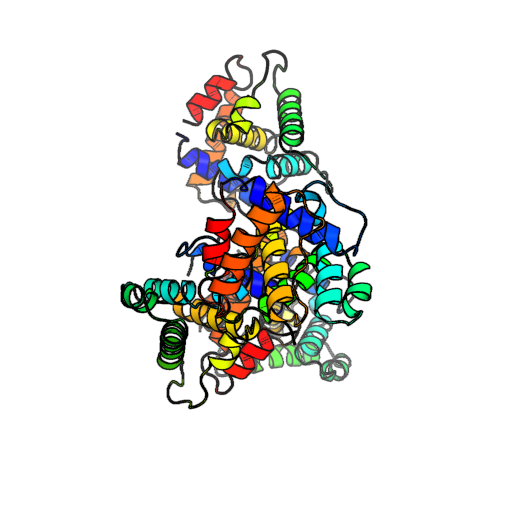1 130 ? 19.314 57.035 -7.892 1.00 20.87 126 GLU D O 1
ATOM 4517 N N . LEU D 1 131 ? 17.565 58.379 -8.425 1.00 19.15 127 LEU D N 1
ATOM 4518 C CA . LEU D 1 131 ? 16.571 57.381 -8.117 1.00 20.23 127 LEU D CA 1
ATOM 4519 C C . LEU D 1 131 ? 16.772 56.211 -9.068 1.00 21.97 127 LEU D C 1
ATOM 4520 O O . LEU D 1 131 ? 16.547 55.057 -8.666 1.00 20.86 127 LEU D O 1
ATOM 4525 N N . ALA D 1 132 ? 17.133 56.453 -10.321 1.00 19.71 128 ALA D N 1
ATOM 4526 C CA . ALA D 1 132 ? 17.369 55.310 -11.238 1.00 18.10 128 ALA D CA 1
ATOM 4527 C C . ALA D 1 132 ? 18.537 54.466 -10.713 1.00 19.81 128 ALA D C 1
ATOM 4528 O O . ALA D 1 132 ? 18.454 53.184 -10.762 1.00 20.35 128 ALA D O 1
ATOM 4530 N N . VAL D 1 133 ? 19.596 55.090 -10.208 1.00 19.79 129 VAL D N 1
ATOM 4531 C CA . VAL D 1 133 ? 20.756 54.367 -9.672 1.00 20.43 129 VAL D CA 1
ATOM 4532 C C . VAL D 1 133 ? 20.329 53.565 -8.429 1.00 21.46 129 VAL D C 1
ATOM 4533 O O . VAL D 1 133 ? 20.695 52.357 -8.256 1.00 20.27 129 VAL D O 1
ATOM 4537 N N . ILE D 1 134 ? 19.533 54.177 -7.565 1.00 21.12 130 ILE D N 1
ATOM 4538 C CA . ILE D 1 134 ? 19.072 53.533 -6.355 1.00 21.94 130 ILE D CA 1
ATOM 4539 C C . ILE D 1 134 ? 18.177 52.350 -6.712 1.00 22.87 130 ILE D C 1
ATOM 4540 O O . ILE D 1 134 ? 18.340 51.253 -6.072 1.00 20.16 130 ILE D O 1
ATOM 4545 N N . LEU D 1 135 ? 17.212 52.525 -7.599 1.00 20.34 131 LEU D N 1
ATOM 4546 C CA . LEU D 1 135 ? 16.313 51.449 -7.961 1.00 22.77 131 LEU D CA 1
ATOM 4547 C C . LEU D 1 135 ? 17.084 50.371 -8.693 1.00 23.51 131 LEU D C 1
ATOM 4548 O O . LEU D 1 135 ? 16.684 49.129 -8.517 1.00 21.54 131 LEU D O 1
ATOM 4553 N N . LYS D 1 136 ? 18.167 50.658 -9.377 1.00 21.06 132 LYS D N 1
ATOM 4554 C CA . LYS D 1 136 ? 18.965 49.578 -10.028 1.00 21.45 132 LYS D CA 1
ATOM 4555 C C . LYS D 1 136 ? 19.562 48.672 -8.933 1.00 23.41 132 LYS D C 1
ATOM 4556 O O . LYS D 1 136 ? 19.586 47.435 -9.072 1.00 23.97 132 LYS D O 1
ATOM 4562 N N . PHE D 1 137 ? 20.071 49.272 -7.855 1.00 21.16 133 PHE D N 1
ATOM 4563 C CA . PHE D 1 137 ? 20.591 48.523 -6.738 1.00 22.61 133 PHE D CA 1
ATOM 4564 C C . PHE D 1 137 ? 19.481 47.614 -6.185 1.00 23.62 133 PHE D C 1
ATOM 4565 O O . PHE D 1 137 ? 19.728 46.416 -5.891 1.00 24.60 133 PHE D O 1
ATOM 4573 N N . VAL D 1 138 ? 18.297 48.158 -5.953 1.00 23.68 134 VAL D N 1
ATOM 4574 C CA . VAL D 1 138 ? 17.192 47.426 -5.385 1.00 24.44 134 VAL D CA 1
ATOM 4575 C C . VAL D 1 138 ? 16.874 46.236 -6.300 1.00 26.88 134 VAL D C 1
ATOM 4576 O O . VAL D 1 138 ? 16.739 45.080 -5.762 1.00 27.16 134 VAL D O 1
ATOM 4580 N N . LEU D 1 139 ? 16.700 46.519 -7.585 1.00 25.44 135 LEU D N 1
ATOM 4581 C CA . LEU D 1 139 ? 16.249 45.431 -8.501 1.00 26.82 135 LEU D CA 1
ATOM 4582 C C . LEU D 1 139 ? 17.359 44.398 -8.648 1.00 34.51 135 LEU D C 1
ATOM 4583 O O . LEU D 1 139 ? 17.016 43.154 -8.633 1.00 32.12 135 LEU D O 1
ATOM 4588 N N . ASP D 1 140 ? 18.626 44.784 -8.585 1.00 26.66 136 ASP D N 1
ATOM 4589 C CA . ASP D 1 140 ? 19.746 43.838 -8.673 1.00 29.60 136 ASP D CA 1
ATOM 4590 C C . ASP D 1 140 ? 19.909 42.977 -7.408 1.00 30.59 136 ASP D C 1
ATOM 4591 O O . ASP D 1 140 ? 20.547 41.936 -7.490 1.00 34.54 136 ASP D O 1
ATOM 4596 N N . HIS D 1 141 ? 19.254 43.358 -6.322 1.00 27.29 137 HIS D N 1
ATOM 4597 C CA . HIS D 1 141 ? 19.301 42.596 -5.090 1.00 28.80 137 HIS D CA 1
ATOM 4598 C C . HIS D 1 141 ? 17.939 41.953 -4.741 1.00 34.93 137 HIS D C 1
ATOM 4599 O O . HIS D 1 141 ? 17.633 41.692 -3.606 1.00 32.35 137 HIS D O 1
ATOM 4606 N N . GLU D 1 142 ? 17.138 41.628 -5.746 1.00 33.81 138 GLU D N 1
ATOM 4607 C CA . GLU D 1 142 ? 15.787 41.128 -5.525 1.00 38.87 138 GLU D CA 1
ATOM 4608 C C . GLU D 1 142 ? 15.888 39.764 -4.812 1.00 38.59 138 GLU D C 1
ATOM 4609 O O . GLU D 1 142 ? 14.969 39.390 -4.107 1.00 34.44 138 GLU D O 1
ATOM 4615 N N . ASP D 1 143 ? 17.035 39.100 -4.968 1.00 42.00 139 ASP D N 1
ATOM 4616 C CA . ASP D 1 143 ? 17.202 37.757 -4.458 1.00 50.57 139 ASP D CA 1
ATOM 4617 C C . ASP D 1 143 ? 17.694 37.749 -2.997 1.00 47.43 139 ASP D C 1
ATOM 4618 O O . ASP D 1 143 ? 17.695 36.716 -2.333 1.00 39.28 139 ASP D O 1
ATOM 4623 N N . GLY D 1 144 ? 17.973 38.944 -2.448 1.00 38.58 140 GLY D N 1
ATOM 4624 C CA . GLY D 1 144 ? 18.301 39.106 -1.046 1.00 35.32 140 GLY D CA 1
ATOM 4625 C C . GLY D 1 144 ? 19.792 38.949 -0.774 1.00 33.75 140 GLY D C 1
ATOM 4626 O O . GLY D 1 144 ? 20.251 39.352 0.315 1.00 37.33 140 GLY D O 1
ATOM 4627 N N . LEU D 1 145 ? 20.557 38.395 -1.726 1.00 41.19 141 LEU D N 1
ATOM 4628 C CA . LEU D 1 145 ? 21.908 38.020 -1.440 1.00 42.32 141 LEU D CA 1
ATOM 4629 C C . LEU D 1 145 ? 22.795 39.244 -1.250 1.00 37.39 141 LEU D C 1
ATOM 4630 O O . LEU D 1 145 ? 22.851 40.138 -2.102 1.00 37.74 141 LEU D O 1
ATOM 4635 N N . ASN D 1 146 ? 23.423 39.318 -0.081 1.00 41.58 142 ASN D N 1
ATOM 4636 C CA . ASN D 1 146 ? 24.464 40.287 0.285 1.00 38.59 142 ASN D CA 1
ATOM 4637 C C . ASN D 1 146 ? 23.872 41.704 0.424 1.00 38.52 142 ASN D C 1
ATOM 4638 O O . ASN D 1 146 ? 24.595 42.725 0.237 1.00 38.24 142 ASN D O 1
ATOM 4643 N N . LEU D 1 147 ? 22.584 41.784 0.771 1.00 36.42 143 LEU D N 1
ATOM 4644 C CA . LEU D 1 147 ? 21.835 43.033 0.753 1.00 33.26 143 LEU D CA 1
ATOM 4645 C C . LEU D 1 147 ? 22.480 44.076 1.678 1.00 33.11 143 LEU D C 1
ATOM 4646 O O . LEU D 1 147 ? 22.841 45.178 1.231 1.00 35.62 143 LEU D O 1
ATOM 4651 N N . ASN D 1 148 ? 22.648 43.746 2.971 1.00 34.68 144 ASN D N 1
ATOM 4652 C CA . ASN D 1 148 ? 23.073 44.729 3.928 1.00 36.75 144 ASN D CA 1
ATOM 4653 C C . ASN D 1 148 ? 24.514 45.131 3.601 1.00 37.20 144 ASN D C 1
ATOM 4654 O O . ASN D 1 148 ? 24.905 46.335 3.725 1.00 48.18 144 ASN D O 1
ATOM 4659 N N . GLU D 1 149 ? 25.348 44.134 3.268 1.00 40.66 145 GLU D N 1
ATOM 4660 C CA . GLU D 1 149 ? 26.782 44.320 2.963 1.00 40.55 145 GLU D CA 1
ATOM 4661 C C . GLU D 1 149 ? 26.973 45.298 1.796 1.00 41.93 145 GLU D C 1
ATOM 4662 O O . GLU D 1 149 ? 27.739 46.290 1.822 1.00 38.23 145 GLU D O 1
ATOM 4668 N N . ASP D 1 150 ? 26.220 45.012 0.744 1.00 33.64 146 ASP D N 1
ATOM 4669 C CA . ASP D 1 150 ? 26.322 45.775 -0.488 1.00 29.49 146 ASP D CA 1
ATOM 4670 C C . ASP D 1 150 ? 25.751 47.162 -0.226 1.00 34.65 146 ASP D C 1
ATOM 4671 O O . ASP D 1 150 ? 26.236 48.128 -0.830 1.00 33.61 146 ASP D O 1
ATOM 4676 N N . LEU D 1 151 ? 24.670 47.253 0.552 1.00 33.25 147 LEU D N 1
ATOM 4677 C CA . LEU D 1 151 ? 24.021 48.578 0.851 1.00 33.39 147 LEU D CA 1
ATOM 4678 C C . LEU D 1 151 ? 25.004 49.484 1.580 1.00 37.01 147 LEU D C 1
ATOM 4679 O O . LEU D 1 151 ? 25.056 50.690 1.308 1.00 32.86 147 LEU D O 1
ATOM 4684 N N . GLU D 1 152 ? 25.800 48.932 2.500 1.00 38.01 148 GLU D N 1
ATOM 4685 C CA . GLU D 1 152 ? 26.768 49.787 3.199 1.00 40.41 148 GLU D CA 1
ATOM 4686 C C . GLU D 1 152 ? 27.742 50.458 2.223 1.00 39.50 148 GLU D C 1
ATOM 4687 O O . GLU D 1 152 ? 27.977 51.671 2.290 1.00 37.34 148 GLU D O 1
ATOM 4693 N N . ASN D 1 153 ? 28.271 49.661 1.298 1.00 37.12 149 ASN D N 1
ATOM 4694 C CA . ASN D 1 153 ? 29.243 50.177 0.322 1.00 38.32 149 ASN D CA 1
ATOM 4695 C C . ASN D 1 153 ? 28.539 51.178 -0.606 1.00 33.75 149 ASN D C 1
ATOM 4696 O O . ASN D 1 153 ? 29.109 52.216 -0.943 1.00 34.12 149 ASN D O 1
ATOM 4701 N N . PHE D 1 154 ? 27.281 50.897 -0.957 1.00 28.53 150 PHE D N 1
ATOM 4702 C CA . PHE D 1 154 ? 26.542 51.699 -1.911 1.00 27.98 150 PHE D CA 1
ATOM 4703 C C . PHE D 1 154 ? 26.309 53.091 -1.310 1.00 29.00 150 PHE D C 1
ATOM 4704 O O . PHE D 1 154 ? 26.337 54.128 -2.046 1.00 29.28 150 PHE D O 1
ATOM 4712 N N . LEU D 1 155 ? 26.053 53.146 0.002 1.00 30.52 151 LEU D N 1
ATOM 4713 C CA . LEU D 1 155 ? 25.694 54.458 0.584 1.00 31.78 151 LEU D CA 1
ATOM 4714 C C . LEU D 1 155 ? 26.899 55.302 1.008 1.00 37.30 151 LEU D C 1
ATOM 4715 O O . LEU D 1 155 ? 26.704 56.502 1.347 1.00 35.66 151 LEU D O 1
ATOM 4720 N N . GLN D 1 156 ? 28.103 54.772 0.956 1.00 37.24 152 GLN D N 1
ATOM 4721 C CA . GLN D 1 156 ? 29.297 55.559 1.331 1.00 42.76 152 GLN D CA 1
ATOM 4722 C C . GLN D 1 156 ? 29.741 56.417 0.140 1.00 40.42 152 GLN D C 1
ATOM 4723 O O . GLN D 1 156 ? 29.667 55.999 -1.009 1.00 42.70 152 GLN D O 1
ATOM 4729 N N . LYS D 1 157 ? 30.203 57.636 0.442 1.00 40.33 153 LYS D N 1
ATOM 4730 C CA . LYS D 1 157 ? 30.745 58.562 -0.531 1.00 44.66 153 LYS D CA 1
ATOM 4731 C C . LYS D 1 157 ? 31.920 57.923 -1.272 1.00 49.93 153 LYS D C 1
ATOM 4732 O O . LYS D 1 157 ? 32.737 57.267 -0.640 1.00 52.48 153 LYS D O 1
#

B-factor: mean 41.5, std 19.24, range [16.13, 224.22]

Solvent-accessible surface area: 29596 Å² total; per-residue (Å²): 121,140,171,55,62,73,36,59,80,26,20,4,45,0,2,21,34,2,3,45,16,16,151,34,51,126,113,17,154,40,8,83,89,3,49,68,0,26,12,0,0,76,0,0,23,48,27,85,66,51,137,105,0,53,65,12,44,183,73,83,51,51,82,40,0,83,58,0,24,67,14,2,54,163,62,26,48,98,79,104,32,141,65,79,9,8,34,29,117,96,0,86,124,26,31,70,14,3,0,0,2,0,1,1,7,0,0,8,16,11,15,28,14,112,82,77,22,39,79,10,99,90,19,136,77,109,22,6,11,21,0,3,70,0,5,60,17,7,12,76,60,10,76,34,109,96,7,50,112,50,2,25,83,26,0,59,130,102,84,22,12,72,59,6,3,51,0,3,15,32,10,5,36,50,32,150,28,35,114,106,7,72,39,12,18,18,2,10,10,0,15,2,0,0,62,0,0,16,126,34,104,73,56,69,59,0,92,109,33,41,158,71,95,31,63,26,26,2,83,52,0,22,70,16,1,44,161,63,34,108,65,71,111,27,140,75,56,4,7,38,34,126,88,0,85,122,22,28,71,31,2,0,1,3,0,0,0,4,0,1,22,22,32,44,146,98,91,20,131,85,22,74,21,64,13,24,1,3,0,1,3,0,8,4,10,0,52,52,47,30,88,34,151,100,10,46,118,38,0,37,98,10,0,51,162,161,37,65,86,32,46,6,48,0,0,24,34,6,4,36,25,32,38,15,23,36,20,14,114,42,9,90,98,2,52,67,0,38,16,0,40,90,1,0,35,122,37,116,62,66,172,116,179,89,50,57,50,49,1,86,99,0,25,62,13,2,48,168,59,29,127,91,68,97,48,151,60,12,11,37,33,61,95,0,91,144,23,29,38,37,3,0,0,0,0,0,0,3,0,0,12,24,21,24,105,63,64,211,74,117,146,90,30,144,114,23,135,182,141,24,44,61,22,0,58,68,0,26,125,35,1,102,71,57,35,84,32,133,91,10,52,100,38,0,38,93,17,0,107,106,95,28,46,83,26,48,2,43,0,3,20,32,25,3,35,28,34,139,26,38,123,100,15,160,44,10,80,92,2,56,66,0,20,13,0,0,65,2,0,22,127,36,90,70,60,76,104,0,50,67,39,40,181,32,90,51,55,88,39,1,78,53,0,10,60,13,6,50,179,58,38,126,72,26,6,17,16,108,10,10,15,13,32,94,78,0,105,131,23,32,74,39,5,0,1,3,0,1,1,4,0,8,7,15,28,21,66,73,59,109,80,126,132,99,61,153,129,21,133,189,145,12,45,64,24,2,53,63,0,8,127,18,0,83,84,23,100,80,4,95,88,5,2,51,52,1,46,106,26,1,68,204

Nearest PDB structures (foldseek):
  6qja-assembly1_A  TM=1.006E+00  e=3.420E-24  Homo sapiens
  6qja-assembly2_B  TM=9.860E-01  e=1.453E-19  Homo sapiens
  6qja-assembly4_D  TM=9.275E-01  e=3.756E-18  Homo sapiens
  6qja-assembly3_C  TM=9.657E-01  e=6.188E-17  Homo sapiens
  6qja-assembly3_C  TM=1.007E+00  e=2.265E-21  Homo sapiens

Foldseek 3Di:
DPDDFAFDPLLQVLLQVVLVLVPPDPRDDALLVCLQVLSVLSLVCVQVVHCPSVVQNPDGSLSSLVVLQVVLLVPAPCVPADDRQADSVVSVVRGSLRSSSSSLSSVVSSCVGPDDHDPLVPDDVSSSVSVVVSVVLCVVPRNHNCNNVVSSVVRSD/DAFDVLLLQLLQVVLVVVVLDHRDRALLVCLLLLSVLSLVCVLVVHCVSVVQSVPGSLSSLVVLQQVLLVPALCNVPPDGLADNPVSVVRHSLRSSLSSLSSLLSSVCDDCVPPDVSSVVSNVVSNVQCVVPRNDPCSSVSSSVVGGD/DFDVLLQVLLQVLLVVVPLDPHDDALLVCLLLPSVVSLVCVLVVNPDDGSLVSLVVLQVVLLVPAPDNVLDTLADSVVSNVRPSLRSSLSSLSSLLSSVVRDDDDSPCVPDDVSSVVSNVVSNVQCVVPRNDSCSSVSSSVVGD/DAFPVLLLQLLQVVLCVVVLDHRDDALLVCLLLLSVLSLVCVLVVHCVSVVQSPPGSLSSLVVLLVVLVVPAPDDADPVQRQDNVVSVVRHSLSSSLSSLSSVLSSVLSDPDDDDCPPDDPSSVVSVVVSVVLSVVCSVNPCSSVVSSVVGDD